Protein AF-0000000076549769 (afdb_homodimer)

Nearest PDB structures (foldseek):
  8kdq-assembly1_A  TM=4.766E-01  e=1.202E-04  synthetic construct
  3ro6-assembly2_A  TM=4.058E-01  e=8.855E-03  Methylococcus capsulatus
  8z3k-assembly1_A  TM=4.563E-01  e=4.650E-02  Limisphaera ngatamarikiensis
  8z3r-assembly1_B  TM=3.672E-01  e=8.593E-02  Limisphaera ngatamarikiensis
  4l85-assembly1_B  TM=3.124E-01  e=2.679E+00  Escherichia coli K-12

pLDDT: mean 93.04, std 16.21, range [18.94, 98.94]

Foldseek 3Di:
DPDCPPDPPPPPPPPPVPPPPPVVVVVPDDDDDPDDPVRDDDDDPDDDDDDFFFEFPAAFEAEDAADLPPDLVVVVVLCVRHRHFAYEHEYQDFDPSLLVSQCRNCVVPVRHYAYEYEQDCVPVQDPCSLVVRVVRVVVVVVSPHLAYEDAQCQQFPDAYNVRHRHALLRCVNLVVQVVCLVSLHEYEYHHAAAQLLLPDLDPPRQQNLVCVVVVVSHCVPTPDHPVRSLVSNLNSLVVRLSHAYEQEQLVNPLQCVVVSVVSCVRHVSYAYENEQPQVSCFAVLVVNLVSLVVCLLRYAYHHHDDDDSVQSRQVSSQAAHQDDFADHRDDDSDRGDGGGGHNRHDPVSCNNHRPVNSVVSSPD/DDDPPPPPPPPPPPPPVPPPPPVVVVVPDDDDDPDDPVRDDDDDPDDDDDDFFFEFPAAFEAEDAACLPPDLVVVVVLCVRHRHFAYEHEYQDFDPSLLVSQCRNCVSPVRRYAYEYEQDCVPVQDPCSLVVRVVRVVVVVVSPHLAYEDAQCQQFPDAYNVRHRHALLRCVNLVVQVVCLVSLHEYEYHHAAAQLLLPDLDPVRQQNLVCVVVVVSHCVPTPDHPVRSLVSNLNSLVVRLSHAYEQEQLVNPLQCVVVSVVSCVRHVSYAYENEPPLVSCFAVLVVNLVSLVVCLLRYAYHHHDDDDSVQSRQVSSQAAHQDDFADHRDDDSDRGDGGGGHNRHDPVSCNNHRPVNSVVSSPD

Sequence (728 aa):
MCSASRDVEGSTLDRKVQIKDKFVAMMNAEARVDLRLSDFHPVSELRTTEHMVEKPRFPVIDYHNHLDSQDPTEMLRIMDACGVEKIVNITMLTGDAALESIRKFHMADKDRFATMGWMDWTGVERDDFVAVTLDRLERLVEHGVCGIKFWKDFGLTVRDAEGKLLSVDDERFAPIFEKAADWKLPVMFHTADPAAFFRPIDAANERYEELAAHPEWGFQGSPVGKRELLEQRNVVFGRHPRTTFVGAHMGESPEDLAFVSKMLDSYPNVCVDMSSRTPELGRQPYTAREFFLRYPDRIVFGTDLVPTIEMYRLHYRFFETADEYFEYPSHTSRQGRWNIYGIFLPDEVLRKVYRENALKLLERMCSASRDVEGSTLDRKVQIKDKFVAMMNAEARVDLRLSDFHPVSELRTTEHMVEKPRFPVIDYHNHLDSQDPTEMLRIMDACGVEKIVNITMLTGDAALESIRKFHMADKDRFATMGWMDWTGVERDDFVAVTLDRLERLVEHGVCGIKFWKDFGLTVRDAEGKLLSVDDERFAPIFEKAADWKLPVMFHTADPAAFFRPIDAANERYEELAAHPEWGFQGSPVGKRELLEQRNVVFGRHPRTTFVGAHMGESPEDLAFVSKMLDSYPNVCVDMSSRTPELGRQPYTAREFFLRYPDRIVFGTDLVPTIEMYRLHYRFFETADEYFEYPSHTSRQGRWNIYGIFLPDEVLRKVYRENALKLLER

InterPro domains:
  IPR006680 Amidohydrolase-related [PF04909] (56-363)
  IPR032465 2-amino-3-carboxymuconate-6-semialdehyde decarboxylase [PTHR21240] (56-363)
  IPR032466 Metal-dependent hydrolase [SSF51556] (58-362)

Radius of gyration: 32.73 Å; Cα contacts (8 Å, |Δi|>4): 1408; chains: 2; bounding box: 95×116×67 Å

Solvent-accessible surface area (backbone atoms only — not comparable to full-atom values): 38682 Å² total; per-residue (Å²): 130,92,74,81,78,76,81,78,76,80,77,78,72,76,70,70,75,68,76,70,43,64,66,60,53,64,40,62,35,64,54,83,54,80,56,30,43,69,62,53,57,56,52,80,74,68,52,72,73,78,77,85,38,64,55,51,97,50,63,23,34,34,62,35,30,70,48,80,78,55,55,66,69,60,48,50,53,42,24,64,67,38,40,42,56,26,38,27,28,40,35,89,40,50,72,69,58,28,53,48,51,43,48,54,41,38,70,72,36,58,82,41,29,49,30,25,40,38,70,69,67,81,59,54,56,44,93,59,32,61,60,52,46,50,52,55,49,48,52,44,48,75,68,58,41,50,25,38,34,43,53,36,49,53,48,71,66,45,48,40,73,86,64,47,72,38,53,62,51,45,69,84,52,48,63,57,51,53,50,28,29,73,64,51,34,31,38,32,41,35,61,62,59,62,72,57,33,54,37,69,88,44,52,41,27,48,37,35,54,31,35,64,42,34,60,84,69,50,40,54,82,50,94,62,53,66,68,58,48,52,51,28,44,49,49,44,52,65,75,38,66,76,26,44,37,32,25,35,36,34,57,46,32,54,40,32,53,68,59,46,48,52,49,46,72,73,32,83,40,42,33,25,24,46,21,75,34,56,64,50,36,19,46,32,30,69,60,40,36,52,50,46,70,71,41,33,80,36,35,26,36,24,47,60,54,81,87,44,59,64,43,55,24,41,50,37,30,36,45,60,27,77,33,57,60,37,82,63,64,66,51,66,38,37,81,47,91,72,53,22,29,22,42,41,52,54,68,74,42,46,45,23,24,26,26,53,38,47,49,60,53,63,55,113,133,89,79,84,75,77,83,76,78,76,78,79,75,77,72,71,73,68,78,69,43,65,66,60,53,64,40,61,35,64,52,83,55,81,55,30,43,69,62,53,56,56,52,81,75,66,53,71,74,79,75,85,39,63,52,53,97,50,63,23,34,35,62,35,29,69,44,79,78,57,53,66,68,61,48,51,52,42,25,65,66,38,40,41,57,28,40,27,26,39,34,90,40,53,71,68,59,29,53,49,51,43,47,54,42,38,70,72,36,59,83,41,29,48,32,24,39,38,70,68,66,82,59,55,56,42,92,57,32,61,61,52,45,49,52,54,49,49,52,43,49,75,68,56,41,50,24,37,35,43,52,37,48,53,48,70,65,45,48,40,73,86,64,46,73,37,55,60,50,45,68,85,52,48,64,58,50,53,50,27,29,74,66,52,34,32,38,31,39,34,61,59,59,64,71,56,33,53,37,69,88,44,53,43,28,50,38,35,54,32,36,64,42,35,60,85,68,50,41,54,82,50,94,63,52,66,67,57,48,51,51,29,45,49,50,44,52,65,75,38,67,74,27,44,35,32,26,35,35,35,57,46,32,53,42,31,53,66,59,44,48,52,49,47,72,73,32,84,41,43,32,24,26,46,22,75,35,56,62,50,36,19,47,31,31,68,61,39,36,52,49,47,70,72,40,33,79,34,35,26,36,25,47,60,54,84,88,44,59,66,44,54,26,40,48,38,32,35,45,60,27,76,34,56,58,36,82,64,64,68,51,64,38,37,83,46,89,74,53,22,29,21,41,40,52,54,68,74,40,46,45,23,23,27,26,53,37,47,49,59,53,62,53,113

Secondary structure (DSSP, 8-state):
---------------------HHHHHHH-------BGGG--PBP---------SS-SS-EEEEEE--TTS-HHHHHHHHHHHTEEEEEEE----HHHHHHHHHHHHHHHTTTEEEEEE---TTTTSTTHHHHHHHHHHHHHHTT-S-EEE-THHHHT-B-TTSPBPPTT-GGGHHHHHHHHHTT--EEE-----GGGGS-SSTTBTTHHHHHH-GGG--TT-SS-HHHHHHHHHHHHHH-TTS-EEEHHHHT-TT-HHHHHHHHHH-TTEEEE-TT-HHHHHTSHHHHHHHHHH-TTSEE----S---HHHHHHHHHHHH----SB-----TT-S-S--B------HHHHHIIIIIHHHHHH--/---------------------HHHHHHH-------BGGG--PBP---------SS-SS-EEEEEE--TTS-HHHHHHHHHHHTEEEEEEE----HHHHHHHHHHHHHHHTTTEEEEEE---TTTTSTTHHHHHHHHHHHHHHTT---EEE-THHHHT-B-TTSPBPPTT-GGGHHHHHHHHHTT--EEE-----GGGGS-SSTTBTTHHHHHH-GGG--TT-SS-HHHHHHHHHHHHHH-TTS-EEEHHHHT-TT-HHHHHHHHHH-TTEEEE-TT-HHHHHTSHHHHHHHHHH-TTSEE----S---HHHHHHHHHHHH----SB-----TT-S-S--B------HHHHHIIIIIHHHHHH--

Organism: NCBI:txid570835

Structure (mmCIF, N/CA/C/O backbone):
data_AF-0000000076549769-model_v1
#
loop_
_entity.id
_entity.type
_entity.pdbx_description
1 polymer 'Putative TIM-barrel fold metal-dependent hydrolase'
#
loop_
_atom_site.group_PDB
_atom_site.id
_atom_site.type_symbol
_atom_site.label_atom_id
_atom_site.label_alt_id
_atom_site.label_comp_id
_atom_site.label_asym_id
_atom_site.label_entity_id
_atom_site.label_seq_id
_atom_site.pdbx_PDB_ins_code
_atom_site.Cartn_x
_atom_site.Cartn_y
_atom_site.Cartn_z
_atom_site.occupancy
_atom_site.B_iso_or_equiv
_atom_site.auth_seq_id
_atom_site.auth_comp_id
_atom_site.auth_asym_id
_atom_site.auth_atom_id
_atom_site.pdbx_PDB_model_num
ATOM 1 N N . MET A 1 1 ? 72.438 -35.719 2.373 1 21.75 1 MET A N 1
ATOM 2 C CA . MET A 1 1 ? 71.938 -36.188 1.068 1 21.75 1 MET A CA 1
ATOM 3 C C . MET A 1 1 ? 70.5 -36.594 1.143 1 21.75 1 MET A C 1
ATOM 5 O O . MET A 1 1 ? 69.75 -36.531 0.142 1 21.75 1 MET A O 1
ATOM 9 N N . CYS A 1 2 ? 70.188 -37.531 2.039 1 24.89 2 CYS A N 1
ATOM 10 C CA . CYS A 1 2 ? 69 -38.438 1.865 1 24.89 2 CYS A CA 1
ATOM 11 C C . CYS A 1 2 ? 67.688 -37.656 1.971 1 24.89 2 CYS A C 1
ATOM 13 O O . CYS A 1 2 ? 67.438 -37.031 2.996 1 24.89 2 CYS A O 1
ATOM 15 N N . SER A 1 3 ? 67.125 -37.156 0.774 1 20.12 3 SER A N 1
ATOM 16 C CA . SER A 1 3 ? 66 -36.375 0.237 1 20.12 3 SER A CA 1
ATOM 17 C C . SER A 1 3 ? 64.688 -37 0.588 1 20.12 3 SER A C 1
ATOM 19 O O . SER A 1 3 ? 64.438 -38.156 0.274 1 20.12 3 SER A O 1
ATOM 21 N N . ALA A 1 4 ? 64.062 -36.594 1.794 1 27.31 4 ALA A N 1
ATOM 22 C CA . ALA A 1 4 ? 62.844 -37.031 2.521 1 27.31 4 ALA A CA 1
ATOM 23 C C . ALA A 1 4 ? 61.625 -37.031 1.605 1 27.31 4 ALA A C 1
ATOM 25 O O . ALA A 1 4 ? 61.125 -36 1.175 1 27.31 4 ALA A O 1
ATOM 26 N N . SER A 1 5 ? 61.594 -38 0.538 1 20.7 5 SER A N 1
ATOM 27 C CA . SER A 1 5 ? 60.531 -38.156 -0.46 1 20.7 5 SER A CA 1
ATOM 28 C C . SER A 1 5 ? 59.156 -38.312 0.199 1 20.7 5 SER A C 1
ATOM 30 O O . SER A 1 5 ? 58.875 -39.344 0.818 1 20.7 5 SER A O 1
ATOM 32 N N . ARG A 1 6 ? 58.656 -37.25 0.947 1 25.83 6 ARG A N 1
ATOM 33 C CA . ARG A 1 6 ? 57.344 -37.25 1.611 1 25.83 6 ARG A CA 1
ATOM 34 C C . ARG A 1 6 ? 56.25 -37.75 0.669 1 25.83 6 ARG A C 1
ATOM 36 O O . ARG A 1 6 ? 56.25 -37.438 -0.52 1 25.83 6 ARG A O 1
ATOM 43 N N . ASP A 1 7 ? 55.688 -38.938 0.937 1 22.83 7 ASP A N 1
ATOM 44 C CA . ASP A 1 7 ? 54.562 -39.75 0.451 1 22.83 7 ASP A CA 1
ATOM 45 C C . ASP A 1 7 ? 53.312 -38.906 0.248 1 22.83 7 ASP A C 1
ATOM 47 O O . ASP A 1 7 ? 52.844 -38.25 1.179 1 22.83 7 ASP A O 1
ATOM 51 N N . VAL A 1 8 ? 53 -38.344 -0.998 1 26 8 VAL A N 1
ATOM 52 C CA . VAL A 1 8 ? 51.875 -37.688 -1.609 1 26 8 VAL A CA 1
ATOM 53 C C . VAL A 1 8 ? 50.625 -38.562 -1.47 1 26 8 VAL A C 1
ATOM 55 O O . VAL A 1 8 ? 50.438 -39.5 -2.24 1 26 8 VAL A O 1
ATOM 58 N N . GLU A 1 9 ? 50.344 -39.219 -0.328 1 27.7 9 GLU A N 1
ATOM 59 C CA . GLU A 1 9 ? 49.062 -39.969 -0.318 1 27.7 9 GLU A CA 1
ATOM 60 C C . GLU A 1 9 ? 47.906 -39.125 -0.82 1 27.7 9 GLU A C 1
ATOM 62 O O . GLU A 1 9 ? 47.812 -37.938 -0.45 1 27.7 9 GLU A O 1
ATOM 67 N N . GLY A 1 10 ? 47.344 -39.438 -2.057 1 24.16 10 GLY A N 1
ATOM 68 C CA . GLY A 1 10 ? 46.281 -39 -2.949 1 24.16 10 GLY A CA 1
ATOM 69 C C . GLY A 1 10 ? 44.938 -38.906 -2.262 1 24.16 10 GLY A C 1
ATOM 70 O O . GLY A 1 10 ? 44.312 -39.906 -1.971 1 24.16 10 GLY A O 1
ATOM 71 N N . SER A 1 11 ? 44.719 -38 -1.226 1 26.86 11 SER A N 1
ATOM 72 C CA . SER A 1 11 ? 43.406 -37.812 -0.616 1 26.86 11 SER A CA 1
ATOM 73 C C . SER A 1 11 ? 42.375 -37.5 -1.668 1 26.86 11 SER A C 1
ATOM 75 O O . SER A 1 11 ? 42.5 -36.531 -2.424 1 26.86 11 SER A O 1
ATOM 77 N N . THR A 1 12 ? 41.781 -38.531 -2.346 1 26.84 12 THR A N 1
ATOM 78 C CA . THR A 1 12 ? 40.594 -38.5 -3.209 1 26.84 12 THR A CA 1
ATOM 79 C C . THR A 1 12 ? 39.5 -37.656 -2.576 1 26.84 12 THR A C 1
ATOM 81 O O . THR A 1 12 ? 38.906 -38.062 -1.564 1 26.84 12 THR A O 1
ATOM 84 N N . LEU A 1 13 ? 39.594 -36.344 -2.555 1 26.53 13 LEU A N 1
ATOM 85 C CA . LEU A 1 13 ? 38.531 -35.438 -2.219 1 26.53 13 LEU A CA 1
ATOM 86 C C . LEU A 1 13 ? 37.281 -35.75 -2.996 1 26.53 13 LEU A C 1
ATOM 88 O O . LEU A 1 13 ? 37.25 -35.688 -4.227 1 26.53 13 LEU A O 1
ATOM 92 N N . ASP A 1 14 ? 36.531 -36.719 -2.572 1 24.97 14 ASP A N 1
ATOM 93 C CA . ASP A 1 14 ? 35.156 -36.906 -3.02 1 24.97 14 ASP A CA 1
ATOM 94 C C . ASP A 1 14 ? 34.406 -35.594 -3.104 1 24.97 14 ASP A C 1
ATOM 96 O O . ASP A 1 14 ? 34.156 -34.938 -2.082 1 24.97 14 ASP A O 1
ATOM 100 N N . ARG A 1 15 ? 34.75 -34.812 -4.027 1 28.2 15 ARG A N 1
ATOM 101 C CA . ARG A 1 15 ? 33.938 -33.656 -4.395 1 28.2 15 ARG A CA 1
ATOM 102 C C . ARG A 1 15 ? 32.469 -34.062 -4.496 1 28.2 15 ARG A C 1
ATOM 104 O O . ARG A 1 15 ? 32.031 -34.625 -5.512 1 28.2 15 ARG A O 1
ATOM 111 N N . LYS A 1 16 ? 32 -34.469 -3.385 1 33.5 16 LYS A N 1
ATOM 112 C CA . LYS A 1 16 ? 30.547 -34.562 -3.414 1 33.5 16 LYS A CA 1
ATOM 113 C C . LYS A 1 16 ? 29.922 -33.375 -4.129 1 33.5 16 LYS A C 1
ATOM 115 O O . LYS A 1 16 ? 30.031 -32.219 -3.652 1 33.5 16 LYS A O 1
ATOM 120 N N . VAL A 1 17 ? 30 -33.344 -5.363 1 32.53 17 VAL A N 1
ATOM 121 C CA . VAL A 1 17 ? 29.203 -32.406 -6.18 1 32.53 17 VAL A CA 1
ATOM 122 C C . VAL A 1 17 ? 27.828 -32.219 -5.543 1 32.53 17 VAL A C 1
ATOM 124 O O . VAL A 1 17 ? 27.016 -33.156 -5.512 1 32.53 17 VAL A O 1
ATOM 127 N N . GLN A 1 18 ? 27.688 -31.594 -4.473 1 35.94 18 GLN A N 1
ATOM 128 C CA . GLN A 1 18 ? 26.406 -31.219 -3.889 1 35.94 18 GLN A CA 1
ATOM 129 C C . GLN A 1 18 ? 25.484 -30.594 -4.934 1 35.94 18 GLN A C 1
ATOM 131 O O . GLN A 1 18 ? 25.797 -29.531 -5.48 1 35.94 18 GLN A O 1
ATOM 136 N N . ILE A 1 19 ? 24.906 -31.312 -5.793 1 36.25 19 ILE A N 1
ATOM 137 C CA . ILE A 1 19 ? 23.812 -30.797 -6.605 1 36.25 19 ILE A CA 1
ATOM 138 C C . ILE A 1 19 ? 23.047 -29.719 -5.84 1 36.25 19 ILE A C 1
ATOM 140 O O . ILE A 1 19 ? 22.406 -30 -4.824 1 36.25 19 ILE A O 1
ATOM 144 N N . LYS A 1 20 ? 23.656 -28.656 -5.766 1 51.97 20 LYS A N 1
ATOM 145 C CA . LYS A 1 20 ? 22.969 -27.453 -5.32 1 51.97 20 LYS A CA 1
ATOM 146 C C . LYS A 1 20 ? 21.531 -27.422 -5.801 1 51.97 20 LYS A C 1
ATOM 148 O O . LYS A 1 20 ? 21.266 -27.516 -7 1 51.97 20 LYS A O 1
ATOM 153 N N . ASP A 1 21 ? 20.453 -27.859 -4.988 1 71.88 21 ASP A N 1
ATOM 154 C CA . ASP A 1 21 ? 19 -27.844 -5.18 1 71.88 21 ASP A CA 1
ATOM 155 C C . ASP A 1 21 ? 18.578 -26.594 -5.949 1 71.88 21 ASP A C 1
ATOM 157 O O . ASP A 1 21 ? 18.766 -25.469 -5.477 1 71.88 21 ASP A O 1
ATOM 161 N N . LYS A 1 22 ? 18.328 -26.781 -7.195 1 75.5 22 LYS A N 1
ATOM 162 C CA . LYS A 1 22 ? 17.938 -25.734 -8.133 1 75.5 22 LYS A CA 1
ATOM 163 C C . LYS A 1 22 ? 16.922 -24.781 -7.512 1 75.5 22 LYS A C 1
ATOM 165 O O . LYS A 1 22 ? 17.047 -23.562 -7.625 1 75.5 22 LYS A O 1
ATOM 170 N N . PHE A 1 23 ? 16.016 -25.328 -6.812 1 81.88 23 PHE A N 1
ATOM 171 C CA . PHE A 1 23 ? 14.961 -24.484 -6.23 1 81.88 23 PHE A CA 1
ATOM 172 C C . PHE A 1 23 ? 15.523 -23.625 -5.105 1 81.88 23 PHE A C 1
ATOM 174 O O . PHE A 1 23 ? 15.273 -22.422 -5.062 1 81.88 23 PHE A O 1
ATOM 181 N N . VAL A 1 24 ? 16.297 -24.172 -4.207 1 77.5 24 VAL A N 1
ATOM 182 C CA . VAL A 1 24 ? 16.844 -23.438 -3.068 1 77.5 24 VAL A CA 1
ATOM 183 C C . VAL A 1 24 ? 17.797 -22.359 -3.564 1 77.5 24 VAL A C 1
ATOM 185 O O . VAL A 1 24 ? 17.797 -21.234 -3.035 1 77.5 24 VAL A O 1
ATOM 188 N N . ALA A 1 25 ? 18.547 -22.688 -4.516 1 78.31 25 ALA A N 1
ATOM 189 C CA . ALA A 1 25 ? 19.453 -21.703 -5.098 1 78.31 25 ALA A CA 1
ATOM 190 C C . ALA A 1 25 ? 18.688 -20.531 -5.68 1 78.31 25 ALA A C 1
ATOM 192 O O . ALA A 1 25 ? 19.078 -19.375 -5.496 1 78.31 25 ALA A O 1
ATOM 193 N N . MET A 1 26 ? 17.625 -20.812 -6.355 1 80 26 MET A N 1
ATOM 194 C CA . MET A 1 26 ? 16.781 -19.766 -6.926 1 80 26 MET A CA 1
ATOM 195 C C . MET A 1 26 ? 16.203 -18.875 -5.836 1 80 26 MET A C 1
ATOM 197 O O . MET A 1 26 ? 16.156 -17.656 -5.988 1 80 26 MET A O 1
ATOM 201 N N . MET A 1 27 ? 15.891 -19.453 -4.754 1 83.69 27 MET A N 1
ATOM 202 C CA . MET A 1 27 ? 15.18 -18.734 -3.693 1 83.69 27 MET A CA 1
ATOM 203 C C . MET A 1 27 ? 16.141 -17.906 -2.865 1 83.69 27 MET A C 1
ATOM 205 O O . MET A 1 27 ? 15.734 -16.969 -2.172 1 83.69 27 MET A O 1
ATOM 209 N N . ASN A 1 28 ? 17.453 -18.094 -2.908 1 83 28 ASN A N 1
ATOM 210 C CA . ASN A 1 28 ? 18.406 -17.422 -2.021 1 83 28 ASN A CA 1
ATOM 211 C C . ASN A 1 28 ? 19.266 -16.422 -2.777 1 83 28 ASN A C 1
ATOM 213 O O . ASN A 1 28 ? 20.031 -15.68 -2.17 1 83 28 ASN A O 1
ATOM 217 N N . ALA A 1 29 ? 19.094 -16.359 -4.035 1 81.81 29 ALA A N 1
ATOM 218 C CA . ALA A 1 29 ? 19.891 -15.43 -4.828 1 81.81 29 ALA A CA 1
ATOM 219 C C . ALA A 1 29 ? 19.516 -13.984 -4.504 1 81.81 29 ALA A C 1
ATOM 221 O O . ALA A 1 29 ? 18.344 -13.672 -4.281 1 81.81 29 ALA A O 1
ATOM 222 N N . GLU A 1 30 ? 20.562 -13.156 -4.406 1 83.81 30 GLU A N 1
ATOM 223 C CA . GLU A 1 30 ? 20.375 -11.727 -4.207 1 83.81 30 GLU A CA 1
ATOM 224 C C . GLU A 1 30 ? 21.344 -10.922 -5.078 1 83.81 30 GLU A C 1
ATOM 226 O O . GLU A 1 30 ? 22.422 -11.406 -5.418 1 83.81 30 GLU A O 1
ATOM 231 N N . ALA A 1 31 ? 20.891 -9.805 -5.441 1 84.56 31 ALA A N 1
ATOM 232 C CA . ALA A 1 31 ? 21.766 -8.914 -6.211 1 84.56 31 ALA A CA 1
ATOM 233 C C . ALA A 1 31 ? 21.688 -7.484 -5.676 1 84.56 31 ALA A C 1
ATOM 235 O O . ALA A 1 31 ? 20.641 -7.039 -5.211 1 84.56 31 ALA A O 1
ATOM 236 N N . ARG A 1 32 ? 22.812 -6.867 -5.676 1 89.12 32 ARG A N 1
ATOM 237 C CA . ARG A 1 32 ? 22.891 -5.43 -5.441 1 89.12 32 ARG A CA 1
ATOM 238 C C . ARG A 1 32 ? 22.984 -4.664 -6.754 1 89.12 32 ARG A C 1
ATOM 240 O O . ARG A 1 32 ? 23.797 -5.012 -7.625 1 89.12 32 ARG A O 1
ATOM 247 N N . VAL A 1 33 ? 22.125 -3.695 -6.84 1 92.44 33 VAL A N 1
ATOM 248 C CA . VAL A 1 33 ? 22.094 -2.963 -8.102 1 92.44 33 VAL A CA 1
ATOM 249 C C . VAL A 1 33 ? 22.688 -1.566 -7.91 1 92.44 33 VAL A C 1
ATOM 251 O O . VAL A 1 33 ? 22.594 -0.995 -6.82 1 92.44 33 VAL A O 1
ATOM 254 N N . ASP A 1 34 ? 23.109 -0.923 -9.039 1 93.69 34 ASP A N 1
ATOM 255 C CA . ASP A 1 34 ? 23.719 0.405 -9.016 1 93.69 34 ASP A CA 1
ATOM 256 C C . ASP A 1 34 ? 22.703 1.48 -9.367 1 93.69 34 ASP A C 1
ATOM 258 O O . ASP A 1 34 ? 22.969 2.676 -9.234 1 93.69 34 ASP A O 1
ATOM 262 N N . LEU A 1 35 ? 21.578 1.085 -9.758 1 96 35 LEU A N 1
ATOM 263 C CA . LEU A 1 35 ? 20.516 2.039 -10.07 1 96 35 LEU A CA 1
ATOM 264 C C . LEU A 1 35 ? 20.25 2.965 -8.883 1 96 35 LEU A C 1
ATOM 266 O O . LEU A 1 35 ? 20.094 2.502 -7.75 1 96 35 LEU A O 1
ATOM 270 N N . ARG A 1 36 ? 20.266 4.312 -9.188 1 96.31 36 ARG A N 1
ATOM 271 C CA . ARG A 1 36 ? 19.984 5.285 -8.141 1 96.31 36 ARG A CA 1
ATOM 272 C C . ARG A 1 36 ? 18.516 5.305 -7.781 1 96.31 36 ARG A C 1
ATOM 274 O O . ARG A 1 36 ? 17.656 5.105 -8.641 1 96.31 36 ARG A O 1
ATOM 281 N N . LEU A 1 37 ? 18.281 5.633 -6.551 1 96.75 37 LEU A N 1
ATOM 282 C CA . LEU A 1 37 ? 16.922 5.77 -6.059 1 96.75 37 LEU A CA 1
ATOM 283 C C . LEU A 1 37 ? 16.141 6.77 -6.898 1 96.75 37 LEU A C 1
ATOM 285 O O . LEU A 1 37 ? 15.008 6.488 -7.32 1 96.75 37 LEU A O 1
ATOM 289 N N . SER A 1 38 ? 16.688 7.875 -7.23 1 95.75 38 SER A N 1
ATOM 290 C CA . SER A 1 38 ? 16.016 8.953 -7.949 1 95.75 38 SER A CA 1
ATOM 291 C C . SER A 1 38 ? 15.711 8.555 -9.391 1 95.75 38 SER A C 1
ATOM 293 O O . SER A 1 38 ? 14.898 9.195 -10.055 1 95.75 38 SER A O 1
ATOM 295 N N . ASP A 1 39 ? 16.391 7.512 -9.883 1 96.62 39 ASP A N 1
ATOM 296 C CA . ASP A 1 39 ? 16.219 7.102 -11.273 1 96.62 39 ASP A CA 1
ATOM 297 C C . ASP A 1 39 ? 15.211 5.953 -11.383 1 96.62 39 ASP A C 1
ATOM 299 O O . ASP A 1 39 ? 14.812 5.574 -12.484 1 96.62 39 ASP A O 1
ATOM 303 N N . PHE A 1 40 ? 14.867 5.379 -10.328 1 97.25 40 PHE A N 1
ATOM 304 C CA . PHE A 1 40 ? 13.938 4.254 -10.305 1 97.25 40 PHE A CA 1
ATOM 305 C C . PHE A 1 40 ? 12.492 4.742 -10.312 1 97.25 40 PHE A C 1
ATOM 307 O O . PHE A 1 40 ? 12.016 5.297 -9.32 1 97.25 40 PHE A O 1
ATOM 314 N N . HIS A 1 41 ? 11.812 4.582 -11.406 1 96.5 41 HIS A N 1
ATOM 315 C CA . HIS A 1 41 ? 10.422 4.984 -11.578 1 96.5 41 HIS A CA 1
ATOM 316 C C . HIS A 1 41 ? 9.57 3.818 -12.07 1 96.5 41 HIS A C 1
ATOM 318 O O . HIS A 1 41 ? 9.125 3.807 -13.219 1 96.5 41 HIS A O 1
ATOM 324 N N . PRO A 1 42 ? 9.273 2.902 -11.195 1 97.44 42 PRO A N 1
ATOM 325 C CA . PRO A 1 42 ? 8.555 1.696 -11.609 1 97.44 42 PRO A CA 1
ATOM 326 C C . PRO A 1 42 ? 7.133 1.989 -12.086 1 97.44 42 PRO A C 1
ATOM 328 O O . PRO A 1 42 ? 6.453 2.846 -11.516 1 97.44 42 PRO A O 1
ATOM 331 N N . VAL A 1 43 ? 6.754 1.3 -13.078 1 97.56 43 VAL A N 1
ATOM 332 C CA . VAL A 1 43 ? 5.375 1.31 -13.562 1 97.56 43 VAL A CA 1
ATOM 333 C C . VAL A 1 43 ? 4.641 0.069 -13.055 1 97.56 43 VAL A C 1
ATOM 335 O O . VAL A 1 43 ? 5.098 -1.058 -13.266 1 97.56 43 VAL A O 1
ATOM 338 N N . SER A 1 44 ? 3.588 0.271 -12.383 1 97.81 44 SER A N 1
ATOM 339 C CA . SER A 1 44 ? 2.826 -0.83 -11.805 1 97.81 44 SER A CA 1
ATOM 340 C C . SER A 1 44 ? 2.209 -1.705 -12.891 1 97.81 44 SER A C 1
ATOM 342 O O . SER A 1 44 ? 1.683 -1.196 -13.883 1 97.81 44 SER A O 1
ATOM 344 N N . GLU A 1 45 ? 2.24 -3.057 -12.664 1 98 45 GLU A N 1
ATOM 345 C CA . GLU A 1 45 ? 1.6 -4.004 -13.57 1 98 45 GLU A CA 1
ATOM 346 C C . GLU A 1 45 ? 0.174 -4.316 -13.125 1 98 45 GLU A C 1
ATOM 348 O O . GLU A 1 45 ? -0.558 -5.027 -13.82 1 98 45 GLU A O 1
ATOM 353 N N . LEU A 1 46 ? -0.196 -3.758 -11.969 1 97.88 46 LEU A N 1
ATOM 354 C CA . LEU A 1 46 ? -1.525 -4.027 -11.43 1 97.88 46 LEU A CA 1
ATOM 355 C C . LEU A 1 46 ? -2.605 -3.443 -12.336 1 97.88 46 LEU A C 1
ATOM 357 O O . LEU A 1 46 ? -2.477 -2.316 -12.812 1 97.88 46 LEU A O 1
ATOM 361 N N . ARG A 1 47 ? -3.557 -4.277 -12.586 1 96.81 47 ARG A N 1
ATOM 362 C CA . ARG A 1 47 ? -4.75 -3.846 -13.297 1 96.81 47 ARG A CA 1
ATOM 363 C C . ARG A 1 47 ? -5.973 -3.871 -12.391 1 96.81 47 ARG A C 1
ATOM 365 O O . ARG A 1 47 ? -6.508 -4.941 -12.086 1 96.81 47 ARG A O 1
ATOM 372 N N . THR A 1 48 ? -6.352 -2.736 -11.969 1 93.5 48 THR A N 1
ATOM 373 C CA . THR A 1 48 ? -7.516 -2.594 -11.102 1 93.5 48 THR A CA 1
ATOM 374 C C . THR A 1 48 ? -8.453 -1.513 -11.633 1 93.5 48 THR A C 1
ATOM 376 O O . THR A 1 48 ? -8.102 -0.778 -12.562 1 93.5 48 THR A O 1
ATOM 379 N N . THR A 1 49 ? -9.648 -1.498 -11.062 1 93.69 49 THR A N 1
ATOM 380 C CA . THR A 1 49 ? -10.602 -0.453 -11.422 1 93.69 49 THR A CA 1
ATOM 381 C C . THR A 1 49 ? -10.062 0.923 -11.039 1 93.69 49 THR A C 1
ATOM 383 O O . THR A 1 49 ? -9.484 1.093 -9.969 1 93.69 49 THR A O 1
ATOM 386 N N . GLU A 1 50 ? -10.195 1.812 -11.914 1 95.31 50 GLU A N 1
ATOM 387 C CA . GLU A 1 50 ? -9.812 3.201 -11.688 1 95.31 50 GLU A CA 1
ATOM 388 C C . GLU A 1 50 ? -11 4.141 -11.898 1 95.31 50 GLU A C 1
ATOM 390 O O . GLU A 1 50 ? -11.797 3.938 -12.812 1 95.31 50 GLU A O 1
ATOM 395 N N . HIS A 1 51 ? -11.125 5.078 -11.078 1 95.88 51 HIS A N 1
ATOM 396 C CA . HIS A 1 51 ? -12.172 6.09 -11.195 1 95.88 51 HIS A CA 1
ATOM 397 C C . HIS A 1 51 ? -11.578 7.484 -11.352 1 95.88 51 HIS A C 1
ATOM 399 O O . HIS A 1 51 ? -10.586 7.812 -10.695 1 95.88 51 HIS A O 1
ATOM 405 N N . MET A 1 52 ? -12.094 8.188 -12.242 1 92.56 52 MET A N 1
ATOM 406 C CA . MET A 1 52 ? -11.82 9.625 -12.336 1 92.56 52 MET A CA 1
ATOM 407 C C . MET A 1 52 ? -12.945 10.438 -11.703 1 92.56 52 MET A C 1
ATOM 409 O O . MET A 1 52 ? -14.062 10.461 -12.227 1 92.56 52 MET A O 1
ATOM 413 N N . VAL A 1 53 ? -12.617 11.07 -10.656 1 96.69 53 VAL A N 1
ATOM 414 C CA . VAL A 1 53 ? -13.609 11.891 -9.969 1 96.69 53 VAL A CA 1
ATOM 415 C C . VAL A 1 53 ? -13.391 13.359 -10.305 1 96.69 53 VAL A C 1
ATOM 417 O O . VAL A 1 53 ? -12.586 14.039 -9.664 1 96.69 53 VAL A O 1
ATOM 420 N N . GLU A 1 54 ? -14.148 13.867 -11.203 1 95.81 54 GLU A N 1
ATOM 421 C CA . GLU A 1 54 ? -13.953 15.227 -11.688 1 95.81 54 GLU A CA 1
ATOM 422 C C . GLU A 1 54 ? -14.5 16.25 -10.695 1 95.81 54 GLU A C 1
ATOM 424 O O . GLU A 1 54 ? -13.906 17.312 -10.508 1 95.81 54 GLU A O 1
ATOM 429 N N . LYS A 1 55 ? -15.648 15.914 -10.148 1 97.38 55 LYS A N 1
ATOM 430 C CA . LYS A 1 55 ? -16.25 16.75 -9.109 1 97.38 55 LYS A CA 1
ATOM 431 C C . LYS A 1 55 ? -16.609 15.906 -7.883 1 97.38 55 LYS A C 1
ATOM 433 O O . LYS A 1 55 ? -17 14.742 -8.008 1 97.38 55 LYS A O 1
ATOM 438 N N . PRO A 1 56 ? -16.438 16.547 -6.762 1 98.56 56 PRO A N 1
ATOM 439 C CA . PRO A 1 56 ? -16.797 15.812 -5.551 1 98.56 56 PRO A CA 1
ATOM 440 C C . PRO A 1 56 ? -18.297 15.555 -5.434 1 98.56 56 PRO A C 1
ATOM 442 O O . PRO A 1 56 ? -19.094 16.281 -6.031 1 98.56 56 PRO A O 1
ATOM 445 N N . ARG A 1 57 ? -18.672 14.625 -4.684 1 98.06 57 ARG A N 1
ATOM 446 C CA . ARG A 1 57 ? -20.062 14.242 -4.48 1 98.06 57 ARG A CA 1
ATOM 447 C C . ARG A 1 57 ? -20.844 15.367 -3.811 1 98.06 57 ARG A C 1
ATOM 449 O O . ARG A 1 57 ? -22.047 15.484 -3.996 1 98.06 57 ARG A O 1
ATOM 456 N N . PHE A 1 58 ? -20.156 16.188 -2.984 1 98.62 58 PHE A N 1
ATOM 457 C CA . PHE A 1 58 ? -20.703 17.344 -2.293 1 98.62 58 PHE A CA 1
ATOM 458 C C . PHE A 1 58 ? -19.766 18.547 -2.428 1 98.62 58 PHE A C 1
ATOM 460 O O . PHE A 1 58 ? -18.562 18.375 -2.645 1 98.62 58 PHE A O 1
ATOM 467 N N . PRO A 1 59 ? -20.344 19.75 -2.316 1 98.31 59 PRO A N 1
ATOM 468 C CA . PRO A 1 59 ? -19.438 20.891 -2.35 1 98.31 59 PRO A CA 1
ATOM 469 C C . PRO A 1 59 ? -18.359 20.828 -1.274 1 98.31 59 PRO A C 1
ATOM 471 O O . PRO A 1 59 ? -18.594 20.328 -0.172 1 98.31 59 PRO A O 1
ATOM 474 N N . VAL A 1 60 ? -17.219 21.406 -1.626 1 98.69 60 VAL A N 1
ATOM 475 C CA . VAL A 1 60 ? -16.062 21.25 -0.756 1 98.69 60 VAL A CA 1
ATOM 476 C C . VAL A 1 60 ? -15.586 22.625 -0.275 1 98.69 60 VAL A C 1
ATOM 478 O O . VAL A 1 60 ? -15.57 23.578 -1.045 1 98.69 60 VAL A O 1
ATOM 481 N N . ILE A 1 61 ? -15.328 22.75 0.975 1 98.88 61 ILE A N 1
ATOM 482 C CA . ILE A 1 61 ? -14.586 23.875 1.536 1 98.88 61 ILE A CA 1
ATOM 483 C C . ILE A 1 61 ? -13.164 23.438 1.883 1 98.88 61 ILE A C 1
ATOM 485 O O . ILE A 1 61 ? -12.969 22.562 2.734 1 98.88 61 ILE A O 1
ATOM 489 N N . ASP A 1 62 ? -12.18 23.953 1.177 1 98.94 62 ASP A N 1
ATOM 490 C CA . ASP A 1 62 ? -10.773 23.75 1.506 1 98.94 62 ASP A CA 1
ATOM 491 C C . ASP A 1 62 ? -10.336 24.656 2.65 1 98.94 62 ASP A C 1
ATOM 493 O O . ASP A 1 62 ? -9.969 25.812 2.424 1 98.94 62 ASP A O 1
ATOM 497 N N . TYR A 1 63 ? -10.289 24.078 3.832 1 98.88 63 TYR A N 1
ATOM 498 C CA . TYR A 1 63 ? -10.141 24.859 5.055 1 98.88 63 TYR A CA 1
ATOM 499 C C . TYR A 1 63 ? -8.68 25.172 5.332 1 98.88 63 TYR A C 1
ATOM 501 O O . TYR A 1 63 ? -8.359 25.891 6.273 1 98.88 63 TYR A O 1
ATOM 509 N N . HIS A 1 64 ? -7.77 24.625 4.578 1 98.81 64 HIS A N 1
ATOM 510 C CA . HIS A 1 64 ? -6.34 24.781 4.816 1 98.81 64 HIS A CA 1
ATOM 511 C C . HIS A 1 64 ? -5.574 24.922 3.506 1 98.81 64 HIS A C 1
ATOM 513 O O . HIS A 1 64 ? -5.23 23.922 2.873 1 98.81 64 HIS A O 1
ATOM 519 N N . ASN A 1 65 ? -5.246 26.094 3.188 1 98.19 65 ASN A N 1
ATOM 520 C CA . ASN A 1 65 ? -4.398 26.391 2.031 1 98.19 65 ASN A CA 1
ATOM 521 C C . ASN A 1 65 ? -3.623 27.688 2.215 1 98.19 65 ASN A C 1
ATOM 523 O O . ASN A 1 65 ? -3.943 28.484 3.096 1 98.19 65 ASN A O 1
ATOM 527 N N . HIS A 1 66 ? -2.551 27.875 1.549 1 97.88 66 HIS A N 1
ATOM 528 C CA . HIS A 1 66 ? -1.769 29.094 1.499 1 97.88 66 HIS A CA 1
ATOM 529 C C . HIS A 1 66 ? -1.796 29.719 0.104 1 97.88 66 HIS A C 1
ATOM 531 O O . HIS A 1 66 ? -1.176 29.188 -0.823 1 97.88 66 HIS A O 1
ATOM 537 N N . LEU A 1 67 ? -2.449 30.906 -0.053 1 97.44 67 LEU A N 1
ATOM 538 C CA . LEU A 1 67 ? -2.744 31.438 -1.38 1 97.44 67 LEU A CA 1
ATOM 539 C C . LEU A 1 67 ? -2.078 32.781 -1.587 1 97.44 67 LEU A C 1
ATOM 541 O O . LEU A 1 67 ? -2.309 33.469 -2.6 1 97.44 67 LEU A O 1
ATOM 545 N N . ASP A 1 68 ? -1.265 33.219 -0.657 1 96.31 68 ASP A N 1
ATOM 546 C CA . ASP A 1 68 ? -0.774 34.594 -0.629 1 96.31 68 ASP A CA 1
ATOM 547 C C . ASP A 1 68 ? -0.205 35 -1.986 1 96.31 68 ASP A C 1
ATOM 549 O O . ASP A 1 68 ? -0.387 36.125 -2.426 1 96.31 68 ASP A O 1
ATOM 553 N N . SER A 1 69 ? 0.417 34.125 -2.73 1 94 69 SER A N 1
ATOM 554 C CA . SER A 1 69 ? 1.066 34.438 -3.992 1 94 69 SER A CA 1
ATOM 555 C C . SER A 1 69 ? 0.198 34.062 -5.184 1 94 69 SER A C 1
ATOM 557 O O . SER A 1 69 ? 0.595 34.25 -6.336 1 94 69 SER A O 1
ATOM 559 N N . GLN A 1 70 ? -0.929 33.531 -4.922 1 95.81 70 GLN A N 1
ATOM 560 C CA . GLN A 1 70 ? -1.784 33.062 -6 1 95.81 70 GLN A CA 1
ATOM 561 C C . GLN A 1 70 ? -2.674 34.156 -6.547 1 95.81 70 GLN A C 1
ATOM 563 O O . GLN A 1 70 ? -2.953 35.125 -5.848 1 95.81 70 GLN A O 1
ATOM 568 N N . ASP A 1 71 ? -3.068 34 -7.777 1 96.88 71 ASP A N 1
ATOM 569 C CA . ASP A 1 71 ? -4.051 34.875 -8.414 1 96.88 71 ASP A CA 1
ATOM 570 C C . ASP A 1 71 ? -5.473 34.438 -8.102 1 96.88 71 ASP A C 1
ATOM 572 O O . ASP A 1 71 ? -5.879 33.344 -8.5 1 96.88 71 ASP A O 1
ATOM 576 N N . PRO A 1 72 ? -6.234 35.344 -7.426 1 98.06 72 PRO A N 1
ATOM 577 C CA . PRO A 1 72 ? -7.59 34.906 -7.059 1 98.06 72 PRO A CA 1
ATOM 578 C C . PRO A 1 72 ? -8.422 34.5 -8.266 1 98.06 72 PRO A C 1
ATOM 580 O O . PRO A 1 72 ? -9.266 33.594 -8.156 1 98.06 72 PRO A O 1
ATOM 583 N N . THR A 1 73 ? -8.211 35.125 -9.391 1 98.06 73 THR A N 1
ATOM 584 C CA . THR A 1 73 ? -8.961 34.75 -10.586 1 98.06 73 THR A CA 1
ATOM 585 C C . THR A 1 73 ? -8.648 33.344 -11.023 1 98.06 73 THR A C 1
ATOM 587 O O . THR A 1 73 ? -9.555 32.562 -11.383 1 98.06 73 THR A O 1
ATOM 590 N N . GLU A 1 74 ? -7.422 33 -11 1 98.06 74 GLU A N 1
ATOM 591 C CA . GLU A 1 74 ? -7.02 31.641 -11.328 1 98.06 74 GLU A CA 1
ATOM 592 C C . GLU A 1 74 ? -7.562 30.641 -10.312 1 98.06 74 GLU A C 1
ATOM 594 O O . GLU A 1 74 ? -7.973 29.547 -10.68 1 98.06 74 GLU A O 1
ATOM 599 N N . MET A 1 75 ? -7.57 31.016 -9.086 1 98.44 75 MET A N 1
ATOM 600 C CA . MET A 1 75 ? -8.109 30.156 -8.039 1 98.44 75 MET A CA 1
ATOM 601 C C . MET A 1 75 ? -9.594 29.891 -8.258 1 98.44 75 MET A C 1
ATOM 603 O O . MET A 1 75 ? -10.055 28.766 -8.125 1 98.44 75 MET A O 1
ATOM 607 N N . LEU A 1 76 ? -10.297 30.922 -8.602 1 98.75 76 LEU A N 1
ATOM 608 C CA . LEU A 1 76 ? -11.727 30.766 -8.844 1 98.75 76 LEU A CA 1
ATOM 609 C C . LEU A 1 76 ? -11.992 29.812 -10 1 98.75 76 LEU A C 1
ATOM 611 O O . LEU A 1 76 ? -12.938 29.031 -9.953 1 98.75 76 LEU A O 1
ATOM 615 N N . ARG A 1 77 ? -11.164 29.922 -11.031 1 98.62 77 ARG A N 1
ATOM 616 C CA . ARG A 1 77 ? -11.289 29.016 -12.164 1 98.62 77 ARG A CA 1
ATOM 617 C C . ARG A 1 77 ? -11.094 27.562 -11.727 1 98.62 77 ARG A C 1
ATOM 619 O O . ARG A 1 77 ? -11.883 26.688 -12.094 1 98.62 77 ARG A O 1
ATOM 626 N N . ILE A 1 78 ? -10.078 27.297 -10.961 1 98.69 78 ILE A N 1
ATOM 627 C CA . ILE A 1 78 ? -9.773 25.953 -10.469 1 98.69 78 ILE A CA 1
ATOM 628 C C . ILE A 1 78 ? -10.898 25.469 -9.555 1 98.69 78 ILE A C 1
ATOM 630 O O . ILE A 1 78 ? -11.352 24.328 -9.664 1 98.69 78 ILE A O 1
ATOM 634 N N . MET A 1 79 ? -11.367 26.359 -8.672 1 98.81 79 MET A N 1
ATOM 635 C CA . MET A 1 79 ? -12.461 26.047 -7.754 1 98.81 79 MET A CA 1
ATOM 636 C C . MET A 1 79 ? -13.703 25.609 -8.523 1 98.81 79 MET A C 1
ATOM 638 O O . MET A 1 79 ? -14.312 24.594 -8.203 1 98.81 79 ME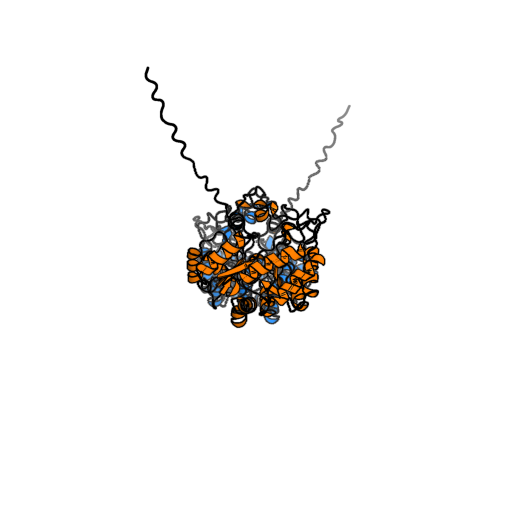T A O 1
ATOM 642 N N . ASP A 1 80 ? -14.008 26.344 -9.523 1 98.62 80 ASP A N 1
ATOM 643 C CA . ASP A 1 80 ? -15.188 26.031 -10.328 1 98.62 80 ASP A CA 1
ATOM 644 C C . ASP A 1 80 ? -15.031 24.688 -11.047 1 98.62 80 ASP A C 1
ATOM 646 O O . ASP A 1 80 ? -15.969 23.906 -11.109 1 98.62 80 ASP A O 1
ATOM 650 N N . ALA A 1 81 ? -13.898 24.422 -11.531 1 98.44 81 ALA A N 1
ATOM 651 C CA . ALA A 1 81 ? -13.625 23.203 -12.273 1 98.44 81 ALA A CA 1
ATOM 652 C C . ALA A 1 81 ? -13.711 21.984 -11.359 1 98.44 81 ALA A C 1
ATOM 654 O O . ALA A 1 81 ? -14.023 20.875 -11.812 1 98.44 81 ALA A O 1
ATOM 655 N N . CYS A 1 82 ? -13.492 22.141 -10.047 1 98.44 82 CYS A N 1
ATOM 656 C CA . CYS A 1 82 ? -13.312 21 -9.148 1 98.44 82 CYS A CA 1
ATOM 657 C C . CYS A 1 82 ? -14.422 20.953 -8.109 1 98.44 82 CYS A C 1
ATOM 659 O O . CYS A 1 82 ? -14.398 20.094 -7.223 1 98.44 82 CYS A O 1
ATOM 661 N N . GLY A 1 83 ? -15.305 21.812 -8.125 1 98.44 83 GLY A N 1
ATOM 662 C CA . GLY A 1 83 ? -16.422 21.781 -7.188 1 98.44 83 GLY A CA 1
ATOM 663 C C . GLY A 1 83 ? -16.047 22.266 -5.801 1 98.44 83 GLY A C 1
ATOM 664 O O . GLY A 1 83 ? -16.625 21.828 -4.805 1 98.44 83 GLY A O 1
ATOM 665 N N . VAL A 1 84 ? -15.078 23.141 -5.715 1 98.88 84 VAL A N 1
ATOM 666 C CA . VAL A 1 84 ? -14.672 23.75 -4.453 1 98.88 84 VAL A CA 1
ATOM 667 C C . VAL A 1 84 ? -15.492 25.016 -4.215 1 98.88 84 VAL A C 1
ATOM 669 O O . VAL A 1 84 ? -15.453 25.953 -5.02 1 98.88 84 VAL A O 1
ATOM 672 N N . GLU A 1 85 ? -16.203 25.047 -3.121 1 98.75 85 GLU A N 1
ATOM 673 C CA . GLU A 1 85 ? -17.094 26.141 -2.781 1 98.75 85 GLU A CA 1
ATOM 674 C C . GLU A 1 85 ? -16.312 27.312 -2.184 1 98.75 85 GLU A C 1
ATOM 676 O O . GLU A 1 85 ? -16.609 28.484 -2.48 1 98.75 85 GLU A O 1
ATOM 681 N N . LYS A 1 86 ? -15.43 27.047 -1.405 1 98.81 86 LYS A N 1
ATOM 682 C CA . LYS A 1 86 ? -14.703 28.062 -0.649 1 98.81 86 LYS A CA 1
ATOM 683 C C . LYS A 1 86 ? -13.305 27.578 -0.288 1 98.81 86 LYS A C 1
ATOM 685 O O . LYS A 1 86 ? -13.094 26.391 -0.034 1 98.81 86 LYS A O 1
ATOM 690 N N . ILE A 1 87 ? -12.305 28.453 -0.326 1 98.88 87 ILE A N 1
ATOM 691 C CA . ILE A 1 87 ? -10.969 28.172 0.183 1 98.88 87 ILE A CA 1
ATOM 692 C C . ILE A 1 87 ? -10.641 29.156 1.315 1 98.88 87 ILE A C 1
ATOM 694 O O . ILE A 1 87 ? -10.875 30.359 1.197 1 98.88 87 ILE A O 1
ATOM 698 N N . VAL A 1 88 ? -10.211 28.609 2.402 1 98.88 88 VAL A N 1
ATOM 699 C CA . VAL A 1 88 ? -9.648 29.438 3.467 1 98.88 88 VAL A CA 1
ATOM 700 C C . VAL A 1 88 ? -8.156 29.625 3.23 1 98.88 88 VAL A C 1
ATOM 702 O O . VAL A 1 88 ? -7.375 28.672 3.316 1 98.88 88 VAL A O 1
ATOM 705 N N . ASN A 1 89 ? -7.793 30.812 2.908 1 98.62 89 ASN A N 1
ATOM 706 C CA . ASN A 1 89 ? -6.387 31.188 2.799 1 98.62 89 ASN A CA 1
ATOM 707 C C . ASN A 1 89 ? -5.758 31.406 4.172 1 98.62 89 ASN A C 1
ATOM 709 O O . ASN A 1 89 ? -6.191 32.281 4.926 1 98.62 89 ASN A O 1
ATOM 713 N N . ILE A 1 90 ? -4.766 30.672 4.512 1 98.56 90 ILE A N 1
ATOM 714 C CA . ILE A 1 90 ? -3.959 30.969 5.688 1 98.56 90 ILE A CA 1
ATOM 715 C C . ILE A 1 90 ? -2.779 31.844 5.297 1 98.56 90 ILE A C 1
ATOM 717 O O . ILE A 1 90 ? -1.753 31.359 4.824 1 98.56 90 ILE A O 1
ATOM 721 N N . THR A 1 91 ? -2.934 33.094 5.465 1 97.88 91 THR A N 1
ATOM 722 C CA . THR A 1 91 ? -1.858 34 5.078 1 97.88 91 THR A CA 1
ATOM 723 C C . THR A 1 91 ? -0.628 33.781 5.957 1 97.88 91 THR A C 1
ATOM 725 O O . THR A 1 91 ? -0.746 33.625 7.172 1 97.88 91 THR A O 1
ATOM 728 N N . MET A 1 92 ? 0.5 33.719 5.367 1 96.56 92 MET A N 1
ATOM 729 C CA . MET A 1 92 ? 1.74 33.531 6.121 1 96.56 92 MET A CA 1
ATOM 730 C C . MET A 1 92 ? 2.4 34.875 6.395 1 96.56 92 MET A C 1
ATOM 732 O O . MET A 1 92 ? 3.555 34.938 6.82 1 96.56 92 MET A O 1
ATOM 736 N N . LEU A 1 93 ? 1.657 35.906 6.121 1 96.75 93 LEU A N 1
ATOM 737 C CA . LEU A 1 93 ? 2.127 37.25 6.316 1 96.75 93 LEU A CA 1
ATOM 738 C C . LEU A 1 93 ? 1.621 37.844 7.641 1 96.75 93 LEU A C 1
ATOM 740 O O . LEU A 1 93 ? 0.668 37.312 8.219 1 96.75 93 LEU A O 1
ATOM 744 N N . THR A 1 94 ? 2.309 38.875 8.125 1 97.19 94 THR A N 1
ATOM 745 C CA . THR A 1 94 ? 1.91 39.594 9.336 1 97.19 94 THR A CA 1
ATOM 746 C C . THR A 1 94 ? 1.84 41.094 9.094 1 97.19 94 THR A C 1
ATOM 748 O O . THR A 1 94 ? 2.227 41.562 8.031 1 97.19 94 THR A O 1
ATOM 751 N N . GLY A 1 95 ? 1.216 41.75 10.023 1 96.62 95 GLY A N 1
ATOM 752 C CA . GLY A 1 95 ? 1.144 43.219 9.93 1 96.62 95 GLY A CA 1
ATOM 753 C C . GLY A 1 95 ? 0.327 43.688 8.742 1 96.62 95 GLY A C 1
ATOM 754 O O . GLY A 1 95 ? -0.713 43.125 8.422 1 96.62 95 GLY A O 1
ATOM 755 N N . ASP A 1 96 ? 0.763 44.719 8.133 1 97.25 96 ASP A N 1
ATOM 756 C CA . ASP A 1 96 ? 0.033 45.344 7.031 1 97.25 96 ASP A CA 1
ATOM 757 C C . ASP A 1 96 ? -0.052 44.406 5.828 1 97.25 96 ASP A C 1
ATOM 759 O O . ASP A 1 96 ? -1.041 44.406 5.094 1 97.25 96 ASP A O 1
ATOM 763 N N . ALA A 1 97 ? 0.946 43.625 5.668 1 97.19 97 ALA A N 1
ATOM 764 C CA . ALA A 1 97 ? 0.95 42.688 4.551 1 97.19 97 ALA A CA 1
ATOM 765 C C . ALA A 1 97 ? -0.16 41.656 4.703 1 97.19 97 ALA A C 1
ATOM 767 O O . ALA A 1 97 ? -0.765 41.219 3.717 1 97.19 97 ALA A O 1
ATOM 768 N N . ALA A 1 98 ? -0.398 41.25 5.945 1 97.94 98 ALA A N 1
ATOM 769 C CA . ALA A 1 98 ? -1.501 40.312 6.203 1 97.94 98 ALA A CA 1
ATOM 770 C C . ALA A 1 98 ? -2.844 40.969 5.871 1 97.94 98 ALA A C 1
ATOM 772 O O . ALA A 1 98 ? -3.711 40.344 5.266 1 97.94 98 ALA A O 1
ATOM 773 N N . LEU A 1 99 ? -2.965 42.219 6.219 1 98.12 99 LEU A N 1
ATOM 774 C CA . LEU A 1 99 ? -4.207 42.938 5.953 1 98.12 99 LEU A CA 1
ATOM 775 C C . LEU A 1 99 ? -4.438 43.094 4.453 1 98.12 99 LEU A C 1
ATOM 777 O O . LEU A 1 99 ? -5.574 43.031 3.986 1 98.12 99 LEU A O 1
ATOM 781 N N . GLU A 1 100 ? -3.361 43.312 3.766 1 97.56 100 GLU A N 1
ATOM 782 C CA . GLU A 1 100 ? -3.463 43.375 2.311 1 97.56 100 GLU A CA 1
ATOM 783 C C . GLU A 1 100 ? -3.912 42.062 1.711 1 97.56 100 GLU A C 1
ATOM 785 O O . GLU A 1 100 ? -4.691 42.031 0.757 1 97.56 100 GLU A O 1
ATOM 790 N N . SER A 1 101 ? -3.381 41 2.215 1 97.25 101 SER A N 1
ATOM 791 C CA . SER A 1 101 ? -3.791 39.688 1.748 1 97.25 101 SER A CA 1
ATOM 792 C C . SER A 1 101 ? -5.27 39.438 2.025 1 97.25 101 SER A C 1
ATOM 794 O O . SER A 1 101 ? -5.988 38.906 1.168 1 97.25 101 SER A O 1
ATOM 796 N N . ILE A 1 102 ? -5.73 39.781 3.221 1 98 102 ILE A N 1
ATOM 797 C CA . ILE A 1 102 ? -7.141 39.656 3.58 1 98 102 ILE A CA 1
ATOM 798 C C . ILE A 1 102 ? -8 40.406 2.574 1 98 102 ILE A C 1
ATOM 800 O O . ILE A 1 102 ? -8.961 39.875 2.029 1 98 102 ILE A O 1
ATOM 804 N N . ARG A 1 103 ? -7.617 41.594 2.297 1 97.88 103 ARG A N 1
ATOM 805 C CA . ARG A 1 103 ? -8.367 42.469 1.389 1 97.88 103 ARG A CA 1
ATOM 806 C C . ARG A 1 103 ? -8.375 41.906 -0.025 1 97.88 103 ARG A C 1
ATOM 808 O O . ARG A 1 103 ? -9.414 41.875 -0.692 1 97.88 103 ARG A O 1
ATOM 815 N N . LYS A 1 104 ? -7.254 41.438 -0.467 1 97.81 104 LYS A N 1
ATOM 816 C CA . LYS A 1 104 ? -7.082 40.875 -1.809 1 97.81 104 LYS A CA 1
ATOM 817 C C . LYS A 1 104 ? -8.102 39.781 -2.084 1 97.81 104 LYS A C 1
ATOM 819 O O . LYS A 1 104 ? -8.836 39.844 -3.074 1 97.81 104 LYS A O 1
ATOM 824 N N . PHE A 1 105 ? -8.25 38.906 -1.243 1 98.19 105 PHE A N 1
ATOM 825 C CA . PHE A 1 105 ? -9.109 37.75 -1.482 1 98.19 105 PHE A CA 1
ATOM 826 C C . PHE A 1 105 ? -10.562 38.062 -1.158 1 98.19 105 PHE A C 1
ATOM 828 O O . PHE A 1 105 ? -11.477 37.594 -1.829 1 98.19 105 PHE A O 1
ATOM 835 N N . HIS A 1 106 ? -10.75 38.906 -0.153 1 96.94 106 HIS A N 1
ATOM 836 C CA . HIS A 1 106 ? -12.102 39.375 0.155 1 96.94 106 HIS A CA 1
ATOM 837 C C . HIS A 1 106 ? -12.703 40.156 -1.02 1 96.94 106 HIS A C 1
ATOM 839 O O . HIS A 1 106 ? -13.867 39.969 -1.355 1 96.94 106 HIS A O 1
ATOM 845 N N . MET A 1 107 ? -11.945 40.969 -1.607 1 97.69 107 MET A N 1
ATOM 846 C CA . MET A 1 107 ? -12.414 41.812 -2.709 1 97.69 107 MET A CA 1
ATOM 847 C C . MET A 1 107 ? -12.672 40.969 -3.957 1 97.69 107 MET A C 1
ATOM 849 O O . MET A 1 107 ? -13.578 41.281 -4.734 1 97.69 107 MET A O 1
ATOM 853 N N . ALA A 1 108 ? -11.844 40 -4.137 1 98.19 108 ALA A N 1
ATOM 854 C CA . ALA A 1 108 ? -12.047 39.156 -5.293 1 98.19 108 ALA A CA 1
ATOM 855 C C . ALA A 1 108 ? -13.391 38.438 -5.215 1 98.19 108 ALA A C 1
ATOM 857 O O . ALA A 1 108 ? -14.148 38.406 -6.184 1 98.19 108 ALA A O 1
ATOM 858 N N . ASP A 1 109 ? -13.672 37.812 -4.047 1 98.44 109 ASP A N 1
ATOM 859 C CA . ASP A 1 109 ? -14.961 37.156 -3.828 1 98.44 109 ASP A CA 1
ATOM 860 C C . ASP A 1 109 ? -15.141 36.781 -2.359 1 98.44 109 ASP A C 1
ATOM 862 O O . ASP A 1 109 ? -14.648 35.75 -1.917 1 98.44 109 ASP A O 1
ATOM 866 N N . LYS A 1 110 ? -15.867 37.5 -1.635 1 97.06 110 LYS A N 1
ATOM 867 C CA . LYS A 1 110 ? -15.984 37.344 -0.189 1 97.06 110 LYS A CA 1
ATOM 868 C C . LYS A 1 110 ? -16.719 36.062 0.161 1 97.06 110 LYS A C 1
ATOM 870 O O . LYS A 1 110 ? -16.625 35.562 1.292 1 97.06 110 LYS A O 1
ATOM 875 N N . ASP A 1 111 ? -17.469 35.5 -0.766 1 97.94 111 ASP A N 1
ATOM 876 C CA . ASP A 1 111 ? -18.219 34.281 -0.507 1 97.94 111 ASP A CA 1
ATOM 877 C C . ASP A 1 111 ? -17.375 33.062 -0.796 1 97.94 111 ASP A C 1
ATOM 879 O O . ASP A 1 111 ? -17.625 31.984 -0.236 1 97.94 111 ASP A O 1
ATOM 883 N N . ARG A 1 112 ? -16.312 33.219 -1.614 1 98.69 112 ARG A N 1
ATOM 884 C CA . ARG A 1 112 ? -15.531 32.094 -2.09 1 98.69 112 ARG A CA 1
ATOM 885 C C . ARG A 1 112 ? -14.203 32 -1.354 1 98.69 112 ARG A C 1
ATOM 887 O O . ARG A 1 112 ? -13.516 30.969 -1.417 1 98.69 112 ARG A O 1
ATOM 894 N N . PHE A 1 113 ? -13.844 33.125 -0.707 1 98.81 113 PHE A N 1
ATOM 895 C CA . PHE A 1 113 ? -12.57 33.125 0.006 1 98.81 113 PHE A CA 1
ATOM 896 C C . PHE A 1 113 ? -12.758 33.594 1.441 1 98.81 113 PHE A C 1
ATOM 898 O O . PHE A 1 113 ? -13.555 34.5 1.705 1 98.81 113 PHE A O 1
ATOM 905 N N . ALA A 1 114 ? -12.148 33 2.357 1 98.5 114 ALA A N 1
ATOM 906 C CA . ALA A 1 114 ? -11.898 33.469 3.717 1 98.5 114 ALA A CA 1
ATOM 907 C C . ALA A 1 114 ? -10.398 33.469 4.027 1 98.5 114 ALA A C 1
ATOM 909 O O . ALA A 1 114 ? -9.609 32.906 3.275 1 98.5 114 ALA A O 1
ATOM 910 N N . THR A 1 115 ? -10.008 34.188 5.051 1 98.62 115 THR A N 1
ATOM 911 C CA . THR A 1 115 ? -8.586 34.25 5.379 1 98.62 115 THR A CA 1
ATOM 912 C C . THR A 1 115 ? -8.367 34 6.867 1 98.62 115 THR A C 1
ATOM 914 O O . THR A 1 115 ? -9.086 34.531 7.707 1 98.62 115 THR A O 1
ATOM 917 N N . MET A 1 116 ? -7.484 33.125 7.164 1 98.62 116 MET A N 1
ATOM 918 C CA . MET A 1 116 ? -6.957 32.875 8.508 1 98.62 116 MET A CA 1
ATOM 919 C C . MET A 1 116 ? -5.645 33.625 8.711 1 98.62 116 MET A C 1
ATOM 921 O O . MET A 1 116 ? -4.805 33.688 7.809 1 98.62 116 MET A O 1
ATOM 925 N N . GLY A 1 117 ? -5.52 34.25 9.883 1 98.31 117 GLY A N 1
ATOM 926 C CA . GLY A 1 117 ? -4.305 35 10.172 1 98.31 117 GLY A CA 1
ATOM 927 C C . GLY A 1 117 ? -3.158 34.125 10.633 1 98.31 117 GLY A C 1
ATOM 928 O O . GLY A 1 117 ? -3.328 32.906 10.805 1 98.31 117 GLY A O 1
ATOM 929 N N . TRP A 1 118 ? -2.023 34.719 10.891 1 98 118 TRP A N 1
ATOM 930 C CA . TRP A 1 118 ? -0.765 34.094 11.273 1 98 118 TRP A CA 1
ATOM 931 C C . TRP A 1 118 ? -0.203 34.719 12.539 1 98 118 TRP A C 1
ATOM 933 O O . TRP A 1 118 ? -0.118 35.938 12.641 1 98 118 TRP A O 1
ATOM 943 N N . MET A 1 119 ? 0.186 33.906 13.477 1 98.06 119 MET A N 1
ATOM 944 C CA . MET A 1 119 ? 0.76 34.438 14.711 1 98.06 119 MET A CA 1
ATOM 945 C C . MET A 1 119 ? 2.082 35.156 14.445 1 98.06 119 MET A C 1
ATOM 947 O O . MET A 1 119 ? 2.969 34.594 13.797 1 98.06 119 MET A O 1
ATOM 951 N N . ASP A 1 120 ? 2.186 36.344 14.914 1 97.81 120 ASP A N 1
ATOM 952 C CA . ASP A 1 120 ? 3.369 37.156 14.766 1 97.81 120 ASP A CA 1
ATOM 953 C C . ASP A 1 120 ? 4.203 37.156 16.047 1 97.81 120 ASP A C 1
ATOM 955 O O . ASP A 1 120 ? 3.785 37.719 17.062 1 97.81 120 ASP A O 1
ATOM 959 N N . TRP A 1 121 ? 5.402 36.656 16.016 1 97.44 121 TRP A N 1
ATOM 960 C CA . TRP A 1 121 ? 6.238 36.531 17.219 1 97.44 121 TRP A CA 1
ATOM 961 C C . TRP A 1 121 ? 7.227 37.688 17.312 1 97.44 121 TRP A C 1
ATOM 963 O O . TRP A 1 121 ? 8.086 37.719 18.188 1 97.44 121 TRP A O 1
ATOM 973 N N . THR A 1 122 ? 7.09 38.625 16.375 1 96.44 122 THR A N 1
ATOM 974 C CA . THR A 1 122 ? 7.98 39.781 16.422 1 96.44 122 THR A CA 1
ATOM 975 C C . THR A 1 122 ? 7.871 40.5 17.766 1 96.44 122 THR A C 1
ATOM 977 O O . THR A 1 122 ? 6.766 40.812 18.203 1 96.44 122 THR A O 1
ATOM 980 N N . GLY A 1 123 ? 8.969 40.688 18.438 1 96.25 123 GLY A N 1
ATOM 981 C CA . GLY A 1 123 ? 8.992 41.375 19.719 1 96.25 123 GLY A CA 1
ATOM 982 C C . GLY A 1 123 ? 8.688 40.438 20.891 1 96.25 123 GLY A C 1
ATOM 983 O O . GLY A 1 123 ? 8.266 40.906 21.953 1 96.25 123 GLY A O 1
ATOM 984 N N . VAL A 1 124 ? 8.891 39.188 20.75 1 95.31 124 VAL A N 1
ATOM 985 C CA . VAL A 1 124 ? 8.531 38.219 21.75 1 95.31 124 VAL A CA 1
ATOM 986 C C . VAL A 1 124 ? 9.344 38.438 23.031 1 95.31 124 VAL A C 1
ATOM 988 O O . VAL A 1 124 ? 8.938 38.031 24.109 1 95.31 124 VAL A O 1
ATOM 991 N N . GLU A 1 125 ? 10.406 39.219 22.969 1 93.88 125 GLU A N 1
ATOM 992 C CA . GLU A 1 125 ? 11.281 39.5 24.109 1 93.88 125 GLU A CA 1
ATOM 993 C C . GLU A 1 125 ? 10.703 40.594 25 1 93.88 125 GLU A C 1
ATOM 995 O O . GLU A 1 125 ? 11.172 40.812 26.125 1 93.88 125 GLU A O 1
ATOM 1000 N N . ARG A 1 126 ? 9.711 41.219 24.469 1 94.88 126 ARG A N 1
ATOM 1001 C CA . ARG A 1 126 ? 9.125 42.344 25.203 1 94.88 126 ARG A CA 1
ATOM 1002 C C . ARG A 1 126 ? 8.328 41.844 26.406 1 94.88 126 ARG A C 1
ATOM 1004 O O . ARG A 1 126 ? 7.676 40.812 26.344 1 94.88 126 ARG A O 1
ATOM 1011 N N . ASP A 1 127 ? 8.281 42.75 27.438 1 94.12 127 ASP A N 1
ATOM 1012 C CA . ASP A 1 127 ? 7.512 42.438 28.625 1 94.12 127 ASP A CA 1
ATOM 1013 C C . ASP A 1 127 ? 6.012 42.531 28.359 1 94.12 127 ASP A C 1
ATOM 1015 O O . ASP A 1 127 ? 5.215 41.844 29.016 1 94.12 127 ASP A O 1
ATOM 1019 N N . ASP A 1 128 ? 5.68 43.375 27.406 1 96.75 128 ASP A N 1
ATOM 1020 C CA . ASP A 1 128 ? 4.258 43.562 27.109 1 96.75 128 ASP A CA 1
ATOM 1021 C C . ASP A 1 128 ? 3.84 42.812 25.859 1 96.75 128 ASP A C 1
ATOM 1023 O O . ASP A 1 128 ? 2.902 43.219 25.172 1 96.75 128 ASP A O 1
ATOM 1027 N N . PHE A 1 129 ? 4.555 41.75 25.484 1 97.44 129 PHE A N 1
ATOM 1028 C CA . PHE A 1 129 ? 4.359 41 24.234 1 97.44 129 PHE A CA 1
ATOM 1029 C C . PHE A 1 129 ? 2.922 40.531 24.109 1 97.44 129 PHE A C 1
ATOM 1031 O O . PHE A 1 129 ? 2.326 40.562 23.031 1 97.44 129 PHE A O 1
ATOM 1038 N N . VAL A 1 130 ? 2.326 40.062 25.156 1 97.94 130 VAL A N 1
ATOM 1039 C CA . VAL A 1 130 ? 0.972 39.5 25.125 1 97.94 130 VAL A CA 1
ATOM 1040 C C . VAL A 1 130 ? -0.019 40.625 24.766 1 97.94 130 VAL A C 1
ATOM 1042 O O . VAL A 1 130 ? -0.909 40.438 23.938 1 97.94 130 VAL A O 1
ATOM 1045 N N . ALA A 1 131 ? 0.161 41.75 25.375 1 98.06 131 ALA A N 1
ATOM 1046 C CA . ALA A 1 131 ? -0.716 42.875 25.094 1 98.06 131 ALA A CA 1
ATOM 1047 C C . ALA A 1 131 ? -0.593 43.312 23.625 1 98.06 131 ALA A C 1
ATOM 1049 O O . ALA A 1 131 ? -1.598 43.562 22.969 1 98.06 131 ALA A O 1
ATOM 1050 N N . VAL A 1 132 ? 0.605 43.344 23.188 1 97.81 132 VAL A N 1
ATOM 1051 C CA . VAL A 1 132 ? 0.874 43.719 21.812 1 97.81 132 VAL A CA 1
ATOM 1052 C C . VAL A 1 132 ? 0.241 42.688 20.875 1 97.81 132 VAL A C 1
ATOM 1054 O O . VAL A 1 132 ? -0.358 43.062 19.859 1 97.81 132 VAL A O 1
ATOM 1057 N N . THR A 1 133 ? 0.409 41.469 21.203 1 98.06 133 THR A N 1
ATOM 1058 C CA . THR A 1 133 ? -0.145 40.406 20.391 1 98.06 133 THR A CA 1
ATOM 1059 C C . THR A 1 133 ? -1.668 40.469 20.344 1 98.06 133 THR A C 1
ATOM 1061 O O . THR A 1 133 ? -2.275 40.312 19.281 1 98.06 133 THR A O 1
ATOM 1064 N N . LEU A 1 134 ? -2.289 40.75 21.469 1 98.44 134 LEU A N 1
ATOM 1065 C CA . LEU A 1 134 ? -3.742 40.875 21.516 1 98.44 134 LEU A CA 1
ATOM 1066 C C . LEU A 1 134 ? -4.215 42.031 20.641 1 98.44 134 LEU A C 1
ATOM 1068 O O . LEU A 1 134 ? -5.246 41.938 19.984 1 98.44 134 LEU A O 1
ATOM 1072 N N . ASP A 1 135 ? -3.461 43.094 20.656 1 98.12 135 ASP A N 1
ATOM 1073 C CA . ASP A 1 135 ? -3.771 44.219 19.781 1 98.12 135 ASP A CA 1
ATOM 1074 C C . ASP A 1 135 ? -3.686 43.812 18.312 1 98.12 135 ASP A C 1
ATOM 1076 O O . ASP A 1 135 ? -4.555 44.188 17.5 1 98.12 135 ASP A O 1
ATOM 1080 N N . ARG A 1 136 ? -2.676 43.125 17.938 1 98.12 136 ARG A N 1
ATOM 1081 C CA . ARG A 1 136 ? -2.49 42.656 16.578 1 98.12 136 ARG A CA 1
ATOM 1082 C C . ARG A 1 136 ? -3.635 41.719 16.156 1 98.12 136 ARG A C 1
ATOM 1084 O O . ARG A 1 136 ? -4.156 41.844 15.047 1 98.12 136 ARG A O 1
ATOM 1091 N N . LEU A 1 137 ? -4.039 40.875 17.047 1 98.06 137 LEU A N 1
ATOM 1092 C CA . LEU A 1 137 ? -5.109 39.906 16.766 1 98.06 137 LEU A CA 1
ATOM 1093 C C . LEU A 1 137 ? -6.445 40.625 16.625 1 98.06 137 LEU A C 1
ATOM 1095 O O . LEU A 1 137 ? -7.258 40.281 15.773 1 98.06 137 LEU A O 1
ATOM 1099 N N . GLU A 1 138 ? -6.633 41.594 17.484 1 98.06 138 GLU A N 1
ATOM 1100 C CA . GLU A 1 138 ? -7.859 42.375 17.391 1 98.06 138 GLU A CA 1
ATOM 1101 C C . GLU A 1 138 ? -7.973 43.062 16.031 1 98.06 138 GLU A C 1
ATOM 1103 O O . GLU A 1 138 ? -9.055 43.125 15.445 1 98.06 138 GLU A O 1
ATOM 1108 N N . ARG A 1 139 ? -6.895 43.594 15.625 1 97.88 139 ARG A N 1
ATOM 1109 C CA . ARG A 1 139 ? -6.867 44.219 14.305 1 97.88 139 ARG A CA 1
ATOM 1110 C C . ARG A 1 139 ? -7.227 43.219 13.211 1 97.88 139 ARG A C 1
ATOM 1112 O O . ARG A 1 139 ? -7.984 43.562 12.297 1 97.88 139 ARG A O 1
ATOM 1119 N N . LEU A 1 140 ? -6.68 42.031 13.242 1 98.19 140 LEU A N 1
ATOM 1120 C CA . LEU A 1 140 ? -7 41 12.281 1 98.19 140 LEU A CA 1
ATOM 1121 C C . LEU A 1 140 ? -8.484 40.625 12.336 1 98.19 140 LEU A C 1
ATOM 1123 O O . LEU A 1 140 ? -9.125 40.469 11.305 1 98.19 140 LEU A O 1
ATOM 1127 N N . VAL A 1 141 ? -9.016 40.531 13.547 1 97.75 141 VAL A N 1
ATOM 1128 C CA . VAL A 1 141 ? -10.422 40.188 13.75 1 97.75 141 VAL A CA 1
ATOM 1129 C C . VAL A 1 141 ? -11.305 41.281 13.133 1 97.75 141 VAL A C 1
ATOM 1131 O O . VAL A 1 141 ? -12.289 40.969 12.461 1 97.75 141 VAL A O 1
ATOM 1134 N N . GLU A 1 142 ? -10.914 42.469 13.336 1 97.31 142 GLU A N 1
ATOM 1135 C CA . GLU A 1 142 ? -11.656 43.625 12.789 1 97.31 142 GLU A CA 1
ATOM 1136 C C . GLU A 1 142 ? -11.664 43.562 11.266 1 97.31 142 GLU A C 1
ATOM 1138 O O . GLU A 1 142 ? -12.602 44.062 10.633 1 97.31 142 GLU A O 1
ATOM 1143 N N . HIS A 1 143 ? -10.656 42.969 10.727 1 97.31 143 HIS A N 1
ATOM 1144 C CA . HIS A 1 143 ? -10.555 42.906 9.273 1 97.31 143 HIS A CA 1
ATOM 1145 C C . HIS A 1 143 ? -11.125 41.594 8.742 1 97.31 143 HIS A C 1
ATOM 1147 O O . HIS A 1 143 ? -11.016 41.312 7.551 1 97.31 143 HIS A O 1
ATOM 1153 N N . GLY A 1 144 ? -11.602 40.812 9.625 1 96.56 144 GLY A N 1
ATOM 1154 C CA . GLY A 1 144 ? -12.469 39.719 9.18 1 96.56 144 GLY A CA 1
ATOM 1155 C C . GLY A 1 144 ? -11.766 38.375 9.102 1 96.56 144 GLY A C 1
ATOM 1156 O O . GLY A 1 144 ? -12.195 37.5 8.367 1 96.56 144 GLY A O 1
ATOM 1157 N N . VAL A 1 145 ? -10.703 38.156 9.789 1 98 145 VAL A N 1
ATOM 1158 C CA . VAL A 1 145 ? -10.078 36.844 9.781 1 98 145 VAL A CA 1
ATOM 1159 C C . VAL A 1 145 ? -11.031 35.812 10.383 1 98 145 VAL A C 1
ATOM 1161 O O . VAL A 1 145 ? -11.852 36.125 11.25 1 98 145 VAL A O 1
ATOM 1164 N N . CYS A 1 146 ? -10.906 34.562 9.914 1 98.12 146 CYS A N 1
ATOM 1165 C CA . CYS A 1 146 ? -11.805 33.531 10.391 1 98.12 146 CYS A CA 1
ATOM 1166 C C . CYS A 1 146 ? -11.086 32.594 11.367 1 98.12 146 CYS A C 1
ATOM 1168 O O . CYS A 1 146 ? -11.656 31.594 11.805 1 98.12 146 CYS A O 1
ATOM 1170 N N . GLY A 1 147 ? -9.898 32.844 11.742 1 98.44 147 GLY A N 1
ATOM 1171 C CA . GLY A 1 147 ? -9.07 32.062 12.648 1 98.44 147 GLY A CA 1
ATOM 1172 C C . GLY A 1 147 ? -7.641 32.562 12.727 1 98.44 147 GLY A C 1
ATOM 1173 O O . GLY A 1 147 ? -7.277 33.531 12.047 1 98.44 147 GLY A O 1
ATOM 1174 N N . ILE A 1 148 ? -6.855 31.984 13.547 1 98.69 148 ILE A N 1
ATOM 1175 C CA . ILE A 1 148 ? -5.438 32.312 13.688 1 98.69 148 ILE A CA 1
ATOM 1176 C C . ILE A 1 148 ? -4.621 31.016 13.734 1 98.69 148 ILE A C 1
ATOM 1178 O O . ILE A 1 148 ? -5.027 30.047 14.375 1 98.69 148 ILE A O 1
ATOM 1182 N N . LYS A 1 149 ? -3.51 31.016 12.992 1 98.75 149 LYS A N 1
ATOM 1183 C CA . LYS A 1 149 ? -2.643 29.828 12.953 1 98.75 149 LYS A CA 1
ATOM 1184 C C . LYS A 1 149 ? -1.367 30.062 13.758 1 98.75 149 LYS A C 1
ATOM 1186 O O . LYS A 1 149 ? -0.708 31.094 13.609 1 98.75 149 LYS A O 1
ATOM 1191 N N . PHE A 1 150 ? -1.113 29.172 14.664 1 98.56 150 PHE A N 1
ATOM 1192 C CA . PHE A 1 150 ? 0.185 29.031 15.32 1 98.56 150 PHE A CA 1
ATOM 1193 C C . PHE A 1 150 ? 1.032 27.984 14.617 1 98.56 150 PHE A C 1
ATOM 1195 O O . PHE A 1 150 ? 0.648 26.812 14.547 1 98.56 150 PHE A O 1
ATOM 1202 N N . TRP A 1 151 ? 2.143 28.359 14.102 1 97.81 151 TRP A N 1
ATOM 1203 C CA . TRP A 1 151 ? 3.002 27.469 13.312 1 97.81 151 TRP A CA 1
ATOM 1204 C C . TRP A 1 151 ? 4.043 26.797 14.203 1 97.81 151 TRP A C 1
ATOM 1206 O O . TRP A 1 151 ? 4.145 27.109 15.391 1 97.81 151 TRP A O 1
ATOM 1216 N N . LYS A 1 152 ? 4.824 25.938 13.609 1 96.31 152 LYS A N 1
ATOM 1217 C CA . LYS A 1 152 ? 5.711 25.031 14.344 1 96.31 152 LYS A CA 1
ATOM 1218 C C . LYS A 1 152 ? 6.934 25.781 14.875 1 96.31 152 LYS A C 1
ATOM 1220 O O . LYS A 1 152 ? 7.695 25.234 15.672 1 96.31 152 LYS A O 1
ATOM 1225 N N . ASP A 1 153 ? 7.137 27.031 14.5 1 95.56 153 ASP A N 1
ATOM 1226 C CA . ASP A 1 153 ? 8.188 27.812 15.141 1 95.56 153 ASP A CA 1
ATOM 1227 C C . ASP A 1 153 ? 7.961 27.906 16.656 1 95.56 153 ASP A C 1
ATOM 1229 O O . ASP A 1 153 ? 8.922 27.938 17.422 1 95.56 153 ASP A O 1
ATOM 1233 N N . PHE A 1 154 ? 6.648 28.016 17.047 1 97 154 PHE A N 1
ATOM 1234 C CA . PHE A 1 154 ? 6.289 27.938 18.453 1 97 154 PHE A CA 1
ATOM 1235 C C . PHE A 1 154 ? 6.578 26.562 19.016 1 97 154 PHE A C 1
ATOM 1237 O O . PHE A 1 154 ? 5.965 25.562 18.594 1 97 154 PHE A O 1
ATOM 1244 N N . GLY A 1 155 ? 7.5 26.375 19.891 1 96.75 155 GLY A N 1
ATOM 1245 C CA . GLY A 1 155 ? 7.922 25.094 20.453 1 96.75 155 GLY A CA 1
ATOM 1246 C C . GLY A 1 155 ? 9.234 24.594 19.875 1 96.75 155 GLY A C 1
ATOM 1247 O O . GLY A 1 155 ? 9.938 23.812 20.516 1 96.75 155 GLY A O 1
ATOM 1248 N N . LEU A 1 156 ? 9.578 25.078 18.641 1 96.75 156 LEU A N 1
ATOM 1249 C CA . LEU A 1 156 ? 10.75 24.484 18.016 1 96.75 156 LEU A CA 1
ATOM 1250 C C . LEU A 1 156 ? 11.852 25.531 17.844 1 96.75 156 LEU A C 1
ATOM 1252 O O . LEU A 1 156 ? 13.039 25.188 17.859 1 96.75 156 LEU A O 1
ATOM 1256 N N . THR A 1 157 ? 11.484 26.844 17.625 1 95.38 157 THR A N 1
ATOM 1257 C CA . THR A 1 157 ? 12.555 27.766 17.266 1 95.38 157 THR A CA 1
ATOM 1258 C C . THR A 1 157 ? 12.43 29.078 18.062 1 95.38 157 THR A C 1
ATOM 1260 O O . THR A 1 157 ? 13.43 29.719 18.375 1 95.38 157 THR A O 1
ATOM 1263 N N . VAL A 1 158 ? 11.234 29.578 18.422 1 97 158 VAL A N 1
ATOM 1264 C CA . VAL A 1 158 ? 11.031 30.859 19.062 1 97 158 VAL A CA 1
ATOM 1265 C C . VAL A 1 158 ? 11.625 30.828 20.469 1 97 158 VAL A C 1
ATOM 1267 O O . VAL A 1 158 ? 11.375 29.906 21.234 1 97 158 VAL A O 1
ATOM 1270 N N . ARG A 1 159 ? 12.383 31.797 20.797 1 96.44 159 ARG A N 1
ATOM 1271 C CA . ARG A 1 159 ? 13.039 31.922 22.094 1 96.44 159 ARG A CA 1
ATOM 1272 C C . ARG A 1 159 ? 12.711 33.25 22.75 1 96.44 159 ARG A C 1
ATOM 1274 O O . ARG A 1 159 ? 12.453 34.25 22.062 1 96.44 159 ARG A O 1
ATOM 1281 N N . ASP A 1 160 ? 12.672 33.281 24.062 1 94.62 160 ASP A N 1
ATOM 1282 C CA . ASP A 1 160 ? 12.375 34.5 24.797 1 94.62 160 ASP A CA 1
ATOM 1283 C C . ASP A 1 160 ? 13.641 35.344 24.984 1 94.62 160 ASP A C 1
ATOM 1285 O O . ASP A 1 160 ? 14.672 35.062 24.375 1 94.62 160 ASP A O 1
ATOM 1289 N N . ALA A 1 161 ? 13.477 36.406 25.812 1 93.88 161 ALA A N 1
ATOM 1290 C CA . ALA A 1 161 ? 14.539 37.375 26.016 1 93.88 161 ALA A CA 1
ATOM 1291 C C . ALA A 1 161 ? 15.773 36.75 26.641 1 93.88 161 ALA A C 1
ATOM 1293 O O . ALA A 1 161 ? 16.891 37.188 26.422 1 93.88 161 ALA A O 1
ATOM 1294 N N . GLU A 1 162 ? 15.633 35.688 27.359 1 95.44 162 GLU A N 1
ATOM 1295 C CA . GLU A 1 162 ? 16.734 35 28.031 1 95.44 162 GLU A CA 1
ATOM 1296 C C . GLU A 1 162 ? 17.328 33.906 27.141 1 95.44 162 GLU A C 1
ATOM 1298 O O . GLU A 1 162 ? 18.234 33.188 27.562 1 95.44 162 GLU A O 1
ATOM 1303 N N . GLY A 1 163 ? 16.75 33.688 26 1 95.12 163 GLY A N 1
ATOM 1304 C CA . GLY A 1 163 ? 17.25 32.688 25.062 1 95.12 163 GLY A CA 1
ATOM 1305 C C . GLY A 1 163 ? 16.625 31.328 25.281 1 95.12 163 GLY A C 1
ATOM 1306 O O . GLY A 1 163 ? 17.062 30.344 24.672 1 95.12 163 GLY A O 1
ATOM 1307 N N . LYS A 1 164 ? 15.695 31.297 26.078 1 96.12 164 LYS A N 1
ATOM 1308 C CA . LYS A 1 164 ? 15.039 30.016 26.359 1 96.12 164 LYS A CA 1
ATOM 1309 C C . LYS A 1 164 ? 13.977 29.703 25.312 1 96.12 164 LYS A C 1
ATOM 1311 O O . LYS A 1 164 ? 13.18 30.578 24.938 1 96.12 164 LYS A O 1
ATOM 1316 N N . LEU A 1 165 ? 14.023 28.453 24.812 1 97.12 165 LEU A N 1
ATOM 1317 C CA . LEU A 1 165 ? 13.008 28.016 23.875 1 97.12 165 LEU A CA 1
ATOM 1318 C C . LEU A 1 165 ? 11.617 28.062 24.5 1 97.12 165 LEU A C 1
ATOM 1320 O O . LEU A 1 165 ? 11.406 27.578 25.609 1 97.12 165 LEU A O 1
ATOM 1324 N N . LEU A 1 166 ? 10.727 28.703 23.812 1 97.31 166 LEU A N 1
ATOM 1325 C CA . LEU A 1 166 ? 9.352 28.781 24.297 1 97.31 166 LEU A CA 1
ATOM 1326 C C . LEU A 1 166 ? 8.641 27.438 24.109 1 97.31 166 LEU A C 1
ATOM 1328 O O . LEU A 1 166 ? 8.641 26.891 23 1 97.31 166 LEU A O 1
ATOM 1332 N N . SER A 1 167 ? 8.086 26.938 25.156 1 97.75 167 SER A N 1
ATOM 1333 C CA . SER A 1 167 ? 7.266 25.734 25.062 1 97.75 167 SER A CA 1
ATOM 1334 C C . SER A 1 167 ? 5.863 26.062 24.562 1 97.75 167 SER A C 1
ATOM 1336 O O . SER A 1 167 ? 5.34 27.141 24.828 1 97.75 167 SER A O 1
ATOM 1338 N N . VAL A 1 168 ? 5.242 25.109 23.922 1 98.25 168 VAL A N 1
ATOM 1339 C CA . VAL A 1 168 ? 3.918 25.328 23.344 1 98.25 168 VAL A CA 1
ATOM 1340 C C . VAL A 1 168 ? 2.908 25.594 24.453 1 98.25 168 VAL A C 1
ATOM 1342 O O . VAL A 1 168 ? 1.958 26.359 24.266 1 98.25 168 VAL A O 1
ATOM 1345 N N . ASP A 1 169 ? 3.174 24.984 25.625 1 98.38 169 ASP A N 1
ATOM 1346 C CA . ASP A 1 169 ? 2.227 25.141 26.734 1 98.38 169 ASP A CA 1
ATOM 1347 C C . ASP A 1 169 ? 2.672 26.234 27.688 1 98.38 169 ASP A C 1
ATOM 1349 O O . ASP A 1 169 ? 2.281 26.25 28.859 1 98.38 169 ASP A O 1
ATOM 1353 N N . ASP A 1 170 ? 3.535 27.109 27.266 1 97.69 170 ASP A N 1
ATOM 1354 C CA . ASP A 1 170 ? 3.945 28.234 28.094 1 97.69 170 ASP A CA 1
ATOM 1355 C C . ASP A 1 170 ? 2.738 29.047 28.547 1 97.69 170 ASP A C 1
ATOM 1357 O O . ASP A 1 170 ? 2.02 29.625 27.734 1 97.69 170 ASP A O 1
ATOM 1361 N N . GLU A 1 171 ? 2.564 29.25 29.797 1 96.88 171 GLU A N 1
ATOM 1362 C CA . GLU A 1 171 ? 1.371 29.844 30.391 1 96.88 171 GLU A CA 1
ATOM 1363 C C . GLU A 1 171 ? 1.31 31.344 30.125 1 96.88 171 GLU A C 1
ATOM 1365 O O . GLU A 1 171 ? 0.245 31.953 30.234 1 96.88 171 GLU A O 1
ATOM 1370 N N . ARG A 1 172 ? 2.393 31.938 29.766 1 95.88 172 ARG A N 1
ATOM 1371 C CA . ARG A 1 172 ? 2.434 33.375 29.453 1 95.88 172 ARG A CA 1
ATOM 1372 C C . ARG A 1 172 ? 1.466 33.719 28.328 1 95.88 172 ARG A C 1
ATOM 1374 O O . ARG A 1 172 ? 0.991 34.844 28.219 1 95.88 172 ARG A O 1
ATOM 1381 N N . PHE A 1 173 ? 1.133 32.688 27.562 1 97.25 173 PHE A N 1
ATOM 1382 C CA . PHE A 1 173 ? 0.364 33 26.359 1 97.25 173 PHE A CA 1
ATOM 1383 C C . PHE A 1 173 ? -1.092 32.562 26.531 1 97.25 173 PHE A C 1
ATOM 1385 O O . PHE A 1 173 ? -1.893 32.688 25.609 1 97.25 173 PHE A O 1
ATOM 1392 N N . ALA A 1 174 ? -1.507 32.094 27.672 1 98.19 174 ALA A N 1
ATOM 1393 C CA . ALA A 1 174 ? -2.863 31.656 27.984 1 98.19 174 ALA A CA 1
ATOM 1394 C C . ALA A 1 174 ? -3.883 32.75 27.656 1 98.19 174 ALA A C 1
ATOM 1396 O O . ALA A 1 174 ? -4.949 32.469 27.109 1 98.19 174 ALA A O 1
ATOM 1397 N N . PRO A 1 175 ? -3.578 34.031 27.938 1 98.5 175 PRO A N 1
ATOM 1398 C CA . PRO A 1 175 ? -4.559 35.094 27.656 1 98.5 175 PRO A CA 1
ATOM 1399 C C . PRO A 1 175 ? -4.914 35.188 26.172 1 98.5 175 PRO A C 1
ATOM 1401 O O . PRO A 1 175 ? -6.02 35.594 25.828 1 98.5 175 PRO A O 1
ATOM 1404 N N . ILE A 1 176 ? -3.973 34.812 25.344 1 98.56 176 ILE A N 1
ATOM 1405 C CA . ILE A 1 176 ? -4.215 34.844 23.906 1 98.56 176 ILE A CA 1
ATOM 1406 C C . ILE A 1 176 ? -5.301 33.844 23.531 1 98.56 176 ILE A C 1
ATOM 1408 O O . ILE A 1 176 ? -6.234 34.156 22.797 1 98.56 176 ILE A O 1
ATOM 1412 N N . PHE A 1 177 ? -5.266 32.656 24.078 1 98.75 177 PHE A N 1
ATOM 1413 C CA . PHE A 1 177 ? -6.246 31.625 23.797 1 98.75 177 PHE A CA 1
ATOM 1414 C C . PHE A 1 177 ? -7.59 31.953 24.422 1 98.75 177 PHE A C 1
ATOM 1416 O O . PHE A 1 177 ? -8.641 31.672 23.859 1 98.75 177 PHE A O 1
ATOM 1423 N N . GLU A 1 178 ? -7.555 32.594 25.594 1 98.44 178 GLU A N 1
ATOM 1424 C CA . GLU A 1 178 ? -8.789 33.031 26.25 1 98.44 178 GLU A CA 1
ATOM 1425 C C . GLU A 1 178 ? -9.5 34.094 25.406 1 98.44 178 GLU A C 1
ATOM 1427 O O . GLU A 1 178 ? -10.719 34.062 25.25 1 98.44 178 GLU A O 1
ATOM 1432 N N . LYS A 1 179 ? -8.758 35 24.922 1 98.56 179 LYS A N 1
ATOM 1433 C CA . LYS A 1 179 ? -9.352 36.062 24.094 1 98.56 179 LYS A CA 1
ATOM 1434 C C . LYS A 1 179 ? -9.891 35.5 22.797 1 98.56 179 LYS A C 1
ATOM 1436 O O . LYS A 1 179 ? -10.914 35.969 22.281 1 98.56 179 LYS A O 1
ATOM 1441 N N . ALA A 1 180 ? -9.172 34.531 22.219 1 98.44 180 ALA A N 1
ATOM 1442 C CA . ALA A 1 180 ? -9.672 33.844 21.016 1 98.44 180 ALA A CA 1
ATOM 1443 C C . ALA A 1 180 ? -11.047 33.219 21.281 1 98.44 180 ALA A C 1
ATOM 1445 O O . ALA A 1 180 ? -11.938 33.312 20.422 1 98.44 180 ALA A O 1
ATOM 1446 N N . ALA A 1 181 ? -11.211 32.656 22.422 1 98.44 181 ALA A N 1
ATOM 1447 C CA . ALA A 1 181 ? -12.516 32.094 22.812 1 98.44 181 ALA A CA 1
ATOM 1448 C C . ALA A 1 181 ? -13.578 33.188 22.859 1 98.44 181 ALA A C 1
ATOM 1450 O O . ALA A 1 181 ? -14.688 33.031 22.359 1 98.44 181 ALA A O 1
ATOM 1451 N N . ASP A 1 182 ? -13.18 34.312 23.438 1 97.94 182 ASP A N 1
ATOM 1452 C CA . ASP A 1 182 ? -14.109 35.406 23.547 1 97.94 182 ASP A CA 1
ATOM 1453 C C . ASP A 1 182 ? -14.57 35.906 22.172 1 97.94 182 ASP A C 1
ATOM 1455 O O . ASP A 1 182 ? -15.727 36.281 21.984 1 97.94 182 ASP A O 1
ATOM 1459 N N . TRP A 1 183 ? -13.664 35.906 21.25 1 97.56 183 TRP A N 1
ATOM 1460 C CA . TRP A 1 183 ? -13.953 36.344 19.891 1 97.56 183 TRP A CA 1
ATOM 1461 C C . TRP A 1 183 ? -14.547 35.219 19.047 1 97.56 183 TRP A C 1
ATOM 1463 O O . TRP A 1 183 ? -14.844 35.438 17.875 1 97.56 183 TRP A O 1
ATOM 1473 N N . LYS A 1 184 ? -14.672 34 19.578 1 97.19 184 LYS A N 1
ATOM 1474 C CA . LYS A 1 184 ? -15.07 32.812 18.828 1 97.19 184 LYS A CA 1
ATOM 1475 C C . LYS A 1 184 ? -14.172 32.625 17.625 1 97.19 184 LYS A C 1
ATOM 1477 O O . LYS A 1 184 ? -14.656 32.312 16.516 1 97.19 184 LYS A O 1
ATOM 1482 N N . LEU A 1 185 ? -12.922 32.906 17.828 1 98 185 LEU A N 1
ATOM 1483 C CA . LEU A 1 185 ? -11.891 32.75 16.797 1 98 185 LEU A CA 1
ATOM 1484 C C . LEU A 1 185 ? -11.172 31.422 16.938 1 98 185 LEU A C 1
ATOM 1486 O O . LEU A 1 185 ? -10.359 31.234 17.844 1 98 185 LEU A O 1
ATOM 1490 N N . PRO A 1 186 ? -11.438 30.469 16 1 98.62 186 PRO A N 1
ATOM 1491 C CA . PRO A 1 186 ? -10.703 29.203 16.078 1 98.62 186 PRO A CA 1
ATOM 1492 C C . PRO A 1 186 ? -9.188 29.406 16.016 1 98.62 186 PRO A C 1
ATOM 1494 O O . PRO A 1 186 ? -8.711 30.328 15.328 1 98.62 186 PRO A O 1
ATOM 1497 N N . VAL A 1 187 ? -8.484 28.578 16.75 1 98.88 187 VAL A N 1
ATOM 1498 C CA . VAL A 1 187 ? -7.023 28.562 16.75 1 98.88 187 VAL A CA 1
ATOM 1499 C C . VAL A 1 187 ? -6.516 27.281 16.109 1 98.88 187 VAL A C 1
ATOM 1501 O O . VAL A 1 187 ? -6.809 26.188 16.594 1 98.88 187 VAL A O 1
ATOM 1504 N N . MET A 1 188 ? -5.75 27.406 15.016 1 98.88 188 MET A N 1
ATOM 1505 C CA . MET A 1 188 ? -5.133 26.25 14.375 1 98.88 188 MET A CA 1
ATOM 1506 C C . MET A 1 188 ? -3.684 26.094 14.828 1 98.88 188 MET A C 1
ATOM 1508 O O . MET A 1 188 ? -2.902 27.047 14.773 1 98.88 188 MET A O 1
ATOM 1512 N N . PHE A 1 189 ? -3.396 24.906 15.273 1 98.69 189 PHE A N 1
ATOM 1513 C CA . PHE A 1 189 ? -2.023 24.578 15.641 1 98.69 189 PHE A CA 1
ATOM 1514 C C . PHE A 1 189 ? -1.369 23.719 14.57 1 98.69 189 PHE A C 1
ATOM 1516 O O . PHE A 1 189 ? -1.916 22.672 14.188 1 98.69 189 PHE A O 1
ATOM 1523 N N . HIS A 1 190 ? -0.324 24.094 14.031 1 98.38 190 HIS A N 1
ATOM 1524 C CA . HIS A 1 190 ? 0.691 23.281 13.375 1 98.38 190 HIS A CA 1
ATOM 1525 C C . HIS A 1 190 ? 1.949 23.172 14.227 1 98.38 190 HIS A C 1
ATOM 1527 O O . HIS A 1 190 ? 2.861 24 14.109 1 98.38 190 HIS A O 1
ATOM 1533 N N . THR A 1 191 ? 2.098 22.141 14.977 1 94.69 191 THR A N 1
ATOM 1534 C CA . THR A 1 191 ? 3.033 22.078 16.094 1 94.69 191 THR A CA 1
ATOM 1535 C C . THR A 1 191 ? 4.273 21.281 15.719 1 94.69 191 THR A C 1
ATOM 1537 O O . THR A 1 191 ? 5.355 21.5 16.266 1 94.69 191 THR A O 1
ATOM 1540 N N . ALA A 1 192 ? 4.098 20.375 14.828 1 96.31 192 ALA A N 1
ATOM 1541 C CA . ALA A 1 192 ? 5.172 19.453 14.469 1 96.31 192 ALA A CA 1
ATOM 1542 C C . ALA A 1 192 ? 5.125 19.109 12.984 1 96.31 192 ALA A C 1
ATOM 1544 O O . ALA A 1 192 ? 4.566 19.859 12.188 1 96.31 192 ALA A O 1
ATOM 1545 N N . ASP A 1 193 ? 5.883 18.125 12.648 1 97 193 ASP A N 1
ATOM 1546 C CA . ASP A 1 193 ? 5.949 17.594 11.289 1 97 193 ASP A CA 1
ATOM 1547 C C . ASP A 1 193 ? 5.957 16.062 11.297 1 97 193 ASP A C 1
ATOM 1549 O O . ASP A 1 193 ? 5.836 15.438 12.352 1 97 193 ASP A O 1
ATOM 1553 N N . PRO A 1 194 ? 5.965 15.484 10.117 1 97.31 194 PRO A N 1
ATOM 1554 C CA . PRO A 1 194 ? 5.988 14.016 10.086 1 97.31 194 PRO A CA 1
ATOM 1555 C C . PRO A 1 194 ? 7.094 13.43 10.961 1 97.31 194 PRO A C 1
ATOM 1557 O O . PRO A 1 194 ? 8.164 14.023 11.094 1 97.31 194 PRO A O 1
ATOM 1560 N N . ALA A 1 195 ? 6.844 12.266 11.516 1 98 195 ALA A N 1
ATOM 1561 C CA . ALA A 1 195 ? 7.781 11.602 12.414 1 98 195 ALA A CA 1
ATOM 1562 C C . ALA A 1 195 ? 9.148 11.43 11.758 1 98 195 ALA A C 1
ATOM 1564 O O . ALA A 1 195 ? 10.18 11.562 12.414 1 98 195 ALA A O 1
ATOM 1565 N N . ALA A 1 196 ? 9.195 11.148 10.531 1 98.31 196 ALA A N 1
ATOM 1566 C CA . ALA A 1 196 ? 10.43 10.914 9.789 1 98.31 196 ALA A CA 1
ATOM 1567 C C . ALA A 1 196 ? 11.336 12.141 9.828 1 98.31 196 ALA A C 1
ATOM 1569 O O . ALA A 1 196 ? 12.555 12.023 9.719 1 98.31 196 ALA A O 1
ATOM 1570 N N . PHE A 1 197 ? 10.734 13.359 9.961 1 98.25 197 PHE A N 1
ATOM 1571 C CA . PHE A 1 197 ? 11.5 14.602 9.977 1 98.25 197 PHE A CA 1
ATOM 1572 C C . PHE A 1 197 ? 12.305 14.727 11.258 1 98.25 197 PHE A C 1
ATOM 1574 O O . PHE A 1 197 ? 13.227 15.547 11.344 1 98.25 197 PHE A O 1
ATOM 1581 N N . PHE A 1 198 ? 11.984 13.961 12.242 1 98.12 198 PHE A N 1
ATOM 1582 C CA . PHE A 1 198 ? 12.688 13.984 13.523 1 98.12 198 PHE A CA 1
ATOM 1583 C C . PHE A 1 198 ? 13.695 12.852 13.609 1 98.12 198 PHE A C 1
ATOM 1585 O O . PHE A 1 198 ? 14.258 12.594 14.672 1 98.12 198 PHE A O 1
ATOM 1592 N N . ARG A 1 199 ? 13.898 12.102 12.492 1 97.62 199 ARG A N 1
ATOM 1593 C CA . ARG A 1 199 ? 14.875 11.023 12.367 1 97.62 199 ARG A CA 1
ATOM 1594 C C . ARG A 1 199 ? 16.094 11.492 11.578 1 97.62 199 ARG A C 1
ATOM 1596 O O . ARG A 1 199 ? 16.031 12.484 10.852 1 97.62 199 ARG A O 1
ATOM 1603 N N . PRO A 1 200 ? 17.266 10.75 11.75 1 97.12 200 PRO A N 1
ATOM 1604 C CA . PRO A 1 200 ? 18.391 11.055 10.859 1 97.12 200 PRO A CA 1
ATOM 1605 C C . PRO A 1 200 ? 18.016 10.961 9.383 1 97.12 200 PRO A C 1
ATOM 1607 O O . PRO A 1 200 ? 17.25 10.07 8.992 1 97.12 200 PRO A O 1
ATOM 1610 N N . ILE A 1 201 ? 18.531 11.828 8.602 1 96.62 201 ILE A N 1
ATOM 1611 C CA . ILE A 1 201 ? 18.312 11.812 7.16 1 96.62 201 ILE A CA 1
ATOM 1612 C C . ILE A 1 201 ? 19.281 10.844 6.492 1 96.62 201 ILE A C 1
ATOM 1614 O O . ILE A 1 201 ? 20.328 11.258 5.988 1 96.62 201 ILE A O 1
ATOM 1618 N N . ASP A 1 202 ? 18.922 9.609 6.453 1 96.69 202 ASP A N 1
ATOM 1619 C CA . ASP A 1 202 ? 19.781 8.562 5.918 1 96.69 202 ASP A CA 1
ATOM 1620 C C . ASP A 1 202 ? 18.969 7.492 5.195 1 96.69 202 ASP A C 1
ATOM 1622 O O . ASP A 1 202 ? 17.797 7.703 4.887 1 96.69 202 ASP A O 1
ATOM 1626 N N . ALA A 1 203 ? 19.609 6.371 4.875 1 97.38 203 ALA A N 1
ATOM 1627 C CA . ALA A 1 203 ? 19.062 5.34 3.994 1 97.38 203 ALA A CA 1
ATOM 1628 C C . ALA A 1 203 ? 17.859 4.652 4.633 1 97.38 203 ALA A C 1
ATOM 1630 O O . ALA A 1 203 ? 17.125 3.928 3.961 1 97.38 203 ALA A O 1
ATOM 1631 N N . ALA A 1 204 ? 17.594 4.887 5.848 1 98.06 204 ALA A N 1
ATOM 1632 C CA . ALA A 1 204 ? 16.469 4.266 6.547 1 98.06 204 ALA A CA 1
ATOM 1633 C C . ALA A 1 204 ? 15.289 5.227 6.652 1 98.06 204 ALA A C 1
ATOM 1635 O O . ALA A 1 204 ? 14.195 4.832 7.062 1 98.06 204 ALA A O 1
ATOM 1636 N N . ASN A 1 205 ? 15.492 6.516 6.293 1 98.31 205 ASN A N 1
ATOM 1637 C CA . ASN A 1 205 ? 14.445 7.52 6.41 1 98.31 205 ASN A CA 1
ATOM 1638 C C . ASN A 1 205 ? 13.453 7.438 5.246 1 98.31 205 ASN A C 1
ATOM 1640 O O . ASN A 1 205 ? 13.828 7.652 4.094 1 98.31 205 ASN A O 1
ATOM 1644 N N . GLU A 1 206 ? 12.211 7.18 5.5 1 98 206 GLU A N 1
ATOM 1645 C CA . GLU A 1 206 ? 11.227 6.941 4.441 1 98 206 GLU A CA 1
ATOM 1646 C C . GLU A 1 206 ? 10.891 8.234 3.703 1 98 206 GLU A C 1
ATOM 1648 O O . GLU A 1 206 ? 10.266 8.195 2.643 1 98 206 GLU A O 1
ATOM 1653 N N . ARG A 1 207 ? 11.266 9.391 4.266 1 97.5 207 ARG A N 1
ATOM 1654 C CA . ARG A 1 207 ? 11.078 10.68 3.609 1 97.5 207 ARG A CA 1
ATOM 1655 C C . ARG A 1 207 ? 12.406 11.234 3.115 1 97.5 207 ARG A C 1
ATOM 1657 O O . ARG A 1 207 ? 12.586 12.453 3.045 1 97.5 207 ARG A O 1
ATOM 1664 N N . TYR A 1 208 ? 13.312 10.367 2.775 1 97.19 208 TYR A N 1
ATOM 1665 C CA . TYR A 1 208 ? 14.68 10.719 2.434 1 97.19 208 TYR A CA 1
ATOM 1666 C C . TYR A 1 208 ? 14.719 11.719 1.278 1 97.19 208 TYR A C 1
ATOM 1668 O O . TYR A 1 208 ? 15.391 12.75 1.359 1 97.19 208 TYR A O 1
ATOM 1676 N N . GLU A 1 209 ? 14.008 11.453 0.198 1 95.81 209 GLU A N 1
ATOM 1677 C CA . GLU A 1 209 ? 14.055 12.305 -0.986 1 95.81 209 GLU A CA 1
ATOM 1678 C C . GLU A 1 209 ? 13.422 13.664 -0.715 1 95.81 209 GLU A C 1
ATOM 1680 O O . GLU A 1 209 ? 13.906 14.695 -1.194 1 95.81 209 GLU A O 1
ATOM 1685 N N . GLU A 1 210 ? 12.32 13.664 0.034 1 95.88 210 GLU A N 1
ATOM 1686 C CA . GLU A 1 210 ? 11.703 14.922 0.434 1 95.88 210 GLU A CA 1
ATOM 1687 C C . GLU A 1 210 ? 12.664 15.781 1.252 1 95.88 210 GLU A C 1
ATOM 1689 O O . GLU A 1 210 ? 12.805 16.984 0.995 1 95.88 210 GLU A O 1
ATOM 1694 N N . LEU A 1 211 ? 13.336 15.172 2.166 1 96.75 211 LEU A N 1
ATOM 1695 C CA . LEU A 1 211 ? 14.25 15.875 3.061 1 96.75 211 LEU A CA 1
ATOM 1696 C C . LEU A 1 211 ? 15.531 16.266 2.332 1 96.75 211 LEU A C 1
ATOM 1698 O O . LEU A 1 211 ? 16.203 17.234 2.719 1 96.75 211 LEU A O 1
ATOM 1702 N N . ALA A 1 212 ? 15.844 15.484 1.296 1 94.56 212 ALA A N 1
ATOM 1703 C CA . ALA A 1 212 ? 16.969 15.891 0.456 1 94.56 212 ALA A CA 1
ATOM 1704 C C . ALA A 1 212 ? 16.656 17.203 -0.267 1 94.56 212 ALA A C 1
ATOM 1706 O O . ALA A 1 212 ? 17.547 18.031 -0.459 1 94.56 212 ALA A O 1
ATOM 1707 N N . ALA A 1 213 ? 15.422 17.312 -0.663 1 92.69 213 ALA A N 1
ATOM 1708 C CA . ALA A 1 213 ? 14.992 18.547 -1.337 1 92.69 213 ALA A CA 1
ATOM 1709 C C . ALA A 1 213 ? 14.828 19.688 -0.343 1 92.69 213 ALA A C 1
ATOM 1711 O O . ALA A 1 213 ? 14.938 20.859 -0.712 1 92.69 213 ALA A O 1
ATOM 1712 N N . HIS A 1 214 ? 14.547 19.312 0.92 1 93.75 214 HIS A N 1
ATOM 1713 C CA . HIS A 1 214 ? 14.305 20.281 1.983 1 93.75 214 HIS A CA 1
ATOM 1714 C C . HIS A 1 214 ? 15.055 19.906 3.256 1 93.75 214 HIS A C 1
ATOM 1716 O O . HIS A 1 214 ? 14.438 19.625 4.285 1 93.75 214 HIS A O 1
ATOM 1722 N N . PRO A 1 215 ? 16.359 20.031 3.199 1 92.19 215 PRO A N 1
ATOM 1723 C CA . PRO A 1 215 ? 17.109 19.609 4.379 1 92.19 215 PRO A CA 1
ATOM 1724 C C . PRO A 1 215 ? 16.75 20.391 5.633 1 92.19 215 PRO A C 1
ATOM 1726 O O . PRO A 1 215 ? 16.828 19.875 6.746 1 92.19 215 PRO A O 1
ATOM 1729 N N . GLU A 1 216 ? 16.25 21.609 5.473 1 91.56 216 GLU A N 1
ATOM 1730 C CA . GLU A 1 216 ? 15.906 22.484 6.586 1 91.56 216 GLU A CA 1
ATOM 1731 C C . GLU A 1 216 ? 14.617 22.031 7.266 1 91.56 216 GLU A C 1
ATOM 1733 O O . GLU A 1 216 ? 14.281 22.5 8.359 1 91.56 216 GLU A O 1
ATOM 1738 N N . TRP A 1 217 ? 13.906 21.047 6.672 1 94.44 217 TRP A N 1
ATOM 1739 C CA . TRP A 1 217 ? 12.688 20.516 7.262 1 94.44 217 TRP A CA 1
ATOM 1740 C C . TRP A 1 217 ? 13 19.453 8.32 1 94.44 217 TRP A C 1
ATOM 1742 O O . TRP A 1 217 ? 12.125 19.047 9.07 1 94.44 217 TRP A O 1
ATOM 1752 N N . GLY A 1 218 ? 14.273 19.078 8.422 1 95.75 218 GLY A N 1
ATOM 1753 C CA . GLY A 1 218 ? 14.664 18.062 9.383 1 95.75 218 GLY A CA 1
ATOM 1754 C C . GLY A 1 218 ? 14.844 18.609 10.789 1 95.75 218 GLY A C 1
ATOM 1755 O O . GLY A 1 218 ? 15.398 19.688 10.977 1 95.75 218 GLY A O 1
ATOM 1756 N N . PHE A 1 219 ? 14.438 17.766 11.805 1 96.88 219 PHE A N 1
ATOM 1757 C CA . PHE A 1 219 ? 14.508 18.172 13.203 1 96.88 219 PHE A CA 1
ATOM 1758 C C . PHE A 1 219 ? 15.289 17.172 14.031 1 96.88 219 PHE A C 1
ATOM 1760 O O . PHE A 1 219 ? 15.039 17 15.219 1 96.88 219 PHE A O 1
ATOM 1767 N N . GLN A 1 220 ? 16.156 16.422 13.422 1 92.88 220 GLN A N 1
ATOM 1768 C CA . GLN A 1 220 ? 16.922 15.406 14.125 1 92.88 220 GLN A CA 1
ATOM 1769 C C . GLN A 1 220 ? 17.734 16.016 15.258 1 92.88 220 GLN A C 1
ATOM 1771 O O . GLN A 1 220 ? 18 15.359 16.266 1 92.88 220 GLN A O 1
ATOM 1776 N N . GLY A 1 221 ? 18.109 17.203 15.25 1 92.38 221 GLY A N 1
ATOM 1777 C CA . GLY A 1 221 ? 18.906 17.875 16.266 1 92.38 221 GLY A CA 1
ATOM 1778 C C . GLY A 1 221 ? 18.078 18.703 17.219 1 92.38 221 GLY A C 1
ATOM 1779 O O . GLY A 1 221 ? 18.609 19.375 18.109 1 92.38 221 GLY A O 1
ATOM 1780 N N . SER A 1 222 ? 16.766 18.703 17.078 1 94.19 222 SER A N 1
ATOM 1781 C CA . SER A 1 222 ? 15.883 19.484 17.938 1 94.19 222 SER A CA 1
ATOM 1782 C C . SER A 1 222 ? 15.992 19.047 19.391 1 94.19 222 SER A C 1
ATOM 1784 O O . SER A 1 222 ? 16.078 17.859 19.672 1 94.19 222 SER A O 1
ATOM 1786 N N . PRO A 1 223 ? 15.969 20 20.328 1 94.88 223 PRO A N 1
ATOM 1787 C CA . PRO A 1 223 ? 16.016 19.641 21.734 1 94.88 223 PRO A CA 1
ATOM 1788 C C . PRO A 1 223 ? 14.688 19.062 22.25 1 94.88 223 PRO A C 1
ATOM 1790 O O . PRO A 1 223 ? 14.641 18.484 23.344 1 94.88 223 PRO A O 1
ATOM 1793 N N . VAL A 1 224 ? 13.617 19.297 21.516 1 96.69 224 VAL A N 1
ATOM 1794 C CA . VAL A 1 224 ? 12.305 18.766 21.875 1 96.69 224 VAL A CA 1
ATOM 1795 C C . VAL A 1 224 ? 11.844 17.766 20.812 1 96.69 224 VAL A C 1
ATOM 1797 O O . VAL A 1 224 ? 11.852 18.078 19.625 1 96.69 224 VAL A O 1
ATOM 1800 N N . GLY A 1 225 ? 11.438 16.609 21.203 1 97.06 225 GLY A N 1
ATOM 1801 C CA . GLY A 1 225 ? 10.961 15.602 20.281 1 97.06 225 GLY A CA 1
ATOM 1802 C C . GLY A 1 225 ? 9.516 15.82 19.859 1 97.06 225 GLY A C 1
ATOM 1803 O O . GLY A 1 225 ? 8.797 16.609 20.469 1 97.06 225 GLY A O 1
ATOM 1804 N N . LYS A 1 226 ? 9.102 15.102 18.875 1 97.75 226 LYS A N 1
ATOM 1805 C CA . LYS A 1 226 ? 7.754 15.25 18.328 1 97.75 226 LYS A CA 1
ATOM 1806 C C . LYS A 1 226 ? 6.691 14.977 19.391 1 97.75 226 LYS A C 1
ATOM 1808 O O . LYS A 1 226 ? 5.754 15.758 19.547 1 97.75 226 LYS A O 1
ATOM 1813 N N . ARG A 1 227 ? 6.848 13.867 20.062 1 97.38 227 ARG A N 1
ATOM 1814 C CA . ARG A 1 227 ? 5.848 13.477 21.062 1 97.38 227 ARG A CA 1
ATOM 1815 C C . ARG A 1 227 ? 5.711 14.539 22.141 1 97.38 227 ARG A C 1
ATOM 1817 O O . ARG A 1 227 ? 4.598 14.875 22.547 1 97.38 227 ARG A O 1
ATOM 1824 N N . GLU A 1 228 ? 6.773 15.008 22.578 1 98 228 GLU A N 1
ATOM 1825 C CA . GLU A 1 228 ? 6.75 16.047 23.609 1 98 228 GLU A CA 1
ATOM 1826 C C . GLU A 1 228 ? 6.055 17.312 23.109 1 98 228 GLU A C 1
ATOM 1828 O O . GLU A 1 228 ? 5.273 17.922 23.828 1 98 228 GLU A O 1
ATOM 1833 N N . LEU A 1 229 ? 6.371 17.719 21.906 1 98.5 229 LEU A N 1
ATOM 1834 C CA . LEU A 1 229 ? 5.715 18.875 21.297 1 98.5 229 LEU A CA 1
ATOM 1835 C C . LEU A 1 229 ? 4.199 18.688 21.297 1 98.5 229 LEU A C 1
ATOM 1837 O O . LEU A 1 229 ? 3.461 19.609 21.672 1 98.5 229 LEU A O 1
ATOM 1841 N N . LEU A 1 230 ? 3.77 17.516 20.875 1 98.62 230 LEU A N 1
ATOM 1842 C CA . LEU A 1 230 ? 2.342 17.234 20.75 1 98.62 230 LEU A CA 1
ATOM 1843 C C . LEU A 1 230 ? 1.677 17.203 22.125 1 98.62 230 LEU A C 1
ATOM 1845 O O . LEU A 1 230 ? 0.537 17.641 22.281 1 98.62 230 LEU A O 1
ATOM 1849 N N . GLU A 1 231 ? 2.385 16.672 23.062 1 98.25 231 GLU A N 1
ATOM 1850 C CA . GLU A 1 231 ? 1.85 16.641 24.422 1 98.25 231 GLU A CA 1
ATOM 1851 C C . GLU A 1 231 ? 1.721 18.062 25 1 98.25 231 GLU A C 1
ATOM 1853 O O . GLU A 1 231 ? 0.747 18.359 25.688 1 98.25 231 GLU A O 1
ATOM 1858 N N . GLN A 1 232 ? 2.701 18.906 24.75 1 98.62 232 GLN A N 1
ATOM 1859 C CA . GLN A 1 232 ? 2.596 20.297 25.156 1 98.62 232 GLN A CA 1
ATOM 1860 C C . GLN A 1 232 ? 1.363 20.953 24.547 1 98.62 232 GLN A C 1
ATOM 1862 O O . GLN A 1 232 ? 0.617 21.656 25.234 1 98.62 232 GLN A O 1
ATOM 1867 N N . ARG A 1 233 ? 1.172 20.75 23.266 1 98.75 233 ARG A N 1
ATOM 1868 C CA . ARG A 1 233 ? -0.002 21.266 22.562 1 98.75 233 ARG A CA 1
ATOM 1869 C C . ARG A 1 233 ? -1.288 20.781 23.219 1 98.75 233 ARG A C 1
ATOM 1871 O O . ARG A 1 233 ? -2.217 21.562 23.438 1 98.75 233 ARG A O 1
ATOM 1878 N N . ASN A 1 234 ? -1.303 19.469 23.516 1 98.75 234 ASN A N 1
ATOM 1879 C CA . ASN A 1 234 ? -2.504 18.891 24.109 1 98.75 234 ASN A CA 1
ATOM 1880 C C . ASN A 1 234 ? -2.799 19.484 25.484 1 98.75 234 ASN A C 1
ATOM 1882 O O . ASN A 1 234 ? -3.961 19.625 25.859 1 98.75 234 ASN A O 1
ATOM 1886 N N . VAL A 1 235 ? -1.796 19.828 26.188 1 98.69 235 VAL A N 1
ATOM 1887 C CA . VAL A 1 235 ? -1.978 20.531 27.453 1 98.69 235 VAL A CA 1
ATOM 1888 C C . VAL A 1 235 ? -2.736 21.828 27.234 1 98.69 235 VAL A C 1
ATOM 1890 O O . VAL A 1 235 ? -3.635 22.172 28 1 98.69 235 VAL A O 1
ATOM 1893 N N . VAL A 1 236 ? -2.408 22.578 26.219 1 98.81 236 VAL A N 1
ATOM 1894 C CA . VAL A 1 236 ? -3.084 23.828 25.891 1 98.81 236 VAL A CA 1
ATOM 1895 C C . VAL A 1 236 ? -4.555 23.547 25.578 1 98.81 236 VAL A C 1
ATOM 1897 O O . VAL A 1 236 ? -5.438 24.281 26.047 1 98.81 236 VAL A O 1
ATOM 1900 N N . PHE A 1 237 ? -4.832 22.469 24.797 1 98.75 237 PHE A N 1
ATOM 1901 C CA . PHE A 1 237 ? -6.207 22.094 24.5 1 98.75 237 PHE A CA 1
ATOM 1902 C C . PHE A 1 237 ? -7.008 21.906 25.797 1 98.75 237 PHE A C 1
ATOM 1904 O O . PHE A 1 237 ? -8.125 22.422 25.906 1 98.75 237 PHE A O 1
ATOM 1911 N N . GLY A 1 238 ? -6.426 21.234 26.703 1 98.62 238 GLY A N 1
ATOM 1912 C CA . GLY A 1 238 ? -7.102 20.922 27.953 1 98.62 238 GLY A CA 1
ATOM 1913 C C . GLY A 1 238 ? -7.297 22.125 28.844 1 98.62 238 GLY A C 1
ATOM 1914 O O . GLY A 1 238 ? -8.32 22.25 29.516 1 98.62 238 GLY A O 1
ATOM 1915 N N . ARG A 1 239 ? -6.395 23.047 28.812 1 98.56 239 ARG A N 1
ATOM 1916 C CA . ARG A 1 239 ? -6.418 24.219 29.688 1 98.56 239 ARG A CA 1
ATOM 1917 C C . ARG A 1 239 ? -7.434 25.25 29.188 1 98.56 239 ARG A C 1
ATOM 1919 O O . ARG A 1 239 ? -7.832 26.141 29.938 1 98.56 239 ARG A O 1
ATOM 1926 N N . HIS A 1 240 ? -7.84 25.172 27.953 1 98.75 240 HIS A N 1
ATOM 1927 C CA . HIS A 1 240 ? -8.703 26.188 27.375 1 98.75 240 HIS A CA 1
ATOM 1928 C C . HIS A 1 240 ? -9.922 25.562 26.703 1 98.75 240 HIS A C 1
ATOM 1930 O O . HIS A 1 240 ? -10.102 25.703 25.484 1 98.75 240 HIS A O 1
ATOM 1936 N N . PRO A 1 241 ? -10.844 25 27.391 1 98.31 241 PRO A N 1
ATOM 1937 C CA . PRO A 1 241 ? -11.977 24.266 26.844 1 98.31 241 PRO A CA 1
ATOM 1938 C C . PRO A 1 241 ? -12.969 25.172 26.109 1 98.31 241 PRO A C 1
ATOM 1940 O O . PRO A 1 241 ? -13.812 24.688 25.344 1 98.31 241 PRO A O 1
ATOM 1943 N N . ARG A 1 242 ? -12.883 26.5 26.344 1 98.25 242 ARG A N 1
ATOM 1944 C CA . ARG A 1 242 ? -13.789 27.422 25.672 1 98.25 242 ARG A CA 1
ATOM 1945 C C . ARG A 1 242 ? -13.281 27.781 24.281 1 98.25 242 ARG A C 1
ATOM 1947 O O . ARG A 1 242 ? -14.023 28.328 23.469 1 98.25 242 ARG A O 1
ATOM 1954 N N . THR A 1 243 ? -12.039 27.547 24.016 1 98.69 243 THR A N 1
ATOM 1955 C CA . THR A 1 243 ? -11.43 27.859 22.734 1 98.69 243 THR A CA 1
ATOM 1956 C C . THR A 1 243 ? -11.594 26.688 21.766 1 98.69 243 THR A C 1
ATOM 1958 O O . THR A 1 243 ? -11.438 25.531 22.141 1 98.69 243 THR A O 1
ATOM 1961 N N . THR A 1 244 ? -12.047 26.984 20.547 1 98.69 244 THR A N 1
ATOM 1962 C CA . THR A 1 244 ? -12.086 25.969 19.5 1 98.69 244 THR A CA 1
ATOM 1963 C C . THR A 1 244 ? -10.719 25.828 18.844 1 98.69 244 THR A C 1
ATOM 1965 O O . THR A 1 244 ? -10.148 26.797 18.359 1 98.69 244 THR A O 1
ATOM 1968 N N . PHE A 1 245 ? -10.211 24.594 18.875 1 98.88 245 PHE A N 1
ATOM 1969 C CA . PHE A 1 245 ? -8.906 24.344 18.281 1 98.88 245 PHE A CA 1
ATOM 1970 C C . PHE A 1 245 ? -9.023 23.453 17.047 1 98.88 245 PHE A C 1
ATOM 1972 O O . PHE A 1 245 ? -9.914 22.609 16.984 1 98.88 245 PHE A O 1
ATOM 1979 N N . VAL A 1 246 ? -8.141 23.656 16.094 1 98.88 246 VAL A N 1
ATOM 1980 C CA . VAL A 1 246 ? -7.957 22.781 14.938 1 98.88 246 VAL A CA 1
ATOM 1981 C C . VAL A 1 246 ? -6.516 22.266 14.906 1 98.88 246 VAL A C 1
ATOM 1983 O O . VAL A 1 246 ? -5.578 23.062 14.789 1 98.88 246 VAL A O 1
ATOM 1986 N N . GLY A 1 247 ? -6.332 20.969 15.125 1 98.81 247 GLY A N 1
ATOM 1987 C CA . GLY A 1 247 ? -5.023 20.391 14.883 1 98.81 247 GLY A CA 1
ATOM 1988 C C . GLY A 1 247 ? -4.73 20.172 13.414 1 98.81 247 GLY A C 1
ATOM 1989 O O . GLY A 1 247 ? -5.398 19.375 12.75 1 98.81 247 GLY A O 1
ATOM 1990 N N . ALA A 1 248 ? -3.719 20.844 12.914 1 98.81 248 ALA A N 1
ATOM 1991 C CA . ALA A 1 248 ? -3.402 20.75 11.492 1 98.81 248 ALA A CA 1
ATOM 1992 C C . ALA A 1 248 ? -2.873 19.359 11.141 1 98.81 248 ALA A C 1
ATOM 1994 O O . ALA A 1 248 ? -2.279 18.688 11.984 1 98.81 248 ALA A O 1
ATOM 1995 N N . HIS A 1 249 ? -3.066 18.922 9.867 1 98.62 249 HIS A N 1
ATOM 1996 C CA . HIS A 1 249 ? -2.451 17.734 9.297 1 98.62 249 HIS A CA 1
ATOM 1997 C C . HIS A 1 249 ? -2.697 16.516 10.18 1 98.62 249 HIS A C 1
ATOM 1999 O O . HIS A 1 249 ? -1.754 15.805 10.547 1 98.62 249 HIS A O 1
ATOM 2005 N N . MET A 1 250 ? -3.939 16.359 10.57 1 98.75 250 MET A N 1
ATOM 2006 C CA . MET A 1 250 ? -4.355 15.258 11.438 1 98.75 250 MET A CA 1
ATOM 2007 C C . MET A 1 250 ? -3.713 15.375 12.812 1 98.75 250 MET A C 1
ATOM 2009 O O . MET A 1 250 ? -3.219 14.383 13.359 1 98.75 250 MET A O 1
ATOM 2013 N N . GLY A 1 251 ? -3.738 16.625 13.359 1 98.5 251 GLY A N 1
ATOM 2014 C CA . GLY A 1 251 ? -3.098 16.828 14.648 1 98.5 251 GLY A CA 1
ATOM 2015 C C . GLY A 1 251 ? -1.617 16.484 14.633 1 98.5 251 GLY A C 1
ATOM 2016 O O . GLY A 1 251 ? -1.054 16.109 15.664 1 98.5 251 GLY A O 1
ATOM 2017 N N . GLU A 1 252 ? -1.068 16.469 13.461 1 98.12 252 GLU A N 1
ATOM 2018 C CA . GLU A 1 252 ? 0.352 16.219 13.227 1 98.12 252 GLU A CA 1
ATOM 2019 C C . GLU A 1 252 ? 0.745 14.812 13.641 1 98.12 252 GLU A C 1
ATOM 2021 O O . GLU A 1 252 ? 1.88 14.57 14.062 1 98.12 252 GLU A O 1
ATOM 2026 N N . SER A 1 253 ? -0.14 13.898 13.633 1 98.25 253 SER A N 1
ATOM 2027 C CA . SER A 1 253 ? 0.166 12.508 13.93 1 98.25 253 SER A CA 1
ATOM 2028 C C . SER A 1 253 ? -0.625 11.562 13.031 1 98.25 253 SER A C 1
ATOM 2030 O O . SER A 1 253 ? -1.284 10.641 13.516 1 98.25 253 SER A O 1
ATOM 2032 N N . PRO A 1 254 ? -0.549 11.812 11.727 1 98.31 254 PRO A N 1
ATOM 2033 C CA . PRO A 1 254 ? -1.279 10.922 10.812 1 98.31 254 PRO A CA 1
ATOM 2034 C C . PRO A 1 254 ? -0.763 9.484 10.844 1 98.31 254 PRO A C 1
ATOM 2036 O O . PRO A 1 254 ? -1.489 8.562 10.484 1 98.31 254 PRO A O 1
ATOM 2039 N N . GLU A 1 255 ? 0.522 9.242 11.289 1 98.44 255 GLU A N 1
ATOM 2040 C CA . GLU A 1 255 ? 1.134 7.914 11.344 1 98.44 255 GLU A CA 1
ATOM 2041 C C . GLU A 1 255 ? 0.587 7.105 12.516 1 98.44 255 GLU A C 1
ATOM 2043 O O . GLU A 1 255 ? 0.748 5.883 12.562 1 98.44 255 GLU A O 1
ATOM 2048 N N . ASP A 1 256 ? 0.022 7.746 13.484 1 98.5 256 ASP A N 1
ATOM 2049 C CA . ASP A 1 256 ? -0.485 7.137 14.711 1 98.5 256 ASP A CA 1
ATOM 2050 C C . ASP A 1 256 ? -1.898 7.625 15.023 1 98.5 256 ASP A C 1
ATOM 2052 O O . ASP A 1 256 ? -2.092 8.461 15.914 1 98.5 256 ASP A O 1
ATOM 2056 N N . LEU A 1 257 ? -2.875 7.027 14.352 1 98.75 257 LEU A N 1
ATOM 2057 C CA . LEU A 1 257 ? -4.25 7.496 14.469 1 98.75 257 LEU A CA 1
ATOM 2058 C C . LEU A 1 257 ? -4.836 7.125 15.828 1 98.75 257 LEU A C 1
ATOM 2060 O O . LEU A 1 257 ? -5.805 7.738 16.281 1 98.75 257 LEU A O 1
ATOM 2064 N N . ALA A 1 258 ? -4.254 6.137 16.5 1 98.56 258 ALA A N 1
ATOM 2065 C CA . ALA A 1 258 ? -4.672 5.848 17.875 1 98.56 258 ALA A CA 1
ATOM 2066 C C . ALA A 1 258 ? -4.387 7.031 18.781 1 98.56 258 ALA A C 1
ATOM 2068 O O . ALA A 1 258 ? -5.195 7.363 19.656 1 98.56 258 ALA A O 1
ATOM 2069 N N . PHE A 1 259 ? -3.254 7.645 18.609 1 98.5 259 PHE A N 1
ATOM 2070 C CA . PHE A 1 259 ? -2.9 8.828 19.375 1 98.5 259 PHE A CA 1
ATOM 2071 C C . PHE A 1 259 ? -3.871 9.969 19.094 1 98.5 259 PHE A C 1
ATOM 2073 O O . PHE A 1 259 ? -4.309 10.656 20.031 1 98.5 259 PHE A O 1
ATOM 2080 N N . VAL A 1 260 ? -4.223 10.188 17.875 1 98.88 260 VAL A N 1
ATOM 2081 C CA . VAL A 1 260 ? -5.16 11.242 17.484 1 98.88 260 VAL A CA 1
ATOM 2082 C C . VAL A 1 260 ? -6.531 10.953 18.094 1 98.88 260 VAL A C 1
ATOM 2084 O O . VAL A 1 260 ? -7.207 11.867 18.578 1 98.88 260 VAL A O 1
ATOM 2087 N N . SER A 1 261 ? -6.898 9.703 18 1 98.81 261 SER A N 1
ATOM 2088 C CA . SER A 1 261 ? -8.172 9.312 18.578 1 98.81 261 SER A CA 1
ATOM 2089 C C . SER A 1 261 ? -8.234 9.664 20.062 1 98.81 261 SER A C 1
ATOM 2091 O O . SER A 1 261 ? -9.227 10.227 20.531 1 98.81 261 SER A O 1
ATOM 2093 N N . LYS A 1 262 ? -7.203 9.32 20.734 1 98.69 262 LYS A N 1
ATOM 2094 C CA . LYS A 1 262 ? -7.156 9.641 22.156 1 98.69 262 LYS A CA 1
ATOM 2095 C C . LYS A 1 262 ? -7.277 11.141 22.391 1 98.69 262 LYS A C 1
ATOM 2097 O O . LYS A 1 262 ? -7.969 11.578 23.312 1 98.69 262 LYS A O 1
ATOM 2102 N N . MET A 1 263 ? -6.625 11.898 21.609 1 98.81 263 MET A N 1
ATOM 2103 C CA . MET A 1 263 ? -6.695 13.352 21.703 1 98.81 263 MET A CA 1
ATOM 2104 C C . MET A 1 263 ? -8.125 13.844 21.5 1 98.81 263 MET A C 1
ATOM 2106 O O . MET A 1 263 ? -8.648 14.602 22.328 1 98.81 263 MET A O 1
ATOM 2110 N N . LEU A 1 264 ? -8.773 13.375 20.453 1 98.88 264 LEU A N 1
ATOM 2111 C CA . LEU A 1 264 ? -10.125 13.82 20.125 1 98.88 264 LEU A CA 1
ATOM 2112 C C . LEU A 1 264 ? -11.109 13.391 21.203 1 98.88 264 LEU A C 1
ATOM 2114 O O . LEU A 1 264 ? -12.055 14.125 21.531 1 98.88 264 LEU A O 1
ATOM 2118 N N . ASP A 1 265 ? -10.883 12.227 21.766 1 98.81 265 ASP A N 1
ATOM 2119 C CA . ASP A 1 265 ? -11.742 11.742 22.828 1 98.81 265 ASP A CA 1
ATOM 2120 C C . ASP A 1 265 ? -11.562 12.57 24.109 1 98.81 265 ASP A C 1
ATOM 2122 O O . ASP A 1 265 ? -12.516 12.758 24.875 1 98.81 265 ASP A O 1
ATOM 2126 N N . SER A 1 266 ? -10.422 13.055 24.328 1 98.75 266 SER A N 1
ATOM 2127 C CA . SER A 1 266 ? -10.086 13.773 25.562 1 98.75 266 SER A CA 1
ATOM 2128 C C . SER A 1 266 ? -10.516 15.234 25.469 1 98.75 266 SER A C 1
ATOM 2130 O O . SER A 1 266 ? -10.844 15.852 26.484 1 98.75 266 SER A O 1
ATOM 2132 N N . TYR A 1 267 ? -10.508 15.805 24.281 1 98.81 267 TYR A N 1
ATOM 2133 C CA . TYR A 1 267 ? -10.719 17.25 24.125 1 98.81 267 TYR A CA 1
ATOM 2134 C C . TYR A 1 267 ? -11.844 17.531 23.141 1 98.81 267 TYR A C 1
ATOM 2136 O O . TYR A 1 267 ? -11.594 17.703 21.938 1 98.81 267 TYR A O 1
ATOM 2144 N N . PRO A 1 268 ? -13.031 17.734 23.594 1 98.38 268 PRO A N 1
ATOM 2145 C CA . PRO A 1 268 ? -14.195 17.922 22.719 1 98.38 268 PRO A CA 1
ATOM 2146 C C . PRO A 1 268 ? -14.141 19.234 21.938 1 98.38 268 PRO A C 1
ATOM 2148 O O . PRO A 1 268 ? -14.898 19.422 20.984 1 98.38 268 PRO A O 1
ATOM 2151 N N . ASN A 1 269 ? -13.273 20.172 22.375 1 98.5 269 ASN A N 1
ATOM 2152 C CA . ASN A 1 269 ? -13.148 21.469 21.719 1 98.5 269 ASN A CA 1
ATOM 2153 C C . ASN A 1 269 ? -12.133 21.422 20.578 1 98.5 269 ASN A C 1
ATOM 2155 O O . ASN A 1 269 ? -11.742 22.469 20.062 1 98.5 269 ASN A O 1
ATOM 2159 N N . VAL A 1 270 ? -11.742 20.156 20.172 1 98.81 270 VAL A N 1
ATOM 2160 C CA . VAL A 1 270 ? -10.695 20.031 19.172 1 98.81 270 VAL A CA 1
ATOM 2161 C C . VAL A 1 270 ? -11.234 19.266 17.953 1 98.81 270 VAL A C 1
ATOM 2163 O O . VAL A 1 270 ? -11.953 18.281 18.109 1 98.81 270 VAL A O 1
ATOM 2166 N N . CYS A 1 271 ? -11 19.75 16.75 1 98.69 271 CYS A N 1
ATOM 2167 C CA . CYS A 1 271 ? -11.086 18.969 15.516 1 98.69 271 CYS A CA 1
ATOM 2168 C C . CYS A 1 271 ? -9.75 18.969 14.789 1 98.69 271 CYS A C 1
ATOM 2170 O O . CYS A 1 271 ? -8.781 19.578 15.242 1 98.69 271 CYS A O 1
ATOM 2172 N N . VAL A 1 272 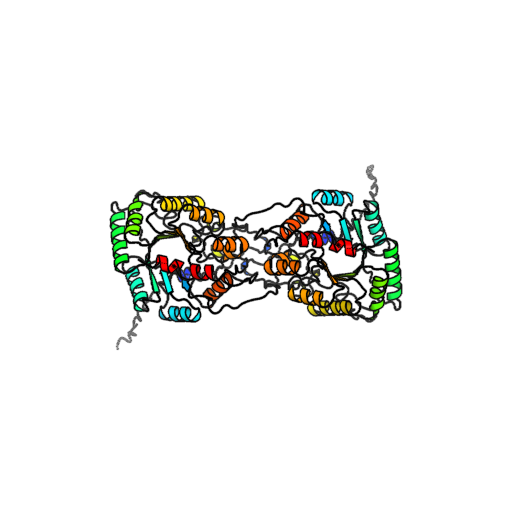? -9.641 18.125 13.734 1 98.94 272 VAL A N 1
ATOM 2173 C CA . VAL A 1 272 ? -8.398 18.062 12.969 1 98.94 272 VAL A CA 1
ATOM 2174 C C . VAL A 1 272 ? -8.695 18.328 11.492 1 98.94 272 VAL A C 1
ATOM 2176 O O . VAL A 1 272 ? -9.805 18.094 11.016 1 98.94 272 VAL A O 1
ATOM 2179 N N . ASP A 1 273 ? -7.742 18.922 10.75 1 98.44 273 ASP A N 1
ATOM 2180 C CA . ASP A 1 273 ? -7.836 18.891 9.297 1 98.44 273 ASP A CA 1
ATOM 2181 C C . ASP A 1 273 ? -6.902 17.844 8.703 1 98.44 273 ASP A C 1
ATOM 2183 O O . ASP A 1 273 ? -5.902 17.469 9.32 1 98.44 273 ASP A O 1
ATOM 2187 N N . MET A 1 274 ? -7.168 17.391 7.594 1 98.44 274 MET A N 1
ATOM 2188 C CA . MET A 1 274 ? -6.438 16.266 7.035 1 98.44 274 MET A CA 1
ATOM 2189 C C . MET A 1 274 ? -5.453 16.719 5.965 1 98.44 274 MET A C 1
ATOM 2191 O O . MET A 1 274 ? -4.898 15.898 5.234 1 98.44 274 MET A O 1
ATOM 2195 N N . SER A 1 275 ? -5.172 17.969 5.902 1 98.38 275 SER A N 1
ATOM 2196 C CA . SER A 1 275 ? -4.387 18.547 4.82 1 98.38 275 SER A CA 1
ATOM 2197 C C . SER A 1 275 ? -3.006 17.906 4.73 1 98.38 275 SER A C 1
ATOM 2199 O O . SER A 1 275 ? -2.381 17.625 5.754 1 98.38 275 SER A O 1
ATOM 2201 N N . SER A 1 276 ? -2.586 17.594 3.516 1 97.31 276 SER A N 1
ATOM 2202 C CA . SER A 1 276 ? -1.246 17.141 3.16 1 97.31 276 SER A CA 1
ATOM 2203 C C . SER A 1 276 ? -0.935 15.781 3.793 1 97.31 276 SER A C 1
ATOM 2205 O O . SER A 1 276 ? 0.232 15.422 3.965 1 97.31 276 SER A O 1
ATOM 2207 N N . ARG A 1 277 ? -1.946 14.984 4.191 1 98.25 277 ARG A N 1
ATOM 2208 C CA . ARG A 1 277 ? -1.653 13.742 4.902 1 98.25 277 ARG A CA 1
ATOM 2209 C C . ARG A 1 277 ? -2.342 12.555 4.234 1 98.25 277 ARG A C 1
ATOM 2211 O O . ARG A 1 277 ? -2.418 11.469 4.816 1 98.25 277 ARG A O 1
ATOM 2218 N N . THR A 1 278 ? -2.756 12.727 2.969 1 98.25 278 THR A N 1
ATOM 2219 C CA . THR A 1 278 ? -3.303 11.602 2.215 1 98.25 278 THR A CA 1
ATOM 2220 C C . THR A 1 278 ? -2.273 10.484 2.096 1 98.25 278 THR A C 1
ATOM 2222 O O . THR A 1 278 ? -2.633 9.305 2.088 1 98.25 278 THR A O 1
ATOM 2225 N N . PRO A 1 279 ? -0.953 10.805 1.981 1 97.75 279 PRO A N 1
ATOM 2226 C CA . PRO A 1 279 ? 0.026 9.719 1.884 1 97.75 279 PRO A CA 1
ATOM 2227 C C . PRO A 1 279 ? 0.003 8.797 3.098 1 97.75 279 PRO A C 1
ATOM 2229 O O . PRO A 1 279 ? 0.12 7.574 2.951 1 97.75 279 PRO A O 1
ATOM 2232 N N . GLU A 1 280 ? -0.099 9.344 4.305 1 98.44 280 GLU A N 1
ATOM 2233 C CA . GLU A 1 280 ? -0.148 8.516 5.508 1 98.44 280 GLU A CA 1
ATOM 2234 C C . GLU A 1 280 ? -1.505 7.832 5.648 1 98.44 280 GLU A C 1
ATOM 2236 O O . GLU A 1 280 ? -1.577 6.645 5.973 1 98.44 280 GLU A O 1
ATOM 2241 N N . LEU A 1 281 ? -2.566 8.586 5.43 1 98.88 281 LEU A N 1
ATOM 2242 C CA . LEU A 1 281 ? -3.916 8.055 5.59 1 98.88 281 LEU A CA 1
ATOM 2243 C C . LEU A 1 281 ? -4.184 6.949 4.57 1 98.88 281 LEU A C 1
ATOM 2245 O O . LEU A 1 281 ? -4.73 5.898 4.914 1 98.88 281 LEU A O 1
ATOM 2249 N N . GLY A 1 282 ? -3.727 7.16 3.336 1 98.69 282 GLY A N 1
ATOM 2250 C CA . GLY A 1 282 ? -4.016 6.23 2.256 1 98.69 282 GLY A CA 1
ATOM 2251 C C . GLY A 1 282 ? -3.191 4.961 2.324 1 98.69 282 GLY A C 1
ATOM 2252 O O . GLY A 1 282 ? -3.498 3.977 1.646 1 98.69 282 GLY A O 1
ATOM 2253 N N . ARG A 1 283 ? -2.148 4.922 3.09 1 97.81 283 ARG A N 1
ATOM 2254 C CA . ARG A 1 283 ? -1.345 3.709 3.209 1 97.81 283 ARG A CA 1
ATOM 2255 C C . ARG A 1 283 ? -1.794 2.869 4.398 1 97.81 283 ARG A C 1
ATOM 2257 O O . ARG A 1 283 ? -1.185 1.843 4.707 1 97.81 283 ARG A O 1
ATOM 2264 N N . GLN A 1 284 ? -2.73 3.355 5.16 1 98.69 284 GLN A N 1
ATOM 2265 C CA . GLN A 1 284 ? -3.465 2.592 6.164 1 98.69 284 GLN A CA 1
ATOM 2266 C C . GLN A 1 284 ? -4.973 2.719 5.957 1 98.69 284 GLN A C 1
ATOM 2268 O O . GLN A 1 284 ? -5.684 3.217 6.832 1 98.69 284 GLN A O 1
ATOM 2273 N N . PRO A 1 285 ? -5.438 2.289 4.883 1 98.81 285 PRO A N 1
ATOM 2274 C CA . PRO A 1 285 ? -6.805 2.617 4.461 1 98.81 285 PRO A CA 1
ATOM 2275 C C . PRO A 1 285 ? -7.863 2.035 5.395 1 98.81 285 PRO A C 1
ATOM 2277 O O . PRO A 1 285 ? -8.922 2.641 5.582 1 98.81 285 PRO A O 1
ATOM 2280 N N . TYR A 1 286 ? -7.613 0.821 6.02 1 98.81 286 TYR A N 1
ATOM 2281 C CA . TYR A 1 286 ? -8.578 0.273 6.961 1 98.81 286 TYR A CA 1
ATOM 2282 C C . TYR A 1 286 ? -8.711 1.165 8.188 1 98.81 286 TYR A C 1
ATOM 2284 O O . TYR A 1 286 ? -9.812 1.571 8.555 1 98.81 286 TYR A O 1
ATOM 2292 N N . THR A 1 287 ? -7.617 1.503 8.727 1 98.88 287 THR A N 1
ATOM 2293 C CA . THR A 1 287 ? -7.574 2.314 9.938 1 98.88 287 THR A CA 1
ATOM 2294 C C . THR A 1 287 ? -8.094 3.723 9.664 1 98.88 287 THR A C 1
ATOM 2296 O O . THR A 1 287 ? -8.836 4.285 10.469 1 98.88 287 THR A O 1
ATOM 2299 N N . ALA A 1 288 ? -7.723 4.273 8.578 1 98.94 288 ALA A N 1
ATOM 2300 C CA . ALA A 1 288 ? -8.164 5.617 8.211 1 98.94 288 ALA A CA 1
ATOM 2301 C C . ALA A 1 288 ? -9.68 5.664 8.039 1 98.94 288 ALA A C 1
ATOM 2303 O O . ALA A 1 288 ? -10.344 6.566 8.555 1 98.94 288 ALA A O 1
ATOM 2304 N N . ARG A 1 289 ? -10.172 4.699 7.246 1 98.94 289 ARG A N 1
ATOM 2305 C CA . ARG A 1 289 ? -11.617 4.668 7.059 1 98.94 289 ARG A CA 1
ATOM 2306 C C . ARG A 1 289 ? -12.344 4.578 8.398 1 98.94 289 ARG A C 1
ATOM 2308 O O . ARG A 1 289 ? -13.305 5.316 8.641 1 98.94 289 ARG A O 1
ATOM 2315 N N . GLU A 1 290 ? -11.922 3.678 9.227 1 98.81 290 GLU A N 1
ATOM 2316 C CA . GLU A 1 290 ? -12.539 3.535 10.539 1 98.81 290 GLU A CA 1
ATOM 2317 C C . GLU A 1 290 ? -12.477 4.84 11.328 1 98.81 290 GLU A C 1
ATOM 2319 O O . GLU A 1 290 ? -13.422 5.199 12.023 1 98.81 290 GLU A O 1
ATOM 2324 N N . PHE A 1 291 ? -11.352 5.504 11.266 1 98.94 291 PHE A N 1
ATOM 2325 C CA . PHE A 1 291 ? -11.164 6.77 11.961 1 98.94 291 PHE A CA 1
ATOM 2326 C C . PHE A 1 291 ? -12.18 7.801 11.492 1 98.94 291 PHE A C 1
ATOM 2328 O O . PHE A 1 291 ? -12.836 8.453 12.312 1 98.94 291 PHE A O 1
ATOM 2335 N N . PHE A 1 292 ? -12.391 7.953 10.195 1 98.94 292 PHE A N 1
ATOM 2336 C CA . PHE A 1 292 ? -13.312 8.922 9.633 1 98.94 292 PHE A CA 1
ATOM 2337 C C . PHE A 1 292 ? -14.75 8.578 10 1 98.94 292 PHE A C 1
ATOM 2339 O O . PHE A 1 292 ? -15.578 9.469 10.211 1 98.94 292 PHE A O 1
ATOM 2346 N N . LEU A 1 293 ? -15.039 7.297 10.062 1 98.94 293 LEU A N 1
ATOM 2347 C CA . LEU A 1 293 ? -16.375 6.855 10.445 1 98.94 293 LEU A CA 1
ATOM 2348 C C . LEU A 1 293 ? -16.641 7.145 11.922 1 98.94 293 LEU A C 1
ATOM 2350 O O . LEU A 1 293 ? -17.781 7.426 12.305 1 98.94 293 LEU A O 1
ATOM 2354 N N . ARG A 1 294 ? -15.609 7.086 12.664 1 98.81 294 ARG A N 1
ATOM 2355 C CA . ARG A 1 294 ? -15.75 7.25 14.109 1 98.81 294 ARG A CA 1
ATOM 2356 C C . ARG A 1 294 ? -15.883 8.719 14.484 1 98.81 294 ARG A C 1
ATOM 2358 O O . ARG A 1 294 ? -16.594 9.07 15.422 1 98.81 294 ARG A O 1
ATOM 2365 N N . TYR A 1 295 ? -15.172 9.609 13.789 1 98.88 295 TYR A N 1
ATOM 2366 C CA . TYR A 1 295 ? -15.141 11.016 14.156 1 98.88 295 TYR A CA 1
ATOM 2367 C C . TYR A 1 295 ? -15.602 11.898 13 1 98.88 295 TYR A C 1
ATOM 2369 O O . TYR A 1 295 ? -14.93 12.875 12.656 1 98.88 295 TYR A O 1
ATOM 2377 N N . PRO A 1 296 ? -16.734 11.617 12.406 1 98.75 296 PRO A N 1
ATOM 2378 C CA . PRO A 1 296 ? -17.156 12.328 11.195 1 98.75 296 PRO A CA 1
ATOM 2379 C C . PRO A 1 296 ? -17.375 13.82 11.438 1 98.75 296 PRO A C 1
ATOM 2381 O O . PRO A 1 296 ? -17.297 14.617 10.5 1 98.75 296 PRO A O 1
ATOM 2384 N N . ASP A 1 297 ? -17.547 14.281 12.688 1 98.75 297 ASP A N 1
ATOM 2385 C CA . ASP A 1 297 ? -17.859 15.68 13 1 98.75 297 ASP A CA 1
ATOM 2386 C C . ASP A 1 297 ? -16.594 16.438 13.398 1 98.75 297 ASP A C 1
ATOM 2388 O O . ASP A 1 297 ? -16.656 17.641 13.695 1 98.75 297 ASP A O 1
ATOM 2392 N N . ARG A 1 298 ? -15.469 15.727 13.383 1 98.81 298 ARG A N 1
ATOM 2393 C CA . ARG A 1 298 ? -14.273 16.312 13.977 1 98.81 298 ARG A CA 1
ATOM 2394 C C . ARG A 1 298 ? -13.156 16.438 12.945 1 98.81 298 ARG A C 1
ATOM 2396 O O . ARG A 1 298 ? -12.016 16.734 13.297 1 98.81 298 ARG A O 1
ATOM 2403 N N . ILE A 1 299 ? -13.422 16.156 11.68 1 98.94 299 ILE A N 1
ATOM 2404 C CA . ILE A 1 299 ? -12.414 16.188 10.633 1 98.94 299 ILE A CA 1
ATOM 2405 C C . ILE A 1 299 ? -12.812 17.188 9.547 1 98.94 299 ILE A C 1
ATOM 2407 O O . ILE A 1 299 ? -13.953 17.156 9.062 1 98.94 299 ILE A O 1
ATOM 2411 N N . VAL A 1 300 ? -11.906 18.031 9.164 1 98.88 300 VAL A N 1
ATOM 2412 C CA . VAL A 1 300 ? -12.172 19.031 8.141 1 98.88 300 VAL A CA 1
ATOM 2413 C C . VAL A 1 300 ? -11.258 18.812 6.941 1 98.88 300 VAL A C 1
ATOM 2415 O O . VAL A 1 300 ? -10.07 18.516 7.109 1 98.88 300 VAL A O 1
ATOM 2418 N N . PHE A 1 301 ? -11.82 18.969 5.723 1 98.88 301 PHE A N 1
ATOM 2419 C CA . PHE A 1 301 ? -11.039 18.875 4.492 1 98.88 301 PHE A CA 1
ATOM 2420 C C . PHE A 1 301 ? -10.125 20.078 4.332 1 98.88 301 PHE A C 1
ATOM 2422 O O . PHE A 1 301 ? -10.523 21.203 4.613 1 98.88 301 PHE A O 1
ATOM 2429 N N . GLY A 1 302 ? -8.938 19.859 3.957 1 98.81 302 GLY A N 1
ATOM 2430 C CA . GLY A 1 302 ? -7.906 20.812 3.574 1 98.81 302 GLY A CA 1
ATOM 2431 C C . GLY A 1 302 ? -6.824 20.203 2.707 1 98.81 302 GLY A C 1
ATOM 2432 O O . GLY A 1 302 ? -6.594 18.984 2.752 1 98.81 302 GLY A O 1
ATOM 2433 N N . THR A 1 303 ? -6.156 21.031 1.923 1 98.44 303 THR A N 1
ATOM 2434 C CA . THR A 1 303 ? -5.211 20.438 0.994 1 98.44 303 THR A CA 1
ATOM 2435 C C . THR A 1 303 ? -3.777 20.812 1.36 1 98.44 303 THR A C 1
ATOM 2437 O O . THR A 1 303 ? -2.879 19.969 1.333 1 98.44 303 THR A O 1
ATOM 2440 N N . ASP A 1 304 ? -3.559 22.109 1.703 1 97.94 304 ASP A N 1
ATOM 2441 C CA . ASP A 1 304 ? -2.238 22.641 2.018 1 97.94 304 ASP A CA 1
ATOM 2442 C C . ASP A 1 304 ? -1.233 22.297 0.919 1 97.94 304 ASP A C 1
ATOM 2444 O O . ASP A 1 304 ? -0.1 21.906 1.207 1 97.94 304 ASP A O 1
ATOM 2448 N N . LEU A 1 305 ? -1.623 22.312 -0.28 1 96.62 305 LEU A N 1
ATOM 2449 C CA . LEU A 1 305 ? -0.854 22.141 -1.509 1 96.62 305 LEU A CA 1
ATOM 2450 C C . LEU A 1 305 ? -1.195 23.234 -2.52 1 96.62 305 LEU A C 1
ATOM 2452 O O . LEU A 1 305 ? -2.266 23.844 -2.445 1 96.62 305 LEU A O 1
ATOM 2456 N N . VAL A 1 306 ? -0.295 23.469 -3.404 1 94.5 306 VAL A N 1
ATOM 2457 C CA . VAL A 1 306 ? -0.647 24.391 -4.477 1 94.5 306 VAL A CA 1
ATOM 2458 C C . VAL A 1 306 ? -1.863 23.859 -5.234 1 94.5 306 VAL A C 1
ATOM 2460 O O . VAL A 1 306 ? -1.849 22.734 -5.738 1 94.5 306 VAL A O 1
ATOM 2463 N N . PRO A 1 307 ? -2.852 24.688 -5.316 1 96.88 307 PRO A N 1
ATOM 2464 C CA . PRO A 1 307 ? -4.086 24.188 -5.926 1 96.88 307 PRO A CA 1
ATOM 2465 C C . PRO A 1 307 ? -3.943 23.938 -7.426 1 96.88 307 PRO A C 1
ATOM 2467 O O . PRO A 1 307 ? -3.461 24.797 -8.156 1 96.88 307 PRO A O 1
ATOM 2470 N N . THR A 1 308 ? -4.219 22.797 -7.855 1 97.25 308 THR A N 1
ATOM 2471 C CA . THR A 1 308 ? -4.406 22.406 -9.242 1 97.25 308 THR A CA 1
ATOM 2472 C C . THR A 1 308 ? -5.637 21.5 -9.391 1 97.25 308 THR A C 1
ATOM 2474 O O . THR A 1 308 ? -6.125 20.953 -8.406 1 97.25 308 THR A O 1
ATOM 2477 N N . ILE A 1 309 ? -6.152 21.453 -10.539 1 98.19 309 ILE A N 1
ATOM 2478 C CA . ILE A 1 309 ? -7.305 20.609 -10.812 1 98.19 309 ILE A CA 1
ATOM 2479 C C . ILE A 1 309 ? -6.984 19.156 -10.453 1 98.19 309 ILE A C 1
ATOM 2481 O O . ILE A 1 309 ? -7.758 18.5 -9.75 1 98.19 309 ILE A O 1
ATOM 2485 N N . GLU A 1 310 ? -5.852 18.703 -10.859 1 97.25 310 GLU A N 1
ATOM 2486 C CA . GLU A 1 310 ? -5.441 17.312 -10.594 1 97.25 310 GLU A CA 1
ATOM 2487 C C . GLU A 1 310 ? -5.32 17.062 -9.094 1 9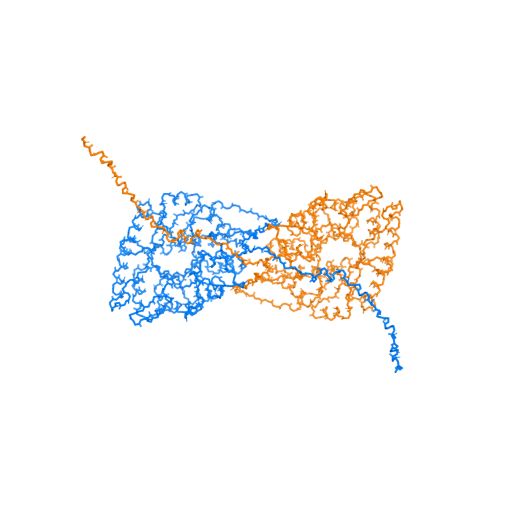7.25 310 GLU A C 1
ATOM 2489 O O . GLU A 1 310 ? -5.734 16 -8.609 1 97.25 310 GLU A O 1
ATOM 2494 N N . MET A 1 311 ? -4.781 17.984 -8.438 1 97.56 311 MET A N 1
ATOM 2495 C CA . MET A 1 311 ? -4.594 17.859 -6.992 1 97.56 311 MET A CA 1
ATOM 2496 C C . MET A 1 311 ? -5.926 17.625 -6.289 1 97.56 311 MET A C 1
ATOM 2498 O O . MET A 1 311 ? -6.059 16.719 -5.477 1 97.56 311 MET A O 1
ATOM 2502 N N . TYR A 1 312 ? -6.973 18.391 -6.543 1 98.69 312 TYR A N 1
ATOM 2503 C CA . TYR A 1 312 ? -8.281 18.25 -5.918 1 98.69 312 TYR A CA 1
ATOM 2504 C C . TYR A 1 312 ? -8.93 16.922 -6.297 1 98.69 312 TYR A C 1
ATOM 2506 O O . TYR A 1 312 ? -9.477 16.219 -5.441 1 98.69 312 TYR A O 1
ATOM 2514 N N . ARG A 1 313 ? -8.789 16.594 -7.547 1 98.56 313 ARG A N 1
ATOM 2515 C CA . ARG A 1 313 ? -9.453 15.398 -8.039 1 98.56 313 ARG A CA 1
ATOM 2516 C C . ARG A 1 313 ? -8.836 14.141 -7.43 1 98.56 313 ARG A C 1
ATOM 2518 O O . ARG A 1 313 ? -9.539 13.164 -7.172 1 98.56 313 ARG A O 1
ATOM 2525 N N . LEU A 1 314 ? -7.582 14.148 -7.219 1 98.12 314 LEU A N 1
ATOM 2526 C CA . LEU A 1 314 ? -6.926 13.031 -6.551 1 98.12 314 LEU A CA 1
ATOM 2527 C C . LEU A 1 314 ? -7.41 12.898 -5.109 1 98.12 314 LEU A C 1
ATOM 2529 O O . LEU A 1 314 ? -7.535 11.789 -4.594 1 98.12 314 LEU A O 1
ATOM 2533 N N . HIS A 1 315 ? -7.648 14.047 -4.461 1 98.81 315 HIS A N 1
ATOM 2534 C CA . HIS A 1 315 ? -8.227 13.984 -3.123 1 98.81 315 HIS A CA 1
ATOM 2535 C C . HIS A 1 315 ? -9.602 13.32 -3.146 1 98.81 315 HIS A C 1
ATOM 2537 O O . HIS A 1 315 ? -9.898 12.484 -2.289 1 98.81 315 HIS A O 1
ATOM 2543 N N . TYR A 1 316 ? -10.398 13.695 -4.137 1 98.88 316 TYR A N 1
ATOM 2544 C CA . TYR A 1 316 ? -11.742 13.125 -4.238 1 98.88 316 TYR A CA 1
ATOM 2545 C C . TYR A 1 316 ? -11.672 11.625 -4.496 1 98.88 316 TYR A C 1
ATOM 2547 O O . TYR A 1 316 ? -12.445 10.852 -3.93 1 98.88 316 TYR A O 1
ATOM 2555 N N . ARG A 1 317 ? -10.727 11.242 -5.363 1 98.75 317 ARG A N 1
ATOM 2556 C CA . ARG A 1 317 ? -10.523 9.82 -5.613 1 98.75 317 ARG A CA 1
ATOM 2557 C C . ARG A 1 317 ? -10.203 9.078 -4.32 1 98.75 317 ARG A C 1
ATOM 2559 O O . ARG A 1 317 ? -10.75 8 -4.066 1 98.75 317 ARG A O 1
ATOM 2566 N N . PHE A 1 318 ? -9.367 9.609 -3.492 1 98.88 318 PHE A N 1
ATOM 2567 C CA . PHE A 1 318 ? -8.984 9.023 -2.211 1 98.88 318 PHE A CA 1
ATOM 2568 C C . PHE A 1 318 ? -10.203 8.859 -1.309 1 98.88 318 PHE A C 1
ATOM 2570 O O . PHE A 1 318 ? -10.406 7.797 -0.719 1 98.88 318 PHE A O 1
ATOM 2577 N N . PHE A 1 319 ? -11.062 9.852 -1.21 1 98.94 319 PHE A N 1
ATOM 2578 C CA . PHE A 1 319 ? -12.148 9.867 -0.237 1 98.94 319 PHE A CA 1
ATOM 2579 C C . PHE A 1 319 ? -13.328 9.039 -0.729 1 98.94 319 PHE A C 1
ATOM 2581 O O . PHE A 1 319 ? -14.031 8.406 0.068 1 98.94 319 PHE A O 1
ATOM 2588 N N . GLU A 1 320 ? -13.562 9.008 -2.061 1 98.88 320 GLU A N 1
ATOM 2589 C CA . GLU A 1 320 ? -14.875 8.594 -2.545 1 98.88 320 GLU A CA 1
ATOM 2590 C C . GLU A 1 320 ? -14.82 7.191 -3.145 1 98.88 320 GLU A C 1
ATOM 2592 O O . GLU A 1 320 ? -15.859 6.559 -3.338 1 98.88 320 GLU A O 1
ATOM 2597 N N . THR A 1 321 ? -13.617 6.73 -3.439 1 98.81 321 THR A N 1
ATOM 2598 C CA . THR A 1 321 ? -13.547 5.477 -4.188 1 98.81 321 THR A CA 1
ATOM 2599 C C . THR A 1 321 ? -12.828 4.406 -3.375 1 98.81 321 THR A C 1
ATOM 2601 O O . THR A 1 321 ? -12.172 4.711 -2.377 1 98.81 321 THR A O 1
ATOM 2604 N N . ALA A 1 322 ? -13.008 3.207 -3.799 1 98.62 322 ALA A N 1
ATOM 2605 C CA . ALA A 1 322 ? -12.242 2.072 -3.287 1 98.62 322 ALA A CA 1
ATOM 2606 C C . ALA A 1 322 ? -11.117 1.69 -4.246 1 98.62 322 ALA A C 1
ATOM 2608 O O . ALA A 1 322 ? -10.805 0.509 -4.406 1 98.62 322 ALA A O 1
ATOM 2609 N N . ASP A 1 323 ? -10.602 2.711 -4.992 1 98.69 323 ASP A N 1
ATOM 2610 C CA . ASP A 1 323 ? -9.477 2.443 -5.883 1 98.69 323 ASP A CA 1
ATOM 2611 C C . ASP A 1 323 ? -8.242 2.008 -5.098 1 98.69 323 ASP A C 1
ATOM 2613 O O . ASP A 1 323 ? -8.102 2.338 -3.916 1 98.69 323 ASP A O 1
ATOM 2617 N N . GLU A 1 324 ? -7.414 1.25 -5.793 1 98.69 324 GLU A N 1
ATOM 2618 C CA . GLU A 1 324 ? -6.281 0.646 -5.102 1 98.69 324 GLU A CA 1
ATOM 2619 C C . GLU A 1 324 ? -4.965 1.008 -5.781 1 98.69 324 GLU A C 1
ATOM 2621 O O . GLU A 1 324 ? -4.895 1.089 -7.008 1 98.69 324 GLU A O 1
ATOM 2626 N N . TYR A 1 325 ? -3.928 1.3 -4.926 1 98.31 325 TYR A N 1
ATOM 2627 C CA . TYR A 1 325 ? -2.533 1.406 -5.336 1 98.31 325 TYR A CA 1
ATOM 2628 C C . TYR A 1 325 ? -2.35 2.518 -6.363 1 98.31 325 TYR A C 1
ATOM 2630 O O . TYR A 1 325 ? -1.818 2.283 -7.453 1 98.31 325 TYR A O 1
ATOM 2638 N N . PHE A 1 326 ? -2.715 3.693 -6.059 1 97.69 326 PHE A N 1
ATOM 2639 C CA . PHE A 1 326 ? -2.586 4.824 -6.969 1 97.69 326 PHE A CA 1
ATOM 2640 C C . PHE A 1 326 ? -1.812 5.961 -6.312 1 97.69 326 PHE A C 1
ATOM 2642 O O . PHE A 1 326 ? -1.572 5.941 -5.105 1 97.69 326 PHE A O 1
ATOM 2649 N N . GLU A 1 327 ? -1.381 6.887 -7.066 1 96.31 327 GLU A N 1
ATOM 2650 C CA . GLU A 1 327 ? -0.588 8.016 -6.594 1 96.31 327 GLU A CA 1
ATOM 2651 C C . GLU A 1 327 ? -1.42 8.945 -5.715 1 96.31 327 GLU A C 1
ATOM 2653 O O . GLU A 1 327 ? -2.641 9.023 -5.867 1 96.31 327 GLU A O 1
ATOM 2658 N N . TYR A 1 328 ? -0.801 9.609 -4.828 1 97.38 328 TYR A N 1
ATOM 2659 C CA . TYR A 1 328 ? -1.45 10.57 -3.947 1 97.38 328 TYR A CA 1
ATOM 2660 C C . TYR A 1 328 ? -1.106 12 -4.352 1 97.38 328 TYR A C 1
ATOM 2662 O O . TYR A 1 328 ? -0.114 12.234 -5.047 1 97.38 328 TYR A O 1
ATOM 2670 N N . PRO A 1 329 ? -2.047 12.961 -3.99 1 96.12 329 PRO A N 1
ATOM 2671 C CA . PRO A 1 329 ? -1.676 14.359 -4.215 1 96.12 329 PRO A CA 1
ATOM 2672 C C . PRO A 1 329 ? -0.483 14.797 -3.369 1 96.12 329 PRO A C 1
ATOM 2674 O O . PRO A 1 329 ? -0.438 14.516 -2.168 1 96.12 329 PRO A O 1
ATOM 2677 N N . SER A 1 330 ? 0.466 15.383 -4.031 1 92.25 330 SER A N 1
ATOM 2678 C CA . SER A 1 330 ? 1.669 15.789 -3.309 1 92.25 330 SER A CA 1
ATOM 2679 C C . SER A 1 330 ? 2.369 16.953 -4.008 1 92.25 330 SER A C 1
ATOM 2681 O O . SER A 1 330 ? 1.975 17.344 -5.105 1 92.25 330 SER A O 1
ATOM 2683 N N . HIS A 1 331 ? 3.287 17.531 -3.262 1 91.31 331 HIS A N 1
ATOM 2684 C CA . HIS A 1 331 ? 4.199 18.469 -3.9 1 91.31 331 HIS A CA 1
ATOM 2685 C C . HIS A 1 331 ? 5.281 17.734 -4.695 1 91.31 331 HIS A C 1
ATOM 2687 O O . HIS A 1 331 ? 5.32 16.516 -4.707 1 91.31 331 HIS A O 1
ATOM 2693 N N . THR A 1 332 ? 6.164 18.406 -5.305 1 84.69 332 THR A N 1
ATOM 2694 C CA . THR A 1 332 ? 7.051 17.906 -6.348 1 84.69 332 THR A CA 1
ATOM 2695 C C . THR A 1 332 ? 8.039 16.891 -5.781 1 84.69 332 THR A C 1
ATOM 2697 O O . THR A 1 332 ? 8.406 15.93 -6.457 1 84.69 332 THR A O 1
ATOM 2700 N N . SER A 1 333 ? 8.461 17.062 -4.586 1 87.25 333 SER A N 1
ATOM 2701 C CA . SER A 1 333 ? 9.477 16.188 -4.008 1 87.25 333 SER A CA 1
ATOM 2702 C C . SER A 1 333 ? 8.852 14.891 -3.506 1 87.25 333 SER A C 1
ATOM 2704 O O . SER A 1 333 ? 9.57 13.969 -3.107 1 87.25 333 SER A O 1
ATOM 2706 N N . ARG A 1 334 ? 7.641 14.789 -3.537 1 89.81 334 ARG A N 1
ATOM 2707 C CA . ARG A 1 334 ? 6.891 13.625 -3.08 1 89.81 334 ARG A CA 1
ATOM 2708 C C . ARG A 1 334 ? 7.145 13.359 -1.602 1 89.81 334 ARG A C 1
ATOM 2710 O O . ARG A 1 334 ? 8.203 13.703 -1.076 1 89.81 334 ARG A O 1
ATOM 2717 N N . GLN A 1 335 ? 6.316 12.758 -0.91 1 94.62 335 GLN A N 1
ATOM 2718 C CA . GLN A 1 335 ? 6.363 12.562 0.536 1 94.62 335 GLN A CA 1
ATOM 2719 C C . GLN A 1 335 ? 6.684 11.109 0.885 1 94.62 335 GLN A C 1
ATOM 2721 O O . GLN A 1 335 ? 6.547 10.703 2.039 1 94.62 335 GLN A O 1
ATOM 2726 N N . GLY A 1 336 ? 7.172 10.328 -0.016 1 95.31 336 GLY A N 1
ATOM 2727 C CA . GLY A 1 336 ? 7.484 8.914 0.117 1 95.31 336 GLY A CA 1
ATOM 2728 C C . GLY A 1 336 ? 7.219 8.117 -1.149 1 95.31 336 GLY A C 1
ATOM 2729 O O . GLY A 1 336 ? 6.566 8.617 -2.072 1 95.31 336 GLY A O 1
ATOM 2730 N N . ARG A 1 337 ? 7.66 6.898 -1.208 1 96 337 ARG A N 1
ATOM 2731 C CA . ARG A 1 337 ? 7.645 6.145 -2.455 1 96 337 ARG A CA 1
ATOM 2732 C C . ARG A 1 337 ? 6.508 5.129 -2.467 1 96 337 ARG A C 1
ATOM 2734 O O . ARG A 1 337 ? 6.496 4.211 -3.289 1 96 337 ARG A O 1
ATOM 2741 N N . TRP A 1 338 ? 5.551 5.238 -1.643 1 97 338 TRP A N 1
ATOM 2742 C CA . TRP A 1 338 ? 4.449 4.285 -1.645 1 97 338 TRP A CA 1
ATOM 2743 C C . TRP A 1 338 ? 3.242 4.844 -2.389 1 97 338 TRP A C 1
ATOM 2745 O O . TRP A 1 338 ? 3.191 6.039 -2.689 1 97 338 TRP A O 1
ATOM 2755 N N . ASN A 1 339 ? 2.324 4.008 -2.82 1 97.62 339 ASN A N 1
ATOM 2756 C CA . ASN A 1 339 ? 1.008 4.352 -3.344 1 97.62 339 ASN A CA 1
ATOM 2757 C C . ASN A 1 339 ? -0.078 4.184 -2.285 1 97.62 339 ASN A C 1
ATOM 2759 O O . ASN A 1 339 ? 0.177 3.639 -1.21 1 97.62 339 ASN A O 1
ATOM 2763 N N . ILE A 1 340 ? -1.245 4.746 -2.625 1 98.56 340 ILE A N 1
ATOM 2764 C CA . ILE A 1 340 ? -2.27 4.777 -1.586 1 98.56 340 ILE A CA 1
ATOM 2765 C C . ILE A 1 340 ? -3.533 4.078 -2.084 1 98.56 340 ILE A C 1
ATOM 2767 O O . ILE A 1 340 ? -3.578 3.604 -3.221 1 98.56 340 ILE A O 1
ATOM 2771 N N . TYR A 1 341 ? -4.457 3.961 -1.196 1 98.88 341 TYR A N 1
ATOM 2772 C CA . TYR A 1 341 ? -5.746 3.314 -1.406 1 98.88 341 TYR A CA 1
ATOM 2773 C C . TYR A 1 341 ? -6.891 4.238 -1.011 1 98.88 341 TYR A C 1
ATOM 2775 O O . TYR A 1 341 ? -6.809 4.949 -0.004 1 98.88 341 TYR A O 1
ATOM 2783 N N . GLY A 1 342 ? -7.969 4.258 -1.85 1 98.81 342 GLY A N 1
ATOM 2784 C CA . GLY A 1 342 ? -9.141 5.027 -1.473 1 98.81 342 GLY A CA 1
ATOM 2785 C C . GLY A 1 342 ? -9.852 4.477 -0.246 1 98.81 342 GLY A C 1
ATOM 2786 O O . GLY A 1 342 ? -9.734 3.287 0.06 1 98.81 342 GLY A O 1
ATOM 2787 N N . ILE A 1 343 ? -10.594 5.344 0.47 1 98.94 343 ILE A N 1
ATOM 2788 C CA . ILE A 1 343 ? -11.219 4.895 1.709 1 98.94 343 ILE A CA 1
ATOM 2789 C C . ILE A 1 343 ? -12.734 4.91 1.556 1 98.94 343 ILE A C 1
ATOM 2791 O O . ILE A 1 343 ? -13.461 4.574 2.492 1 98.94 343 ILE A O 1
ATOM 2795 N N . PHE A 1 344 ? -13.289 5.312 0.445 1 98.75 344 PHE A N 1
ATOM 2796 C CA . PHE A 1 344 ? -14.672 5.18 0.005 1 98.75 344 PHE A CA 1
ATOM 2797 C C . PHE A 1 344 ? -15.641 5.516 1.138 1 98.75 344 PHE A C 1
ATOM 2799 O O . PHE A 1 344 ? -16.469 4.688 1.522 1 98.75 344 PHE A O 1
ATOM 2806 N N . LEU A 1 345 ? -15.656 6.676 1.582 1 98.94 345 LEU A N 1
ATOM 2807 C CA . LEU A 1 345 ? -16.484 7.137 2.697 1 98.94 345 LEU A CA 1
ATOM 2808 C C . LEU A 1 345 ? -17.938 7.246 2.285 1 98.94 345 LEU A C 1
ATOM 2810 O O . LEU A 1 345 ? -18.25 7.59 1.141 1 98.94 345 LEU A O 1
ATOM 2814 N N . PRO A 1 346 ? -18.891 6.949 3.201 1 98.88 346 PRO A N 1
ATOM 2815 C CA . PRO A 1 346 ? -20.312 7.148 2.893 1 98.88 346 PRO A CA 1
ATOM 2816 C C . PRO A 1 346 ? -20.703 8.625 2.791 1 98.88 346 PRO A C 1
ATOM 2818 O O . PRO A 1 346 ? -19.984 9.484 3.314 1 98.88 346 PRO A O 1
ATOM 2821 N N . ASP A 1 347 ? -21.812 8.906 2.211 1 98.81 347 ASP A N 1
ATOM 2822 C CA . ASP A 1 347 ? -22.281 10.258 1.905 1 98.81 347 ASP A CA 1
ATOM 2823 C C . ASP A 1 347 ? -22.359 11.109 3.17 1 98.81 347 ASP A C 1
ATOM 2825 O O . ASP A 1 347 ? -21.984 12.281 3.158 1 98.81 347 ASP A O 1
ATOM 2829 N N . GLU A 1 348 ? -22.859 10.531 4.203 1 98.75 348 GLU A N 1
ATOM 2830 C CA . GLU A 1 348 ? -23.016 11.281 5.441 1 98.75 348 GLU A CA 1
ATOM 2831 C C . GLU A 1 348 ? -21.688 11.805 5.961 1 98.75 348 GLU A C 1
ATOM 2833 O O . GLU A 1 348 ? -21.594 12.953 6.41 1 98.75 348 GLU A O 1
ATOM 2838 N N . VAL A 1 349 ? -20.625 11.016 5.887 1 98.94 349 VAL A N 1
ATOM 2839 C CA . VAL A 1 349 ? -19.297 11.406 6.344 1 98.94 349 VAL A CA 1
ATOM 2840 C C . VAL A 1 349 ? -18.688 12.414 5.367 1 98.94 349 VAL A C 1
ATOM 2842 O O . VAL A 1 349 ? -18.109 13.414 5.785 1 98.94 349 VAL A O 1
ATOM 2845 N N . LEU A 1 350 ? -18.875 12.172 4.051 1 98.94 350 LEU A N 1
ATOM 2846 C CA . LEU A 1 350 ? -18.344 13.062 3.029 1 98.94 350 LEU A CA 1
ATOM 2847 C C . LEU A 1 350 ? -18.906 14.477 3.188 1 98.94 350 LEU A C 1
ATOM 2849 O O . LEU A 1 350 ? -18.172 15.453 3.115 1 98.94 350 LEU A O 1
ATOM 2853 N N . ARG A 1 351 ? -20.188 14.594 3.432 1 98.81 351 ARG A N 1
ATOM 2854 C CA . ARG A 1 351 ? -20.844 15.898 3.594 1 98.81 351 ARG A CA 1
ATOM 2855 C C . ARG A 1 351 ? -20.219 16.672 4.746 1 98.81 351 ARG A C 1
ATOM 2857 O O . ARG A 1 351 ? -19.953 17.875 4.621 1 98.81 351 ARG A O 1
ATOM 2864 N N . LYS A 1 352 ? -20 15.984 5.801 1 98.88 352 LYS A N 1
ATOM 2865 C CA . LYS A 1 352 ? -19.453 16.609 7 1 98.88 352 LYS A CA 1
ATOM 2866 C C . LYS A 1 352 ? -18 17.016 6.789 1 98.88 352 LYS A C 1
ATOM 2868 O O . LYS A 1 352 ? -17.625 18.156 7.012 1 98.88 352 LYS A O 1
ATOM 2873 N N . VAL A 1 353 ? -17.203 16.109 6.273 1 98.94 353 VAL A N 1
ATOM 2874 C CA . VAL A 1 353 ? -15.766 16.328 6.113 1 98.94 353 VAL A CA 1
ATOM 2875 C C . VAL A 1 353 ? -15.523 17.391 5.039 1 98.94 353 VAL A C 1
ATOM 2877 O O . VAL A 1 353 ? -14.68 18.266 5.211 1 98.94 353 VAL A O 1
ATOM 2880 N N . TYR A 1 354 ? -16.281 17.359 3.959 1 98.88 354 TYR A N 1
ATOM 2881 C CA . TYR A 1 354 ? -16.078 18.266 2.824 1 98.88 354 TYR A CA 1
ATOM 2882 C C . TYR A 1 354 ? -16.516 19.672 3.162 1 98.88 354 TYR A C 1
ATOM 2884 O O . TYR A 1 354 ? -15.969 20.641 2.635 1 98.88 354 TYR A O 1
ATOM 2892 N N . ARG A 1 355 ? -17.562 19.766 4.074 1 98.75 355 ARG A N 1
ATOM 2893 C CA . ARG A 1 355 ? -18.203 21.078 4.07 1 98.75 355 ARG A CA 1
ATOM 2894 C C . ARG A 1 355 ? -18.734 21.438 5.453 1 98.75 355 ARG A C 1
ATOM 2896 O O . ARG A 1 355 ? -18.391 22.484 6 1 98.75 355 ARG A O 1
ATOM 2903 N N . GLU A 1 356 ? -19.547 20.641 6.062 1 98.75 356 GLU A N 1
ATOM 2904 C CA . GLU A 1 356 ? -20.344 21.016 7.23 1 98.75 356 GLU A CA 1
ATOM 2905 C C . GLU A 1 356 ? -19.438 21.344 8.422 1 98.75 356 GLU A C 1
ATOM 2907 O O . GLU A 1 356 ? -19.719 22.281 9.172 1 98.75 356 GLU A O 1
ATOM 2912 N N . ASN A 1 357 ? -18.422 20.562 8.602 1 98.88 357 ASN A N 1
ATOM 2913 C CA . ASN A 1 357 ? -17.516 20.828 9.719 1 98.88 357 ASN A CA 1
ATOM 2914 C C . ASN A 1 357 ? -16.797 22.156 9.555 1 98.88 357 ASN A C 1
ATOM 2916 O O . ASN A 1 357 ? -16.625 22.906 10.523 1 98.88 357 ASN A O 1
ATOM 2920 N N . ALA A 1 358 ? -16.359 22.469 8.359 1 98.88 358 ALA A N 1
ATOM 2921 C CA . ALA A 1 358 ? -15.695 23.75 8.094 1 98.88 358 ALA A CA 1
ATOM 2922 C C . ALA A 1 358 ? -16.656 24.922 8.305 1 98.88 358 ALA A C 1
ATOM 2924 O O . ALA A 1 358 ? -16.266 25.969 8.82 1 98.88 358 ALA A O 1
ATOM 2925 N N . LEU A 1 359 ? -17.922 24.781 7.941 1 98.62 359 LEU A N 1
ATOM 2926 C CA . LEU A 1 359 ? -18.922 25.828 8.117 1 98.62 359 LEU A CA 1
ATOM 2927 C C . LEU A 1 359 ? -19.078 26.172 9.594 1 98.62 359 LEU A C 1
ATOM 2929 O O . LEU A 1 359 ? -19.25 27.344 9.953 1 98.62 359 LEU A O 1
ATOM 2933 N N . LYS A 1 360 ? -19.031 25.172 10.414 1 98 360 LYS A N 1
ATOM 2934 C CA . LYS A 1 360 ? -19.141 25.406 11.852 1 98 360 LYS A CA 1
ATOM 2935 C C . LYS A 1 360 ? -17.984 26.266 12.352 1 98 360 LYS A C 1
ATOM 2937 O O . LYS A 1 360 ? -18.172 27.109 13.227 1 98 360 LYS A O 1
ATOM 2942 N N . LEU A 1 361 ? -16.828 26.078 11.797 1 98.38 361 LEU A N 1
ATOM 2943 C CA . LEU A 1 361 ? -15.641 26.828 12.195 1 98.38 361 LEU A CA 1
ATOM 2944 C C . LEU A 1 361 ? -15.695 28.25 11.68 1 98.38 361 LEU A C 1
ATOM 2946 O O . LEU A 1 361 ? -15.133 29.172 12.289 1 98.38 361 LEU A O 1
ATOM 2950 N N . LEU A 1 362 ? -16.375 28.422 10.547 1 97.31 362 LEU A N 1
ATOM 2951 C CA . LEU A 1 362 ? -16.422 29.719 9.891 1 97.31 362 LEU A CA 1
ATOM 2952 C C . LEU A 1 362 ? -17.547 30.578 10.445 1 97.31 362 LEU A C 1
ATOM 2954 O O . LEU A 1 362 ? -17.562 31.797 10.227 1 97.31 362 LEU A O 1
ATOM 2958 N N . GLU A 1 363 ? -18.562 29.875 11.148 1 83.94 363 GLU A N 1
ATOM 2959 C CA . GLU A 1 363 ? -19.688 30.594 11.742 1 83.94 363 GLU A CA 1
ATOM 2960 C C . GLU A 1 363 ? -19.281 31.312 13.016 1 83.94 363 GLU A C 1
ATOM 2962 O O . GLU A 1 363 ? -18.562 30.75 13.844 1 83.94 363 GLU A O 1
ATOM 2967 N N . ARG A 1 364 ? -19.109 32.688 12.992 1 65.19 364 ARG A N 1
ATOM 2968 C CA . ARG A 1 364 ? -18.75 33.438 14.188 1 65.19 364 ARG A CA 1
ATOM 2969 C C . ARG A 1 364 ? -20 33.812 14.992 1 65.19 364 ARG A C 1
ATOM 2971 O O . ARG A 1 364 ? -21.094 33.906 14.438 1 65.19 364 ARG A O 1
ATOM 2978 N N . MET B 1 1 ? 37.719 68.938 -33.938 1 20.36 1 MET B N 1
ATOM 2979 C CA . MET B 1 1 ? 36.875 69.438 -32.844 1 20.36 1 MET B CA 1
ATOM 2980 C C . MET B 1 1 ? 36.312 68.25 -32.062 1 20.36 1 MET B C 1
ATOM 2982 O O . MET B 1 1 ? 36.406 67.125 -32.5 1 20.36 1 MET B O 1
ATOM 2986 N N . CYS B 1 2 ? 34.938 68.438 -31.578 1 19.77 2 CYS B N 1
ATOM 2987 C CA . CYS B 1 2 ? 34.25 68 -30.359 1 19.77 2 CYS B CA 1
ATOM 2988 C C . CYS B 1 2 ? 34.156 66.5 -30.312 1 19.77 2 CYS B C 1
ATOM 2990 O O . CYS B 1 2 ? 34.281 65.812 -31.344 1 19.77 2 CYS B O 1
ATOM 2992 N N . SER B 1 3 ? 33.562 66 -29.125 1 18.94 3 SER B N 1
ATOM 2993 C CA . SER B 1 3 ? 33.344 65.25 -27.906 1 18.94 3 SER B CA 1
ATOM 2994 C C . SER B 1 3 ? 32.344 64.125 -28.125 1 18.94 3 SER B C 1
ATOM 2996 O O . SER B 1 3 ? 31.125 64.375 -28.203 1 18.94 3 SER B O 1
ATOM 2998 N N . ALA B 1 4 ? 32.562 63.188 -29.047 1 28.09 4 ALA B N 1
ATOM 2999 C CA . ALA B 1 4 ? 31.641 62.156 -29.469 1 28.09 4 ALA B CA 1
ATOM 3000 C C . ALA B 1 4 ? 31.109 61.375 -28.281 1 28.09 4 ALA B C 1
ATOM 3002 O O . ALA B 1 4 ? 31.5 60.219 -28.062 1 28.09 4 ALA B O 1
ATOM 3003 N N . SER B 1 5 ? 31.078 62.062 -26.938 1 20.72 5 SER B N 1
ATOM 3004 C CA . SER B 1 5 ? 30.859 61.25 -25.75 1 20.72 5 SER B CA 1
ATOM 3005 C C . SER B 1 5 ? 29.531 60.5 -25.828 1 20.72 5 SER B C 1
ATOM 3007 O O . SER B 1 5 ? 28.484 61.125 -26.016 1 20.72 5 SER B O 1
ATOM 3009 N N . ARG B 1 6 ? 29.5 59.25 -26.328 1 26.41 6 ARG B N 1
ATOM 3010 C CA . ARG B 1 6 ? 28.469 58.25 -26.469 1 26.41 6 ARG B CA 1
ATOM 3011 C C . ARG B 1 6 ? 27.656 58.094 -25.188 1 26.41 6 ARG B C 1
ATOM 3013 O O . ARG B 1 6 ? 28.219 58.062 -24.094 1 26.41 6 ARG B O 1
ATOM 3020 N N . ASP B 1 7 ? 26.422 58.688 -25.047 1 22.19 7 ASP B N 1
ATOM 3021 C CA . ASP B 1 7 ? 25.344 58.719 -24.062 1 22.19 7 ASP B CA 1
ATOM 3022 C C . ASP B 1 7 ? 24.984 57.344 -23.562 1 22.19 7 ASP B C 1
ATOM 3024 O O . ASP B 1 7 ? 24.594 56.469 -24.359 1 22.19 7 ASP B O 1
ATOM 3028 N N . VAL B 1 8 ? 25.734 56.75 -22.5 1 26.67 8 VAL B N 1
ATOM 3029 C CA . VAL B 1 8 ? 25.516 55.594 -21.641 1 26.67 8 VAL B CA 1
ATOM 3030 C C . VAL B 1 8 ? 24.109 55.625 -21.062 1 26.67 8 VAL B C 1
ATOM 3032 O O . VAL B 1 8 ? 23.828 56.375 -20.141 1 26.67 8 VAL B O 1
ATOM 3035 N N . GLU B 1 9 ? 23.031 55.812 -21.812 1 26.56 9 GLU B N 1
ATOM 3036 C CA . GLU B 1 9 ? 21.719 55.781 -21.172 1 26.56 9 GLU B CA 1
ATOM 3037 C C . GLU B 1 9 ? 21.578 54.531 -20.297 1 26.56 9 GLU B C 1
ATOM 3039 O O . GLU B 1 9 ? 21.812 53.406 -20.75 1 26.56 9 GLU B O 1
ATOM 3044 N N . GLY B 1 10 ? 21.812 54.625 -18.906 1 23.94 10 GLY B N 1
ATOM 3045 C CA . GLY B 1 10 ? 21.688 53.812 -17.719 1 23.94 10 GLY B CA 1
ATOM 3046 C C . GLY B 1 10 ? 20.359 53.094 -17.609 1 23.94 10 GLY B C 1
ATOM 3047 O O . GLY B 1 10 ? 19.344 53.719 -17.312 1 23.94 10 GLY B O 1
ATOM 3048 N N . SER B 1 11 ? 19.969 52.188 -18.531 1 27.19 11 SER B N 1
ATOM 3049 C CA . SER B 1 11 ? 18.719 51.469 -18.359 1 27.19 11 SER B CA 1
ATOM 3050 C C . SER B 1 11 ? 18.625 50.812 -16.984 1 27.19 11 SER B C 1
ATOM 3052 O O . SER B 1 11 ? 19.516 50.031 -16.594 1 27.19 11 SER B O 1
ATOM 3054 N N . THR B 1 12 ? 18.062 51.5 -15.883 1 26.66 12 THR B N 1
ATOM 3055 C CA . THR B 1 12 ? 17.656 51.062 -14.547 1 26.66 12 THR B CA 1
ATOM 3056 C C . THR B 1 12 ? 16.859 49.781 -14.617 1 26.66 12 THR B C 1
ATOM 3058 O O . THR B 1 12 ? 15.727 49.75 -15.102 1 26.66 12 THR B O 1
ATOM 3061 N N . LEU B 1 13 ? 17.453 48.625 -14.828 1 28.64 13 LEU B N 1
ATOM 3062 C CA . LEU B 1 13 ? 16.844 47.312 -14.656 1 28.64 13 LEU B CA 1
ATOM 3063 C C . LEU B 1 13 ? 16.172 47.188 -13.289 1 28.64 13 LEU B C 1
ATOM 3065 O O . LEU B 1 13 ? 16.844 47.281 -12.258 1 28.64 13 LEU B O 1
ATOM 3069 N N . ASP B 1 14 ? 15 47.719 -13.102 1 28.3 14 ASP B N 1
ATOM 3070 C CA . ASP B 1 14 ? 14.125 47.469 -11.961 1 28.3 14 ASP B CA 1
ATOM 3071 C C . ASP B 1 14 ? 14.109 46 -11.602 1 28.3 14 ASP B C 1
ATOM 3073 O O . ASP B 1 14 ? 13.641 45.156 -12.391 1 28.3 14 ASP B O 1
ATOM 3077 N N . ARG B 1 15 ? 15.094 45.438 -11 1 28.19 15 ARG B N 1
ATOM 3078 C CA . ARG B 1 15 ? 15.141 44.125 -10.383 1 28.19 15 ARG B CA 1
ATOM 3079 C C . ARG B 1 15 ? 13.938 43.906 -9.461 1 28.19 15 ARG B C 1
ATOM 3081 O O . ARG B 1 15 ? 13.945 44.375 -8.32 1 28.19 15 ARG B O 1
ATOM 3088 N N . LYS B 1 16 ? 12.836 44.062 -9.969 1 32.91 16 LYS B N 1
ATOM 3089 C CA . LYS B 1 16 ? 11.742 43.562 -9.156 1 32.91 16 LYS B CA 1
ATOM 3090 C C . LYS B 1 16 ? 12.078 42.188 -8.586 1 32.91 16 LYS B C 1
ATOM 3092 O O . LYS B 1 16 ? 12.148 41.188 -9.32 1 32.91 16 LYS B O 1
ATOM 3097 N N . VAL B 1 17 ? 12.859 42.125 -7.652 1 33 17 VAL B N 1
ATOM 3098 C CA . VAL B 1 17 ? 13.031 40.906 -6.859 1 33 17 VAL B CA 1
ATOM 3099 C C . VAL B 1 17 ? 11.672 40.25 -6.602 1 33 17 VAL B C 1
ATOM 3101 O O . VAL B 1 17 ? 10.836 40.812 -5.887 1 33 17 VAL B O 1
ATOM 3104 N N . GLN B 1 18 ? 11.055 39.688 -7.492 1 36.19 18 GLN B N 1
ATOM 3105 C CA . GLN B 1 18 ? 9.836 38.875 -7.305 1 36.19 18 GLN B CA 1
ATOM 3106 C C . GLN B 1 18 ? 9.867 38.125 -5.98 1 36.19 18 GLN B C 1
ATOM 3108 O O . GLN B 1 18 ? 10.75 37.281 -5.762 1 36.19 18 GLN B O 1
ATOM 3113 N N . ILE B 1 19 ? 9.555 38.719 -4.91 1 38.47 19 ILE B N 1
ATOM 3114 C CA . ILE B 1 19 ? 9.281 38 -3.668 1 38.47 19 ILE B CA 1
ATOM 3115 C C . ILE B 1 19 ? 8.797 36.594 -3.975 1 38.47 19 ILE B C 1
ATOM 3117 O O . ILE B 1 19 ? 7.715 36.406 -4.543 1 38.47 19 ILE B O 1
ATOM 3121 N N . LYS B 1 20 ? 9.617 35.844 -4.293 1 51.66 20 LYS B N 1
ATOM 3122 C CA . LYS B 1 20 ? 9.438 34.406 -4.461 1 51.66 20 LYS B CA 1
ATOM 3123 C C . LYS B 1 20 ? 8.57 33.812 -3.346 1 51.66 20 LYS B C 1
ATOM 3125 O O . LYS B 1 20 ? 8.891 33.969 -2.164 1 51.66 20 LYS B O 1
ATOM 3130 N N . ASP B 1 21 ? 7.277 33.594 -3.535 1 69.81 21 ASP B N 1
ATOM 3131 C CA . ASP B 1 21 ? 6.27 33 -2.652 1 69.81 21 ASP B CA 1
ATOM 3132 C C . ASP B 1 21 ? 6.816 31.781 -1.921 1 69.81 21 ASP B C 1
ATOM 3134 O O . ASP B 1 21 ? 7.18 30.781 -2.551 1 69.81 21 ASP B O 1
ATOM 3138 N N . LYS B 1 22 ? 7.238 31.984 -0.751 1 74.88 22 LYS B N 1
ATOM 3139 C CA . LYS B 1 22 ? 7.844 30.984 0.122 1 74.88 22 LYS B CA 1
ATOM 3140 C C . LYS B 1 22 ? 7.109 29.656 0.023 1 74.88 22 LYS B C 1
ATOM 3142 O O . LYS B 1 22 ? 7.742 28.609 -0.09 1 74.88 22 LYS B O 1
ATOM 3147 N N . PHE B 1 23 ? 5.824 29.734 -0.01 1 82.19 23 PHE B N 1
ATOM 3148 C CA . PHE B 1 23 ? 5.047 28.5 -0.05 1 82.19 23 PHE B CA 1
ATOM 3149 C C . PHE B 1 23 ? 5.215 27.797 -1.393 1 82.19 23 PHE B C 1
ATOM 3151 O O . PHE B 1 23 ? 5.477 26.594 -1.442 1 82.19 23 PHE B O 1
ATOM 3158 N N . VAL B 1 24 ? 5.117 28.5 -2.488 1 77.5 24 VAL B N 1
ATOM 3159 C CA . VAL B 1 24 ? 5.219 27.922 -3.818 1 77.5 24 VAL B CA 1
ATOM 3160 C C . VAL B 1 24 ? 6.617 27.344 -4.031 1 77.5 24 VAL B C 1
ATOM 3162 O O . VAL B 1 24 ? 6.777 26.266 -4.605 1 77.5 24 VAL B O 1
ATOM 3165 N N . ALA B 1 25 ? 7.562 28.078 -3.59 1 78.06 25 ALA B N 1
ATOM 3166 C CA . ALA B 1 25 ? 8.938 27.609 -3.693 1 78.06 25 ALA B CA 1
ATOM 3167 C C . ALA B 1 25 ? 9.125 26.297 -2.936 1 78.06 25 ALA B C 1
ATOM 3169 O O . ALA B 1 25 ? 9.773 25.359 -3.434 1 78.06 25 ALA B O 1
ATOM 3170 N N . MET B 1 26 ? 8.57 26.219 -1.781 1 79.94 26 MET B N 1
ATOM 3171 C CA . MET B 1 26 ? 8.633 25 -0.971 1 79.94 26 MET B CA 1
ATOM 3172 C C . MET B 1 26 ? 7.969 23.828 -1.688 1 79.94 26 MET B C 1
ATOM 3174 O O . MET B 1 26 ? 8.492 22.719 -1.676 1 79.94 26 MET B O 1
ATOM 3178 N N . MET B 1 27 ? 6.949 24.109 -2.373 1 83.5 27 MET B N 1
ATOM 3179 C CA . MET B 1 27 ? 6.137 23.047 -2.979 1 83.5 27 MET B CA 1
ATOM 3180 C C . MET B 1 27 ? 6.762 22.562 -4.281 1 83.5 27 MET B C 1
ATOM 3182 O O . MET B 1 27 ? 6.453 21.469 -4.75 1 83.5 27 MET B O 1
ATOM 3186 N N . ASN B 1 28 ? 7.691 23.266 -4.906 1 83.06 28 ASN B N 1
ATOM 3187 C CA . ASN B 1 28 ? 8.203 22.922 -6.227 1 83.06 28 ASN B CA 1
ATOM 3188 C C . ASN B 1 28 ? 9.641 22.422 -6.16 1 83.06 28 ASN B C 1
ATOM 3190 O O . ASN B 1 28 ? 10.195 21.984 -7.168 1 83.06 28 ASN B O 1
ATOM 3194 N N . ALA B 1 29 ? 10.211 22.453 -5.023 1 81.56 29 ALA B N 1
ATOM 3195 C CA . ALA B 1 29 ? 11.586 21.984 -4.879 1 81.56 29 ALA B CA 1
ATOM 3196 C C . ALA B 1 29 ? 11.695 20.484 -5.113 1 81.56 29 ALA B C 1
ATOM 3198 O O . ALA B 1 29 ? 10.82 19.719 -4.707 1 81.56 29 ALA B O 1
ATOM 3199 N N . GLU B 1 30 ? 12.75 20.125 -5.855 1 83.75 30 GLU B N 1
ATOM 3200 C CA . GLU B 1 30 ? 13.07 18.719 -6.086 1 83.75 30 GLU B CA 1
ATOM 3201 C C . GLU B 1 30 ? 14.57 18.453 -5.957 1 83.75 30 GLU B C 1
ATOM 3203 O O . GLU B 1 30 ? 15.375 19.359 -6.195 1 83.75 30 GLU B O 1
ATOM 3208 N N . ALA B 1 31 ? 14.859 17.312 -5.539 1 84.44 31 ALA B N 1
ATOM 3209 C CA . ALA B 1 31 ? 16.266 16.922 -5.449 1 84.44 31 ALA B CA 1
ATOM 3210 C C . ALA B 1 31 ? 16.484 15.531 -6.035 1 84.44 31 ALA B C 1
ATOM 3212 O O . ALA B 1 31 ? 15.625 14.656 -5.914 1 84.44 31 ALA B O 1
ATOM 3213 N N . ARG B 1 32 ? 17.562 15.406 -6.699 1 89.25 32 ARG B N 1
ATOM 3214 C CA . ARG B 1 32 ? 18.062 14.102 -7.113 1 89.25 32 ARG B CA 1
ATOM 3215 C C . ARG B 1 32 ? 19.125 13.586 -6.148 1 89.25 32 ARG B C 1
ATOM 3217 O O . ARG B 1 32 ? 20.062 14.305 -5.812 1 89.25 32 ARG B O 1
ATOM 3224 N N . VAL B 1 33 ? 18.906 12.375 -5.727 1 92.44 33 VAL B N 1
ATOM 3225 C CA . VAL B 1 33 ? 19.828 11.836 -4.73 1 92.44 33 VAL B CA 1
ATOM 3226 C C . VAL B 1 33 ? 20.703 10.773 -5.375 1 92.44 33 VAL B C 1
ATOM 3228 O O . VAL B 1 33 ? 20.297 10.094 -6.32 1 92.44 33 VAL B O 1
ATOM 3231 N N . ASP B 1 34 ? 21.875 10.484 -4.719 1 93.75 34 ASP B N 1
ATOM 3232 C CA . ASP B 1 34 ? 22.828 9.5 -5.215 1 93.75 34 ASP B CA 1
ATOM 3233 C C . ASP B 1 34 ? 22.672 8.164 -4.504 1 93.75 34 ASP B C 1
ATOM 3235 O O . ASP B 1 34 ? 23.266 7.16 -4.906 1 93.75 34 ASP B O 1
ATOM 3239 N N . LEU B 1 35 ? 21.875 8.141 -3.539 1 96 35 LEU B N 1
ATOM 3240 C CA . LEU B 1 35 ? 21.594 6.891 -2.832 1 96 35 LEU B CA 1
ATOM 3241 C C . LEU B 1 35 ? 21.141 5.805 -3.799 1 96 35 LEU B C 1
ATOM 3243 O O . LEU B 1 35 ? 20.25 6.031 -4.613 1 96 35 LEU B O 1
ATOM 3247 N N . ARG B 1 36 ? 21.828 4.617 -3.703 1 96.38 36 ARG B N 1
ATOM 3248 C CA . ARG B 1 36 ? 21.453 3.496 -4.555 1 96.38 36 ARG B CA 1
ATOM 3249 C C . ARG B 1 36 ? 20.156 2.859 -4.082 1 96.38 36 ARG B C 1
ATOM 3251 O O . ARG B 1 36 ? 19.891 2.809 -2.879 1 96.38 36 ARG B O 1
ATOM 3258 N N . LEU B 1 37 ? 19.469 2.328 -5.039 1 96.75 37 LEU B N 1
ATOM 3259 C CA . LEU B 1 37 ? 18.219 1.615 -4.754 1 96.75 37 LEU B CA 1
ATOM 3260 C C . LEU B 1 37 ? 18.469 0.492 -3.748 1 96.75 37 LEU B C 1
ATOM 3262 O O . LEU B 1 37 ? 17.719 0.363 -2.77 1 96.75 37 LEU B O 1
ATOM 3266 N N . SER B 1 38 ? 19.5 -0.262 -3.889 1 95.75 38 SER B N 1
ATOM 3267 C CA . SER B 1 38 ? 19.781 -1.426 -3.057 1 95.75 38 SER B CA 1
ATOM 3268 C C . SER B 1 38 ? 20.156 -1.013 -1.636 1 95.75 38 SER B C 1
ATOM 3270 O O . SER B 1 38 ? 20.141 -1.838 -0.72 1 95.75 38 SER B O 1
ATOM 3272 N N . ASP B 1 39 ? 20.531 0.268 -1.455 1 96.69 39 ASP B N 1
ATOM 3273 C CA . ASP B 1 39 ? 20.969 0.731 -0.14 1 96.69 39 ASP B CA 1
ATOM 3274 C C . ASP B 1 39 ? 19.812 1.4 0.61 1 96.69 39 ASP B C 1
ATOM 3276 O O . ASP B 1 39 ? 19.938 1.715 1.796 1 96.69 39 ASP B O 1
ATOM 3280 N N . PHE B 1 40 ? 18.766 1.663 -0.032 1 97.25 40 PHE B N 1
ATOM 3281 C CA . PHE B 1 40 ? 17.609 2.326 0.566 1 97.25 40 PHE B CA 1
ATOM 3282 C C . PHE B 1 40 ? 16.719 1.317 1.273 1 97.25 40 PHE B C 1
ATOM 3284 O O . PHE B 1 40 ? 16.062 0.505 0.624 1 97.25 40 PHE B O 1
ATOM 3291 N N . HIS B 1 41 ? 16.703 1.322 2.564 1 96.5 41 HIS B N 1
ATOM 3292 C CA . HIS B 1 41 ? 15.898 0.436 3.396 1 96.5 41 HIS B CA 1
ATOM 3293 C C . HIS B 1 41 ? 15.055 1.229 4.391 1 96.5 41 HIS B C 1
ATOM 3295 O O . HIS B 1 41 ? 15.328 1.21 5.594 1 96.5 41 HIS B O 1
ATOM 3301 N N . PRO B 1 42 ? 14.023 1.85 3.906 1 97.44 42 PRO B N 1
ATOM 3302 C CA . PRO B 1 42 ? 13.234 2.723 4.777 1 97.44 42 PRO B CA 1
ATOM 3303 C C . PRO B 1 42 ? 12.516 1.959 5.887 1 97.44 42 PRO B C 1
ATOM 3305 O O . PRO B 1 42 ? 12.031 0.845 5.664 1 97.44 42 PRO B O 1
ATOM 3308 N N . VAL B 1 43 ? 12.492 2.561 7.016 1 97.56 43 VAL B N 1
ATOM 3309 C CA . VAL B 1 43 ? 11.711 2.074 8.148 1 97.56 43 VAL B CA 1
ATOM 3310 C C . VAL B 1 43 ? 10.406 2.863 8.25 1 97.56 43 VAL B C 1
ATOM 3312 O O . VAL B 1 43 ? 10.422 4.094 8.32 1 97.56 43 VAL B O 1
ATOM 3315 N N . SER B 1 44 ? 9.336 2.182 8.211 1 97.81 44 SER B N 1
ATOM 3316 C CA . SER B 1 44 ? 8.023 2.824 8.258 1 97.81 44 SER B CA 1
ATOM 3317 C C . SER B 1 44 ? 7.789 3.506 9.602 1 97.81 44 SER B C 1
ATOM 3319 O O . SER B 1 44 ? 8.109 2.947 10.648 1 97.81 44 SER B O 1
ATOM 3321 N N . GLU B 1 45 ? 7.172 4.727 9.555 1 98 45 GLU B N 1
ATOM 3322 C CA . GLU B 1 45 ? 6.797 5.445 10.773 1 98 45 GLU B CA 1
ATOM 3323 C C . GLU B 1 45 ? 5.363 5.129 11.18 1 98 45 GLU B C 1
ATOM 3325 O O . GLU B 1 45 ? 4.898 5.574 12.227 1 98 45 GLU B O 1
ATOM 3330 N N . LEU B 1 46 ? 4.691 4.344 10.328 1 97.88 46 LEU B N 1
ATOM 3331 C CA . LEU B 1 46 ? 3.299 4.016 10.602 1 97.88 46 LEU B CA 1
ATOM 3332 C C . LEU B 1 46 ? 3.182 3.164 11.867 1 97.88 46 LEU B C 1
ATOM 3334 O O . LEU B 1 46 ? 3.967 2.234 12.062 1 97.88 46 LEU B O 1
ATOM 3338 N N . ARG B 1 47 ? 2.275 3.592 12.68 1 96.88 47 ARG B N 1
ATOM 3339 C CA . ARG B 1 47 ? 1.918 2.816 13.867 1 96.88 47 ARG B CA 1
ATOM 3340 C C . ARG B 1 47 ? 0.502 2.262 13.75 1 96.88 47 ARG B C 1
ATOM 3342 O O . ARG B 1 47 ? -0.474 2.996 13.914 1 96.88 47 ARG B O 1
ATOM 3349 N N . THR B 1 48 ? 0.443 1.026 13.461 1 93.75 48 THR B N 1
ATOM 3350 C CA . THR B 1 48 ? -0.841 0.347 13.328 1 93.75 48 THR B CA 1
ATOM 3351 C C . THR B 1 48 ? -0.859 -0.942 14.141 1 93.75 48 THR B C 1
ATOM 3353 O O . THR B 1 48 ? 0.174 -1.367 14.664 1 93.75 48 THR B O 1
ATOM 3356 N N . THR B 1 49 ? -2.057 -1.483 14.273 1 93.88 49 THR B N 1
ATOM 3357 C CA . THR B 1 49 ? -2.188 -2.766 14.961 1 93.88 49 THR B CA 1
ATOM 3358 C C . THR B 1 49 ? -1.457 -3.863 14.195 1 93.88 49 THR B C 1
ATOM 3360 O O . THR B 1 49 ? -1.525 -3.92 12.961 1 93.88 49 THR B O 1
ATOM 3363 N N . GLU B 1 50 ? -0.761 -4.633 14.898 1 95.44 50 GLU B N 1
ATOM 3364 C CA . GLU B 1 50 ? -0.059 -5.785 14.336 1 95.44 50 GLU B CA 1
ATOM 3365 C C . GLU B 1 50 ? -0.475 -7.078 15.023 1 95.44 50 GLU B C 1
ATOM 3367 O O . GLU B 1 50 ? -0.683 -7.098 16.25 1 95.44 50 GLU B O 1
ATOM 3372 N N . HIS B 1 51 ? -0.612 -8.078 14.305 1 95.94 51 HIS B N 1
ATOM 3373 C CA . HIS B 1 51 ? -0.945 -9.391 14.828 1 95.94 51 HIS B CA 1
ATOM 3374 C C . HIS B 1 51 ? 0.13 -10.414 14.477 1 95.94 51 HIS B C 1
ATOM 3376 O O . HIS B 1 51 ? 0.667 -10.398 13.367 1 95.94 51 HIS B O 1
ATOM 3382 N N . MET B 1 52 ? 0.471 -11.164 15.414 1 92.62 52 MET B N 1
ATOM 3383 C CA . MET B 1 52 ? 1.29 -12.344 15.18 1 92.62 52 MET B CA 1
ATOM 3384 C C . MET B 1 52 ? 0.43 -13.609 15.156 1 92.62 52 MET B C 1
ATOM 3386 O O . MET B 1 52 ? -0.111 -14.016 16.188 1 92.62 52 MET B O 1
ATOM 3390 N N . VAL B 1 53 ? 0.373 -14.188 14.023 1 96.75 53 VAL B N 1
ATOM 3391 C CA . VAL B 1 53 ? -0.419 -15.406 13.875 1 96.75 53 VAL B CA 1
ATOM 3392 C C . VAL B 1 53 ? 0.5 -16.625 13.875 1 96.75 53 VAL B C 1
ATOM 3394 O O . VAL B 1 53 ? 1.043 -17 12.836 1 96.75 53 VAL B O 1
ATOM 3397 N N . GLU B 1 54 ? 0.605 -17.266 14.984 1 95.75 54 GLU B N 1
ATOM 3398 C CA . GLU B 1 54 ? 1.538 -18.375 15.133 1 95.75 54 GLU B CA 1
ATOM 3399 C C . GLU B 1 54 ? 0.999 -19.641 14.469 1 95.75 54 GLU B C 1
ATOM 3401 O O . GLU B 1 54 ? 1.758 -20.422 13.875 1 95.75 54 GLU B O 1
ATOM 3406 N N . LYS B 1 55 ? -0.293 -19.859 14.641 1 97.31 55 LYS B N 1
ATOM 3407 C CA . LYS B 1 55 ? -0.981 -20.969 14 1 97.31 55 LYS B CA 1
ATOM 3408 C C . LYS B 1 55 ? -2.223 -20.484 13.25 1 97.31 55 LYS B C 1
ATOM 3410 O O . LYS B 1 55 ? -2.898 -19.562 13.695 1 97.31 55 LYS B O 1
ATOM 3415 N N . PRO B 1 56 ? -2.426 -21.141 12.133 1 98.56 56 PRO B N 1
ATOM 3416 C CA . PRO B 1 56 ? -3.621 -20.75 11.383 1 98.56 56 PRO B CA 1
ATOM 3417 C C . PRO B 1 56 ? -4.918 -21.109 12.102 1 98.56 56 PRO B C 1
ATOM 3419 O O . PRO B 1 56 ? -4.93 -22.016 12.945 1 98.56 56 PRO B O 1
ATOM 3422 N N . ARG B 1 57 ? -5.949 -20.484 11.766 1 98 57 ARG B N 1
ATOM 3423 C CA . ARG B 1 57 ? -7.262 -20.703 12.375 1 98 57 ARG B CA 1
ATOM 3424 C C . ARG B 1 57 ? -7.762 -22.125 12.086 1 98 57 ARG B C 1
ATOM 3426 O O . ARG B 1 57 ? -8.531 -22.672 12.867 1 98 57 ARG B O 1
ATOM 3433 N N . PHE B 1 58 ? -7.371 -22.688 10.945 1 98.62 58 PHE B N 1
ATOM 3434 C CA . PHE B 1 58 ? -7.691 -24.047 10.508 1 98.62 58 PHE B CA 1
ATOM 3435 C C . PHE B 1 58 ? -6.445 -24.766 9.992 1 98.62 58 PHE B C 1
ATOM 3437 O O . PHE B 1 58 ? -5.488 -24.109 9.562 1 98.62 58 PHE B O 1
ATOM 3444 N N . PRO B 1 59 ? -6.469 -26.094 10.055 1 98.31 59 PRO B N 1
ATOM 3445 C CA . PRO B 1 59 ? -5.32 -26.797 9.469 1 98.31 59 PRO B CA 1
ATOM 3446 C C . PRO B 1 59 ? -5.094 -26.438 8 1 98.31 59 PRO B C 1
ATOM 3448 O O . PRO B 1 59 ? -6.055 -26.203 7.262 1 98.31 59 PRO B O 1
ATOM 3451 N N . VAL B 1 60 ? -3.836 -26.484 7.629 1 98.69 60 VAL B N 1
ATOM 3452 C CA . VAL B 1 60 ? -3.477 -25.984 6.305 1 98.69 60 VAL B CA 1
ATOM 3453 C C . VAL B 1 60 ? -2.834 -27.109 5.492 1 98.69 60 VAL B C 1
ATOM 3455 O O . VAL B 1 60 ? -2.037 -27.891 6.02 1 98.69 60 VAL B O 1
ATOM 3458 N N . ILE B 1 61 ? -3.236 -27.266 4.293 1 98.88 61 ILE B N 1
ATOM 3459 C CA . ILE B 1 61 ? -2.533 -28.078 3.299 1 98.88 61 ILE B CA 1
ATOM 3460 C C . ILE B 1 61 ? -1.812 -27.156 2.311 1 98.88 61 ILE B C 1
ATOM 3462 O O . ILE B 1 61 ? -2.449 -26.391 1.593 1 98.88 61 ILE B O 1
ATOM 3466 N N . ASP B 1 62 ? -0.496 -27.156 2.322 1 98.94 62 ASP B N 1
ATOM 3467 C CA . ASP B 1 62 ? 0.315 -26.469 1.328 1 98.94 62 ASP B CA 1
ATOM 3468 C C . ASP B 1 62 ? 0.397 -27.266 0.029 1 98.94 62 ASP B C 1
ATOM 3470 O O . ASP B 1 62 ? 1.248 -28.141 -0.113 1 98.94 62 ASP B O 1
ATOM 3474 N N . TYR B 1 63 ? -0.418 -26.859 -0.916 1 98.88 63 TYR B N 1
ATOM 3475 C CA . TYR B 1 63 ? -0.645 -27.656 -2.113 1 98.88 63 TYR B CA 1
ATOM 3476 C C . TYR B 1 63 ? 0.436 -27.406 -3.156 1 98.88 63 TYR B C 1
ATOM 3478 O O . TYR B 1 63 ? 0.466 -28.047 -4.203 1 98.88 63 TYR B O 1
ATOM 3486 N N . HIS B 1 64 ? 1.302 -26.469 -2.934 1 98.81 64 HIS B N 1
ATOM 3487 C CA . HIS B 1 64 ? 2.316 -26.078 -3.904 1 98.81 64 HIS B CA 1
ATOM 3488 C C . HIS B 1 64 ? 3.641 -25.75 -3.219 1 98.81 64 HIS B C 1
ATOM 3490 O O . HIS B 1 64 ? 3.84 -24.625 -2.736 1 98.81 64 HIS B O 1
ATOM 3496 N N . ASN B 1 65 ? 4.523 -26.672 -3.26 1 98.19 65 ASN B N 1
ATOM 3497 C CA . ASN B 1 65 ? 5.883 -26.469 -2.764 1 98.19 65 ASN B CA 1
ATOM 3498 C C . ASN B 1 65 ? 6.879 -27.375 -3.48 1 98.19 65 ASN B C 1
ATOM 3500 O O . ASN B 1 65 ? 6.484 -28.328 -4.152 1 98.19 65 ASN B O 1
ATOM 3504 N N . HIS B 1 66 ? 8.117 -27.047 -3.496 1 97.81 66 HIS B N 1
ATOM 3505 C CA . HIS B 1 66 ? 9.211 -27.844 -4.012 1 97.81 66 HIS B CA 1
ATOM 3506 C C . HIS B 1 66 ? 10.164 -28.266 -2.895 1 97.81 66 HIS B C 1
ATOM 3508 O O . HIS B 1 66 ? 10.914 -27.438 -2.373 1 97.81 66 HIS B O 1
ATOM 3514 N N . LEU B 1 67 ? 10.211 -29.594 -2.57 1 97.44 67 LEU B N 1
ATOM 3515 C CA . LEU B 1 67 ? 10.891 -30.047 -1.36 1 97.44 67 LEU B CA 1
ATOM 3516 C C . LEU B 1 67 ? 12.031 -31 -1.698 1 97.44 67 LEU B C 1
ATOM 3518 O O . LEU B 1 67 ? 12.648 -31.578 -0.802 1 97.44 67 LEU B O 1
ATOM 3522 N N . ASP B 1 68 ? 12.328 -31.156 -2.955 1 96.31 68 ASP B N 1
ATOM 3523 C CA . ASP B 1 68 ? 13.219 -32.219 -3.398 1 96.31 68 ASP B CA 1
ATOM 3524 C C . ASP B 1 68 ? 14.516 -32.219 -2.6 1 96.31 68 ASP B C 1
ATOM 3526 O O . ASP B 1 68 ? 15.055 -33.281 -2.268 1 96.31 68 ASP B O 1
ATOM 3530 N N . SER B 1 69 ? 15.039 -31.094 -2.193 1 93.81 69 SER B N 1
ATOM 3531 C CA . SER B 1 69 ? 16.328 -31 -1.508 1 93.81 69 SER B CA 1
ATOM 3532 C C . SER B 1 69 ? 16.141 -30.828 -0.003 1 93.81 69 SER B C 1
ATOM 3534 O O . SER B 1 69 ? 17.109 -30.719 0.739 1 93.81 69 SER B O 1
ATOM 3536 N N . GLN B 1 70 ? 14.938 -30.844 0.423 1 95.75 70 GLN B N 1
ATOM 3537 C CA . GLN B 1 70 ? 14.664 -30.609 1.836 1 95.75 70 GLN B CA 1
ATOM 3538 C C . GLN B 1 70 ? 14.719 -31.906 2.633 1 95.75 70 GLN B C 1
ATOM 3540 O O . GLN B 1 70 ? 14.523 -33 2.078 1 95.75 70 GLN B O 1
ATOM 3545 N N . ASP B 1 71 ? 15.008 -31.766 3.895 1 96.75 71 ASP B N 1
ATOM 3546 C CA . ASP B 1 71 ? 14.945 -32.875 4.844 1 96.75 71 ASP B CA 1
ATOM 3547 C C . ASP B 1 71 ? 13.523 -33.062 5.387 1 96.75 71 ASP B C 1
ATOM 3549 O O . ASP B 1 71 ? 13 -32.156 6.051 1 96.75 71 ASP B O 1
ATOM 3553 N N . PRO B 1 72 ? 12.953 -34.25 5.113 1 98.06 72 PRO B N 1
ATOM 3554 C CA . PRO B 1 72 ? 11.57 -34.438 5.57 1 98.06 72 PRO B CA 1
ATOM 3555 C C . PRO B 1 72 ? 11.414 -34.25 7.074 1 98.06 72 PRO B C 1
ATOM 3557 O O . PRO B 1 72 ? 10.367 -33.781 7.527 1 98.06 72 PRO B O 1
ATOM 3560 N N . THR B 1 73 ? 12.398 -34.594 7.84 1 98.06 73 THR B N 1
ATOM 3561 C CA . THR B 1 73 ? 12.32 -34.406 9.289 1 98.06 73 THR B CA 1
ATOM 3562 C C . THR B 1 73 ? 12.234 -32.938 9.656 1 98.06 73 THR B C 1
ATOM 3564 O O . THR B 1 73 ? 11.438 -32.562 10.523 1 98.06 73 THR B O 1
ATOM 3567 N N . GLU B 1 74 ? 13.023 -32.188 9.031 1 98.06 74 GLU B N 1
ATOM 3568 C CA . GLU B 1 74 ? 12.969 -30.734 9.258 1 98.06 74 GLU B CA 1
ATOM 3569 C C . GLU B 1 74 ? 11.641 -30.156 8.805 1 98.06 74 GLU B C 1
ATOM 3571 O O . GLU B 1 74 ? 11.086 -29.266 9.461 1 98.06 74 GLU B O 1
ATOM 3576 N N . MET B 1 75 ? 11.133 -30.641 7.727 1 98.44 75 MET B N 1
ATOM 3577 C CA . MET B 1 75 ? 9.844 -30.172 7.227 1 98.44 75 MET B CA 1
ATOM 3578 C C . MET B 1 75 ? 8.727 -30.5 8.219 1 98.44 75 MET B C 1
ATOM 3580 O O . MET B 1 75 ? 7.867 -29.656 8.484 1 98.44 75 MET B O 1
ATOM 3584 N N . LEU B 1 76 ? 8.773 -31.672 8.758 1 98.75 76 LEU B N 1
ATOM 3585 C CA . LEU B 1 76 ? 7.754 -32.062 9.727 1 98.75 76 LEU B CA 1
ATOM 3586 C C . LEU B 1 76 ? 7.785 -31.172 10.953 1 98.75 76 LEU B C 1
ATOM 3588 O O . LEU B 1 76 ? 6.738 -30.812 11.5 1 98.75 76 LEU B O 1
ATOM 3592 N N . ARG B 1 77 ? 8.992 -30.812 11.383 1 98.62 77 ARG B N 1
ATOM 3593 C CA . ARG B 1 77 ? 9.133 -29.906 12.508 1 98.62 77 ARG B CA 1
ATOM 3594 C C . ARG B 1 77 ? 8.492 -28.562 12.211 1 98.62 77 ARG B C 1
ATOM 3596 O O . ARG B 1 77 ? 7.75 -28.016 13.031 1 98.62 77 ARG B O 1
ATOM 3603 N N . ILE B 1 78 ? 8.766 -28 11.055 1 98.69 78 ILE B N 1
ATOM 3604 C CA . ILE B 1 78 ? 8.211 -26.719 10.641 1 98.69 78 ILE B CA 1
ATOM 3605 C C . ILE B 1 78 ? 6.695 -26.828 10.516 1 98.69 78 ILE B C 1
ATOM 3607 O O . ILE B 1 78 ? 5.969 -25.938 10.977 1 98.69 78 ILE B O 1
ATOM 3611 N N . MET B 1 79 ? 6.223 -27.922 9.914 1 98.81 79 MET B N 1
ATOM 3612 C CA . MET B 1 79 ? 4.789 -28.156 9.75 1 98.81 79 MET B CA 1
ATOM 3613 C C . MET B 1 79 ? 4.082 -28.156 11.102 1 98.81 79 MET B C 1
ATOM 3615 O O . MET B 1 79 ? 3.059 -27.5 11.273 1 98.81 79 MET B O 1
ATOM 3619 N N . ASP B 1 80 ? 4.664 -28.828 12.016 1 98.62 80 ASP B N 1
ATOM 3620 C CA . ASP B 1 80 ? 4.078 -28.906 13.352 1 98.62 80 ASP B CA 1
ATOM 3621 C C . ASP B 1 80 ? 4.055 -27.547 14.031 1 98.62 80 ASP B C 1
ATOM 3623 O O . ASP B 1 80 ? 3.066 -27.172 14.664 1 98.62 80 ASP B O 1
ATOM 3627 N N . ALA B 1 81 ? 5.07 -26.797 13.883 1 98.44 81 ALA B N 1
ATOM 3628 C CA . ALA B 1 81 ? 5.184 -25.484 14.508 1 98.44 81 ALA B CA 1
ATOM 3629 C C . ALA B 1 81 ? 4.168 -24.516 13.922 1 98.44 81 ALA B C 1
ATOM 3631 O O . ALA B 1 81 ? 3.732 -23.578 14.602 1 98.44 81 ALA B O 1
ATOM 3632 N N . CYS B 1 82 ? 3.705 -24.719 12.688 1 98.44 82 CYS B N 1
ATOM 3633 C CA . CYS B 1 82 ? 2.934 -23.719 11.961 1 98.44 82 CYS B CA 1
ATOM 3634 C C . CYS B 1 82 ? 1.522 -24.219 11.68 1 98.44 82 CYS B C 1
ATOM 3636 O O . CYS B 1 82 ? 0.739 -23.531 11.023 1 98.44 82 CYS B O 1
ATOM 3638 N N . GLY B 1 83 ? 1.203 -25.344 12.062 1 98.44 83 GLY B N 1
ATOM 3639 C CA . GLY B 1 83 ? -0.147 -25.844 11.859 1 98.44 83 GLY B CA 1
ATOM 3640 C C . GLY B 1 83 ? -0.407 -26.312 10.438 1 98.44 83 GLY B C 1
ATOM 3641 O O . GLY B 1 83 ? -1.54 -26.25 9.953 1 98.44 83 GLY B O 1
ATOM 3642 N N . VAL B 1 84 ? 0.622 -26.75 9.75 1 98.88 84 VAL B N 1
ATOM 3643 C CA . VAL B 1 84 ? 0.498 -27.297 8.398 1 98.88 84 VAL B CA 1
ATOM 3644 C C . VAL B 1 84 ? 0.251 -28.797 8.477 1 98.88 84 VAL B C 1
ATOM 3646 O O . VAL B 1 84 ? 1.069 -29.547 9.023 1 98.88 84 VAL B O 1
ATOM 3649 N N . GLU B 1 85 ? -0.851 -29.219 7.934 1 98.75 85 GLU B N 1
ATOM 3650 C CA . GLU B 1 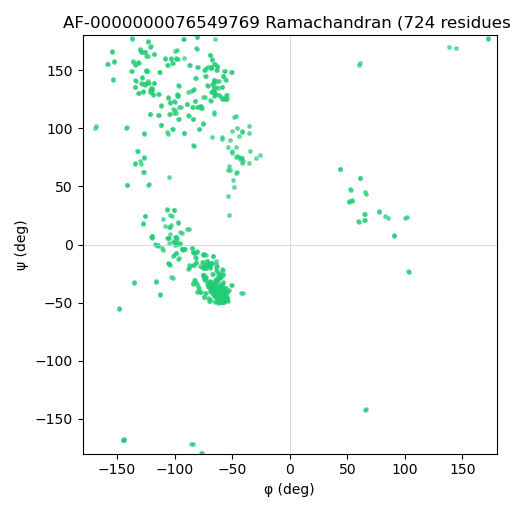85 ? -1.276 -30.625 7.988 1 98.75 85 GLU B CA 1
ATOM 3651 C C . GLU B 1 85 ? -0.55 -31.469 6.941 1 98.75 85 GLU B C 1
ATOM 3653 O O . GLU B 1 85 ? -0.164 -32.594 7.211 1 98.75 85 GLU B O 1
ATOM 3658 N N . LYS B 1 86 ? -0.395 -30.953 5.848 1 98.81 86 LYS B N 1
ATOM 3659 C CA . LYS B 1 86 ? 0.153 -31.688 4.707 1 98.81 86 LYS B CA 1
ATOM 3660 C C . LYS B 1 86 ? 0.837 -30.734 3.725 1 98.81 86 LYS B C 1
ATOM 3662 O O . LYS B 1 86 ? 0.396 -29.609 3.541 1 98.81 86 LYS B O 1
ATOM 3667 N N . ILE B 1 87 ? 1.944 -31.156 3.125 1 98.88 87 ILE B N 1
ATOM 3668 C CA . ILE B 1 87 ? 2.586 -30.438 2.021 1 98.88 87 ILE B CA 1
ATOM 3669 C C . ILE B 1 87 ? 2.613 -31.328 0.783 1 98.88 87 ILE B C 1
ATOM 3671 O O . ILE B 1 87 ? 2.965 -32.5 0.867 1 98.88 87 ILE B O 1
ATOM 3675 N N . VAL B 1 88 ? 2.154 -30.797 -0.289 1 98.88 88 VAL B N 1
ATOM 3676 C CA . VAL B 1 88 ? 2.34 -31.453 -1.578 1 98.88 88 VAL B CA 1
ATOM 3677 C C . VAL B 1 88 ? 3.67 -31.031 -2.189 1 98.88 88 VAL B C 1
ATOM 3679 O O . VAL B 1 88 ? 3.844 -29.859 -2.562 1 98.88 88 VAL B O 1
ATOM 3682 N N . ASN B 1 89 ? 4.57 -31.938 -2.25 1 98.56 89 ASN B N 1
ATOM 3683 C CA . ASN B 1 89 ? 5.84 -31.719 -2.939 1 98.56 89 ASN B CA 1
ATOM 3684 C C . ASN B 1 89 ? 5.68 -31.828 -4.453 1 98.56 89 ASN B C 1
ATOM 3686 O O . ASN B 1 89 ? 5.277 -32.875 -4.961 1 98.56 89 ASN B O 1
ATOM 3690 N N . ILE B 1 90 ? 5.969 -30.797 -5.18 1 98.56 90 ILE B N 1
ATOM 3691 C CA . ILE B 1 90 ? 6.074 -30.891 -6.629 1 98.56 90 ILE B CA 1
ATOM 3692 C C . ILE B 1 90 ? 7.52 -31.188 -7.023 1 98.56 90 ILE B C 1
ATOM 3694 O O . ILE B 1 90 ? 8.352 -30.281 -7.098 1 98.56 90 ILE B O 1
ATOM 3698 N N . THR B 1 91 ? 7.805 -32.406 -7.227 1 97.88 91 THR B N 1
ATOM 3699 C CA . THR B 1 91 ? 9.172 -32.781 -7.57 1 97.88 91 THR B CA 1
ATOM 3700 C C . THR B 1 91 ? 9.555 -32.219 -8.938 1 97.88 91 THR B C 1
ATOM 3702 O O . THR B 1 91 ? 8.766 -32.25 -9.883 1 97.88 91 THR B O 1
ATOM 3705 N N . MET B 1 92 ? 10.68 -31.625 -9.031 1 96.56 92 MET B N 1
ATOM 3706 C CA . MET B 1 92 ? 11.156 -31.078 -10.297 1 96.56 92 MET B CA 1
ATOM 3707 C C . MET B 1 92 ? 12.031 -32.094 -11.031 1 96.56 92 MET B C 1
ATOM 3709 O O . MET B 1 92 ? 12.695 -31.734 -12.008 1 96.56 92 MET B O 1
ATOM 3713 N N . LEU B 1 93 ? 12.016 -33.25 -10.523 1 96.62 93 LEU B N 1
ATOM 3714 C CA . LEU B 1 93 ? 12.805 -34.344 -11.094 1 96.62 93 LEU B CA 1
ATOM 3715 C C . LEU B 1 93 ? 11.945 -35.219 -12.008 1 96.62 93 LEU B C 1
ATOM 3717 O O . LEU B 1 93 ? 10.719 -35.188 -11.93 1 96.62 93 LEU B O 1
ATOM 3721 N N . THR B 1 94 ? 12.625 -35.969 -12.906 1 97.12 94 THR B N 1
ATOM 3722 C CA . THR B 1 94 ? 11.961 -36.906 -13.797 1 97.12 94 THR B CA 1
ATOM 3723 C C . THR B 1 94 ? 12.617 -38.281 -13.734 1 97.12 94 THR B C 1
ATOM 3725 O O . THR B 1 94 ? 13.664 -38.438 -13.102 1 97.12 94 THR B O 1
ATOM 3728 N N . GLY B 1 95 ? 11.914 -39.25 -14.266 1 96.56 95 GLY B N 1
ATOM 3729 C CA . GLY B 1 95 ? 12.469 -40.594 -14.312 1 96.56 95 GLY B CA 1
ATOM 3730 C C . GLY B 1 95 ? 12.664 -41.188 -12.945 1 96.56 95 GLY B C 1
ATOM 3731 O O . GLY B 1 95 ? 11.82 -41.031 -12.062 1 96.56 95 GLY B O 1
ATOM 3732 N N . ASP B 1 96 ? 13.711 -41.906 -12.781 1 97.19 96 ASP B N 1
ATOM 3733 C CA . ASP B 1 96 ? 13.984 -42.625 -11.539 1 97.19 96 ASP B CA 1
ATOM 3734 C C . ASP B 1 96 ? 14.188 -41.656 -10.375 1 97.19 96 ASP B C 1
ATOM 3736 O O . ASP B 1 96 ? 13.836 -41.969 -9.234 1 97.19 96 ASP B O 1
ATOM 3740 N N . ALA B 1 97 ? 14.727 -40.531 -10.68 1 97.12 97 ALA B N 1
ATOM 3741 C CA . ALA B 1 97 ? 14.953 -39.562 -9.633 1 97.12 97 ALA B CA 1
ATOM 3742 C C . ALA B 1 97 ? 13.625 -39.062 -9.055 1 97.12 97 ALA B C 1
ATOM 3744 O O . ALA B 1 97 ? 13.523 -38.812 -7.852 1 97.12 97 ALA B O 1
ATOM 3745 N N . ALA B 1 98 ? 12.641 -38.938 -9.93 1 97.88 98 ALA B N 1
ATOM 3746 C CA . ALA B 1 98 ? 11.312 -38.531 -9.453 1 97.88 98 ALA B CA 1
ATOM 3747 C C . ALA B 1 98 ? 10.719 -39.625 -8.547 1 97.88 98 ALA B C 1
ATOM 3749 O O . ALA B 1 98 ? 10.141 -39.312 -7.5 1 97.88 98 ALA B O 1
ATOM 3750 N N . LEU B 1 99 ? 10.938 -40.844 -8.922 1 98.06 99 LEU B N 1
ATOM 3751 C CA . LEU B 1 99 ? 10.414 -41.969 -8.125 1 98.06 99 LEU B CA 1
ATOM 3752 C C . LEU B 1 99 ? 11.086 -42.031 -6.758 1 98.06 99 LEU B C 1
ATOM 3754 O O . LEU B 1 99 ? 10.438 -42.344 -5.758 1 98.06 99 LEU B O 1
ATOM 3758 N N . GLU B 1 100 ? 12.336 -41.719 -6.77 1 97.44 100 GLU B N 1
ATOM 3759 C CA . GLU B 1 100 ? 13.055 -41.656 -5.5 1 97.44 100 GLU B CA 1
ATOM 3760 C C . GLU B 1 100 ? 12.516 -40.562 -4.602 1 97.44 100 GLU B C 1
ATOM 3762 O O . GLU B 1 100 ? 12.414 -40.719 -3.387 1 97.44 100 GLU B O 1
ATOM 3767 N N . SER B 1 101 ? 12.25 -39.438 -5.18 1 97.12 101 SER B N 1
ATOM 3768 C CA . SER B 1 101 ? 11.672 -38.344 -4.418 1 97.12 101 SER B CA 1
ATOM 3769 C C . SER B 1 101 ? 10.312 -38.719 -3.846 1 97.12 101 SER B C 1
ATOM 3771 O O . SER B 1 101 ? 10.016 -38.438 -2.682 1 97.12 101 SER B O 1
ATOM 3773 N N . ILE B 1 102 ? 9.461 -39.344 -4.648 1 97.94 102 ILE B N 1
ATOM 3774 C CA . ILE B 1 102 ? 8.156 -39.812 -4.199 1 97.94 102 ILE B CA 1
ATOM 3775 C C . ILE B 1 102 ? 8.336 -40.75 -2.992 1 97.94 102 ILE B C 1
ATOM 3777 O O . ILE B 1 102 ? 7.68 -40.562 -1.962 1 97.94 102 ILE B O 1
ATOM 3781 N N . ARG B 1 103 ? 9.234 -41.656 -3.105 1 97.81 103 ARG B N 1
ATOM 3782 C CA . ARG B 1 103 ? 9.477 -42.625 -2.045 1 97.81 103 ARG B CA 1
ATOM 3783 C C . ARG B 1 103 ? 9.992 -41.938 -0.783 1 97.81 103 ARG B C 1
ATOM 3785 O O . ARG B 1 103 ? 9.555 -42.25 0.325 1 97.81 103 ARG B O 1
ATOM 3792 N N . LYS B 1 104 ? 10.898 -41.031 -0.946 1 97.75 104 LYS B N 1
ATOM 3793 C CA . LYS B 1 104 ? 11.516 -40.312 0.16 1 97.75 104 LYS B CA 1
ATOM 3794 C C . LYS B 1 104 ? 10.461 -39.656 1.059 1 97.75 104 LYS B C 1
ATOM 3796 O O . LYS B 1 104 ? 10.445 -39.906 2.27 1 97.75 104 LYS B O 1
ATOM 3801 N N . PHE B 1 105 ? 9.555 -39 0.533 1 98.12 105 PHE B N 1
ATOM 3802 C CA . PHE B 1 105 ? 8.586 -38.25 1.321 1 98.12 105 PHE B CA 1
ATOM 3803 C C . PHE B 1 105 ? 7.441 -39.156 1.771 1 98.12 105 PHE B C 1
ATOM 3805 O O . PHE B 1 105 ? 6.914 -39 2.873 1 98.12 105 PHE B O 1
ATOM 3812 N N . HIS B 1 106 ? 7.105 -40.125 0.921 1 96.88 106 HIS B N 1
ATOM 3813 C CA . HIS B 1 106 ? 6.105 -41.125 1.313 1 96.88 106 HIS B CA 1
ATOM 3814 C C . HIS B 1 106 ? 6.562 -41.906 2.529 1 96.88 106 HIS B C 1
ATOM 3816 O O . HIS B 1 106 ? 5.781 -42.156 3.451 1 96.88 106 HIS B O 1
ATOM 3822 N N . MET B 1 107 ? 7.766 -42.312 2.535 1 97.69 107 MET B N 1
ATOM 3823 C CA . MET B 1 107 ? 8.312 -43.125 3.609 1 97.69 107 MET B CA 1
ATOM 3824 C C . MET B 1 107 ? 8.453 -42.312 4.895 1 97.69 107 MET B C 1
ATOM 3826 O O . MET B 1 107 ? 8.289 -42.844 5.992 1 97.69 107 MET B O 1
ATOM 3830 N N . ALA B 1 108 ? 8.805 -41.094 4.734 1 98.12 108 ALA B N 1
ATOM 3831 C CA . ALA B 1 108 ? 8.922 -40.25 5.922 1 98.12 108 ALA B CA 1
ATOM 3832 C C . ALA B 1 108 ? 7.582 -40.125 6.645 1 98.12 108 ALA B C 1
ATOM 3834 O O . ALA B 1 108 ? 7.508 -40.312 7.859 1 98.12 108 ALA B O 1
ATOM 3835 N N . ASP B 1 109 ? 6.512 -39.812 5.891 1 98.44 109 ASP B N 1
ATOM 3836 C CA . ASP B 1 109 ? 5.168 -39.719 6.457 1 98.44 109 ASP B CA 1
ATOM 3837 C C . ASP B 1 109 ? 4.113 -39.625 5.359 1 98.44 109 ASP B C 1
ATOM 3839 O O . ASP B 1 109 ? 3.855 -38.531 4.844 1 98.44 109 ASP B O 1
ATOM 3843 N N . LYS B 1 110 ? 3.467 -40.656 5.035 1 97.06 110 LYS B N 1
ATOM 3844 C CA . LYS B 1 110 ? 2.555 -40.719 3.896 1 97.06 110 LYS B CA 1
ATOM 3845 C C . LYS B 1 110 ? 1.314 -39.875 4.137 1 97.06 110 LYS B C 1
ATOM 3847 O O . LYS B 1 110 ? 0.598 -39.531 3.193 1 97.06 110 LYS B O 1
ATOM 3852 N N . ASP B 1 111 ? 1.019 -39.562 5.391 1 97.94 111 ASP B N 1
ATOM 3853 C CA . ASP B 1 111 ? -0.164 -38.781 5.707 1 97.94 111 ASP B CA 1
ATOM 3854 C C . ASP B 1 111 ? 0.148 -37.281 5.652 1 97.94 111 ASP B C 1
ATOM 3856 O O . ASP B 1 111 ? -0.749 -36.469 5.441 1 97.94 111 ASP B O 1
ATOM 3860 N N . ARG B 1 112 ? 1.439 -36.938 5.762 1 98.69 112 ARG B N 1
ATOM 3861 C CA . ARG B 1 112 ? 1.844 -35.531 5.883 1 98.69 112 ARG B CA 1
ATOM 3862 C C . ARG B 1 112 ? 2.432 -35.031 4.574 1 98.69 112 ARG B C 1
ATOM 3864 O O . ARG B 1 112 ? 2.582 -33.812 4.391 1 98.69 112 ARG B O 1
ATOM 3871 N N . PHE B 1 113 ? 2.791 -35.969 3.707 1 98.75 113 PHE B N 1
ATOM 3872 C CA . PHE B 1 113 ? 3.379 -35.562 2.438 1 98.75 113 PHE B CA 1
ATOM 3873 C C . PHE B 1 113 ? 2.67 -36.25 1.271 1 98.75 113 PHE B C 1
ATOM 3875 O O . PHE B 1 113 ? 2.273 -37.406 1.365 1 98.75 113 PHE B O 1
ATOM 3882 N N . ALA B 1 114 ? 2.428 -35.562 0.244 1 98.5 114 ALA B N 1
ATOM 3883 C CA . ALA B 1 114 ? 2.088 -36.062 -1.091 1 98.5 114 ALA B CA 1
ATOM 3884 C C . ALA B 1 114 ? 3.051 -35.5 -2.137 1 98.5 114 ALA B C 1
ATOM 3886 O O . ALA B 1 114 ? 3.816 -34.562 -1.856 1 98.5 114 ALA B O 1
ATOM 3887 N N . THR B 1 115 ? 3.088 -36.125 -3.283 1 98.62 115 THR B N 1
ATOM 3888 C CA . THR B 1 115 ? 4.012 -35.656 -4.312 1 98.62 115 THR B CA 1
ATOM 3889 C C . THR B 1 115 ? 3.305 -35.5 -5.656 1 98.62 115 THR B C 1
ATOM 3891 O O . THR B 1 115 ? 2.529 -36.375 -6.047 1 98.62 115 THR B O 1
ATOM 3894 N N . MET B 1 116 ? 3.471 -34.406 -6.27 1 98.62 116 MET B N 1
ATOM 3895 C CA . MET B 1 116 ? 3.074 -34.156 -7.652 1 98.62 116 MET B CA 1
ATOM 3896 C C . MET B 1 116 ? 4.25 -34.344 -8.602 1 98.62 116 MET B C 1
ATOM 3898 O O . MET B 1 116 ? 5.379 -33.969 -8.281 1 98.62 116 MET B O 1
ATOM 3902 N N . GLY B 1 117 ? 3.969 -35 -9.719 1 98.31 117 GLY B N 1
ATOM 3903 C CA . GLY B 1 117 ? 5.023 -35.219 -10.688 1 98.31 117 GLY B CA 1
ATOM 3904 C C . GLY B 1 117 ? 5.301 -34.031 -11.578 1 98.31 117 GLY B C 1
ATOM 3905 O O . GLY B 1 117 ? 4.609 -33 -11.492 1 98.31 117 GLY B O 1
ATOM 3906 N N . TRP B 1 118 ? 6.273 -34.188 -12.461 1 98 118 TRP B N 1
ATOM 3907 C CA . TRP B 1 118 ? 6.773 -33.156 -13.375 1 98 118 TRP B CA 1
ATOM 3908 C C . TRP B 1 118 ? 6.781 -33.656 -14.812 1 98 118 TRP B C 1
ATOM 3910 O O . TRP B 1 118 ? 7.262 -34.75 -15.086 1 98 118 TRP B O 1
ATOM 3920 N N . MET B 1 119 ? 6.27 -32.875 -15.711 1 98 119 MET B N 1
ATOM 3921 C CA . MET B 1 119 ? 6.254 -33.281 -17.109 1 98 119 MET B CA 1
ATOM 3922 C C . MET B 1 119 ? 7.672 -33.375 -17.672 1 98 119 MET B C 1
ATOM 3924 O O . MET B 1 119 ? 8.469 -32.438 -17.531 1 98 119 MET B O 1
ATOM 3928 N N . ASP B 1 120 ? 7.961 -34.469 -18.25 1 97.81 120 ASP B N 1
ATOM 3929 C CA . ASP B 1 120 ? 9.258 -34.75 -18.859 1 97.81 120 ASP B CA 1
ATOM 3930 C C . ASP B 1 120 ? 9.219 -34.562 -20.375 1 97.81 120 ASP B C 1
ATOM 3932 O O . ASP B 1 120 ? 8.578 -35.375 -21.078 1 97.81 120 ASP B O 1
ATOM 3936 N N . TRP B 1 121 ? 9.945 -33.625 -20.922 1 97.44 121 TRP B N 1
ATOM 3937 C CA . TRP B 1 121 ? 9.898 -33.344 -22.359 1 97.44 121 TRP B CA 1
ATOM 3938 C C . TRP B 1 121 ? 11.047 -34 -23.094 1 97.44 121 TRP B C 1
ATOM 3940 O O . TRP B 1 121 ? 11.234 -33.812 -24.297 1 97.44 121 TRP B O 1
ATOM 3950 N N . THR B 1 122 ? 11.805 -34.812 -22.344 1 96.44 122 THR B N 1
ATOM 3951 C CA . THR B 1 122 ? 12.898 -35.531 -22.984 1 96.44 122 THR B CA 1
ATOM 3952 C C . THR B 1 122 ? 12.383 -36.375 -24.141 1 96.44 122 THR B C 1
ATOM 3954 O O . THR B 1 122 ? 11.445 -37.156 -23.969 1 96.44 122 THR B O 1
ATOM 3957 N N . GLY B 1 123 ? 12.938 -36.219 -25.312 1 96.25 123 GLY B N 1
ATOM 3958 C CA . GLY B 1 123 ? 12.539 -36.969 -26.484 1 96.25 123 GLY B CA 1
ATOM 3959 C C . GLY B 1 123 ? 11.336 -36.406 -27.203 1 96.25 123 GLY B C 1
ATOM 3960 O O . GLY B 1 123 ? 10.625 -37.094 -27.922 1 96.25 123 GLY B O 1
ATOM 3961 N N . VAL B 1 124 ? 11.086 -35.156 -27.047 1 95.38 124 VAL B N 1
ATOM 3962 C CA . VAL B 1 124 ? 9.898 -34.5 -27.578 1 95.38 124 VAL B CA 1
ATOM 3963 C C . VAL B 1 124 ? 9.93 -34.562 -29.109 1 95.38 124 VAL B C 1
ATOM 3965 O O . VAL B 1 124 ? 8.891 -34.438 -29.75 1 95.38 124 VAL B O 1
ATOM 3968 N N . GLU B 1 125 ? 11.055 -34.844 -29.703 1 93.81 125 GLU B N 1
ATOM 3969 C CA . GLU B 1 125 ? 11.211 -34.875 -31.156 1 93.81 125 GLU B CA 1
ATOM 3970 C C . GLU B 1 125 ? 10.742 -36.219 -31.734 1 93.81 125 GLU B C 1
ATOM 3972 O O . GLU B 1 125 ? 10.578 -36.344 -32.938 1 93.81 125 GLU B O 1
ATOM 3977 N N . ARG B 1 126 ? 10.523 -37.125 -30.844 1 94.94 126 ARG B N 1
ATOM 3978 C CA . ARG B 1 126 ? 10.133 -38.438 -31.281 1 94.94 126 ARG B CA 1
ATOM 3979 C C . ARG B 1 126 ? 8.703 -38.438 -31.828 1 94.94 126 ARG B C 1
ATOM 3981 O O . ARG B 1 126 ? 7.84 -37.75 -31.297 1 94.94 126 ARG B O 1
ATOM 3988 N N . ASP B 1 127 ? 8.477 -39.406 -32.75 1 94.19 127 ASP B N 1
ATOM 3989 C CA . ASP B 1 127 ? 7.145 -39.562 -33.344 1 94.19 127 ASP B CA 1
ATOM 3990 C C . ASP B 1 127 ? 6.188 -40.188 -32.344 1 94.19 127 ASP B C 1
ATOM 3992 O O . ASP B 1 127 ? 4.98 -39.969 -32.375 1 94.19 127 ASP B O 1
ATOM 3996 N N . ASP B 1 128 ? 6.773 -40.969 -31.438 1 96.81 128 ASP B N 1
ATOM 3997 C CA . ASP B 1 128 ? 5.926 -41.656 -30.484 1 96.81 128 ASP B CA 1
ATOM 3998 C C . ASP B 1 128 ? 5.98 -41 -29.109 1 96.81 128 ASP B C 1
ATOM 4000 O O . ASP B 1 128 ? 5.789 -41.656 -28.078 1 96.81 128 ASP B O 1
ATOM 4004 N N . PHE B 1 129 ? 6.305 -39.719 -29.047 1 97.5 129 PHE B N 1
ATOM 4005 C CA . PHE B 1 129 ? 6.527 -38.969 -27.812 1 97.5 129 PHE B CA 1
ATOM 4006 C C . PHE B 1 129 ? 5.312 -39.062 -26.891 1 97.5 129 PHE B C 1
ATOM 4008 O O . PHE B 1 129 ? 5.453 -39.25 -25.672 1 97.5 129 PHE B O 1
ATOM 4015 N N . VAL B 1 130 ? 4.137 -39 -27.406 1 97.94 130 VAL B N 1
ATOM 4016 C CA . VAL B 1 130 ? 2.922 -39.031 -26.594 1 97.94 130 VAL B CA 1
ATOM 4017 C C . VAL B 1 130 ? 2.787 -40.375 -25.906 1 97.94 130 VAL B C 1
ATOM 4019 O O . VAL B 1 130 ? 2.48 -40.469 -24.719 1 97.94 130 VAL B O 1
ATOM 4022 N N . ALA B 1 131 ? 3.039 -41.406 -26.656 1 98.06 131 ALA B N 1
ATOM 4023 C CA . ALA B 1 131 ? 2.971 -42.75 -26.078 1 98.06 131 ALA B CA 1
ATOM 4024 C C . ALA B 1 131 ? 4 -42.938 -24.969 1 98.06 131 ALA B C 1
ATOM 4026 O O . ALA B 1 131 ? 3.691 -43.469 -23.922 1 98.06 131 ALA B O 1
ATOM 4027 N N . VAL B 1 132 ? 5.148 -42.438 -25.234 1 97.81 132 VAL B N 1
ATOM 4028 C CA . VAL B 1 132 ? 6.227 -42.531 -24.25 1 97.81 132 VAL B CA 1
ATOM 4029 C C . VAL B 1 132 ? 5.844 -41.719 -23 1 97.81 132 VAL B C 1
ATOM 4031 O O . VAL B 1 132 ? 6.066 -42.188 -21.875 1 97.81 132 VAL B O 1
ATOM 4034 N N . THR B 1 133 ? 5.328 -40.594 -23.219 1 98.12 133 THR B N 1
ATOM 4035 C CA . THR B 1 133 ? 4.914 -39.719 -22.125 1 98.12 133 THR B CA 1
ATOM 4036 C C . THR B 1 133 ? 3.816 -40.375 -21.297 1 98.12 133 THR B C 1
ATOM 4038 O O . THR B 1 133 ? 3.85 -40.344 -20.062 1 98.12 133 THR B O 1
ATOM 4041 N N . LEU B 1 134 ? 2.869 -41 -21.938 1 98.44 134 LEU B N 1
ATOM 4042 C CA . LEU B 1 134 ? 1.794 -41.688 -21.234 1 98.44 134 LEU B CA 1
ATOM 4043 C C . LEU B 1 134 ? 2.344 -42.844 -20.391 1 98.44 134 LEU B C 1
ATOM 4045 O O . LEU B 1 134 ? 1.876 -43.062 -19.281 1 98.44 134 LEU B O 1
ATOM 4049 N N . ASP B 1 135 ? 3.316 -43.5 -20.922 1 98.12 135 ASP B N 1
ATOM 4050 C CA . ASP B 1 135 ? 3.979 -44.562 -20.156 1 98.12 135 ASP B CA 1
ATOM 4051 C C . ASP B 1 135 ? 4.66 -44 -18.922 1 98.12 135 ASP B C 1
ATOM 4053 O O . ASP B 1 135 ? 4.559 -44.562 -17.828 1 98.12 135 ASP B O 1
ATOM 4057 N N . ARG B 1 136 ? 5.348 -42.906 -19.062 1 98.12 136 ARG B N 1
ATOM 4058 C CA . ARG B 1 136 ? 6.016 -42.25 -17.953 1 98.12 136 ARG B CA 1
ATOM 4059 C C . ARG B 1 136 ? 5.012 -41.812 -16.891 1 98.12 136 ARG B C 1
ATOM 4061 O O . ARG B 1 136 ? 5.242 -42 -15.695 1 98.12 136 ARG B O 1
ATOM 4068 N N . LEU B 1 137 ? 3.906 -41.281 -17.328 1 98.06 137 LEU B N 1
ATOM 4069 C CA . LEU B 1 137 ? 2.877 -40.812 -16.422 1 98.06 137 LEU B CA 1
ATOM 4070 C C . LEU B 1 137 ? 2.217 -41.969 -15.68 1 98.06 137 LEU B C 1
ATOM 4072 O O . LEU B 1 137 ? 1.92 -41.844 -14.484 1 98.06 137 LEU B O 1
ATOM 4076 N N . GLU B 1 138 ? 1.991 -43 -16.422 1 98 138 GLU B N 1
ATOM 4077 C CA . GLU B 1 138 ? 1.419 -44.188 -15.789 1 98 138 GLU B CA 1
ATOM 4078 C C . GLU B 1 138 ? 2.316 -44.719 -14.664 1 98 138 GLU B C 1
ATOM 4080 O O . GLU B 1 138 ? 1.83 -45.094 -13.602 1 98 138 GLU B O 1
ATOM 4085 N N . ARG B 1 139 ? 3.557 -44.719 -14.945 1 97.81 139 ARG B N 1
ATOM 4086 C CA . ARG B 1 139 ? 4.512 -45.125 -13.93 1 97.81 139 ARG B CA 1
ATOM 4087 C C . ARG B 1 139 ? 4.43 -44.25 -12.695 1 97.81 139 ARG B C 1
ATOM 4089 O O . ARG B 1 139 ? 4.461 -44.719 -11.562 1 97.81 139 ARG B O 1
ATOM 4096 N N . LEU B 1 140 ? 4.363 -42.938 -12.867 1 98.12 140 LEU B N 1
ATOM 4097 C CA . LEU B 1 140 ? 4.219 -42 -11.758 1 98.12 140 LEU B CA 1
ATOM 4098 C C . LEU B 1 140 ? 2.9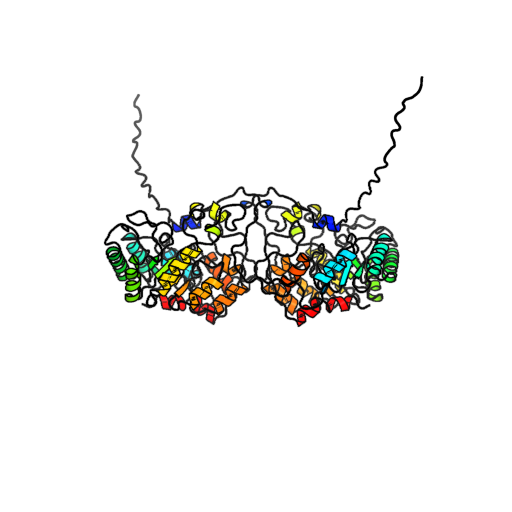28 -42.281 -10.992 1 98.12 140 LEU B C 1
ATOM 4100 O O . LEU B 1 140 ? 2.922 -42.25 -9.758 1 98.12 140 LEU B O 1
ATOM 4104 N N . VAL B 1 141 ? 1.848 -42.5 -11.719 1 97.69 141 VAL B N 1
ATOM 4105 C CA . VAL B 1 141 ? 0.549 -42.781 -11.109 1 97.69 141 VAL B CA 1
ATOM 4106 C C . VAL B 1 141 ? 0.627 -44.031 -10.258 1 97.69 141 VAL B C 1
ATOM 4108 O O . VAL B 1 141 ? 0.123 -44.062 -9.133 1 97.69 141 VAL B O 1
ATOM 4111 N N . GLU B 1 142 ? 1.284 -45 -10.773 1 97.25 142 GLU B N 1
ATOM 4112 C CA . GLU B 1 142 ? 1.454 -46.281 -10.055 1 97.25 142 GLU B CA 1
ATOM 4113 C C . GLU B 1 142 ? 2.234 -46.062 -8.758 1 97.25 142 GLU B C 1
ATOM 4115 O O . GLU B 1 142 ? 2.053 -46.812 -7.793 1 97.25 142 GLU B O 1
ATOM 4120 N N . HIS B 1 143 ? 3.043 -45.062 -8.773 1 97.25 143 HIS B N 1
ATOM 4121 C CA . HIS B 1 143 ? 3.855 -44.812 -7.594 1 97.25 143 HIS B CA 1
ATOM 4122 C C . HIS B 1 143 ? 3.193 -43.781 -6.691 1 97.25 143 HIS B C 1
ATOM 4124 O O . HIS B 1 143 ? 3.795 -43.312 -5.715 1 97.25 143 HIS B O 1
ATOM 4130 N N . GLY B 1 144 ? 2.055 -43.312 -7.082 1 96.5 144 GLY B N 1
ATOM 4131 C CA . GLY B 1 144 ? 1.215 -42.625 -6.125 1 96.5 144 GLY B CA 1
ATOM 4132 C C . GLY B 1 144 ? 1.271 -41.125 -6.27 1 96.5 144 GLY B C 1
ATOM 4133 O O . GLY B 1 144 ? 0.992 -40.375 -5.32 1 96.5 144 GLY B O 1
ATOM 4134 N N . VAL B 1 145 ? 1.609 -40.562 -7.387 1 97.94 145 VAL B N 1
ATOM 4135 C CA . VAL B 1 145 ? 1.579 -39.125 -7.555 1 97.94 145 VAL B CA 1
ATOM 4136 C C . VAL B 1 145 ? 0.142 -38.625 -7.438 1 97.94 145 VAL B C 1
ATOM 4138 O O . VAL B 1 145 ? -0.803 -39.344 -7.766 1 97.94 145 VAL B O 1
ATOM 4141 N N . CYS B 1 146 ? 0.005 -37.406 -6.965 1 98.06 146 CYS B N 1
ATOM 4142 C CA . CYS B 1 146 ? -1.33 -36.844 -6.77 1 98.06 146 CYS B CA 1
ATOM 4143 C C . CYS B 1 146 ? -1.664 -35.812 -7.859 1 98.06 146 CYS B C 1
ATOM 4145 O O . CYS B 1 146 ? -2.715 -35.188 -7.812 1 98.06 146 CYS B O 1
ATOM 4147 N N . GLY B 1 147 ? -0.867 -35.625 -8.828 1 98.44 147 GLY B N 1
ATOM 4148 C CA . GLY B 1 147 ? -1.021 -34.719 -9.945 1 98.44 147 GLY B CA 1
ATOM 4149 C C . GLY B 1 147 ? 0.217 -34.625 -10.812 1 98.44 147 GLY B C 1
ATOM 4150 O O . GLY B 1 147 ? 1.224 -35.281 -10.547 1 98.44 147 GLY B O 1
ATOM 4151 N N . ILE B 1 148 ? 0.152 -33.875 -11.844 1 98.62 148 ILE B N 1
ATOM 4152 C CA . ILE B 1 148 ? 1.274 -33.625 -12.742 1 98.62 148 ILE B CA 1
ATOM 4153 C C . ILE B 1 148 ? 1.366 -32.125 -13.062 1 98.62 148 ILE B C 1
ATOM 4155 O O . ILE B 1 148 ? 0.346 -31.469 -13.273 1 98.62 148 ILE B O 1
ATOM 4159 N N . LYS B 1 149 ? 2.59 -31.609 -13.023 1 98.69 149 LYS B N 1
ATOM 4160 C CA . LYS B 1 149 ? 2.812 -30.188 -13.305 1 98.69 149 LYS B CA 1
ATOM 4161 C C . LYS B 1 149 ? 3.439 -30 -14.68 1 98.69 149 LYS B C 1
ATOM 4163 O O . LYS B 1 149 ? 4.418 -30.672 -15.023 1 98.69 149 LYS B O 1
ATOM 4168 N N . PHE B 1 150 ? 2.807 -29.172 -15.469 1 98.5 150 PHE B N 1
ATOM 4169 C CA . PHE B 1 150 ? 3.389 -28.625 -16.688 1 98.5 150 PHE B CA 1
ATOM 4170 C C . PHE B 1 150 ? 3.99 -27.25 -16.422 1 98.5 150 PHE B C 1
ATOM 4172 O O . PHE B 1 150 ? 3.279 -26.312 -16.016 1 98.5 150 PHE B O 1
ATOM 4179 N N . TRP B 1 151 ? 5.254 -27.109 -16.609 1 97.75 151 TRP B N 1
ATOM 4180 C CA . TRP B 1 151 ? 5.977 -25.875 -16.297 1 97.75 151 TRP B CA 1
ATOM 4181 C C . TRP B 1 151 ? 6.035 -24.953 -17.516 1 97.75 151 TRP B C 1
ATOM 4183 O O . TRP B 1 151 ? 5.602 -25.328 -18.594 1 97.75 151 TRP B O 1
ATOM 4193 N N . LYS B 1 152 ? 6.602 -23.797 -17.328 1 96.31 152 LYS B N 1
ATOM 4194 C CA . LYS B 1 152 ? 6.535 -22.719 -18.297 1 96.31 152 LYS B CA 1
ATOM 4195 C C . LYS B 1 152 ? 7.461 -22.984 -19.484 1 96.31 152 LYS B C 1
ATOM 4197 O O . LYS B 1 152 ? 7.41 -22.266 -20.484 1 96.31 152 LYS B O 1
ATOM 4202 N N . ASP B 1 153 ? 8.305 -24.016 -19.406 1 95.56 153 ASP B N 1
ATOM 4203 C CA . ASP B 1 153 ? 9.062 -24.391 -20.594 1 95.56 153 ASP B CA 1
ATOM 4204 C C . ASP B 1 153 ? 8.133 -24.734 -21.766 1 95.56 153 ASP B C 1
ATOM 4206 O O . ASP B 1 153 ? 8.453 -24.469 -22.922 1 95.56 153 ASP B O 1
ATOM 4210 N N . PHE B 1 154 ? 6.977 -25.391 -21.406 1 96.94 154 PHE B N 1
ATOM 4211 C CA . PHE B 1 154 ? 5.934 -25.609 -22.406 1 96.94 154 PHE B CA 1
ATOM 4212 C C . PHE B 1 154 ? 5.324 -24.297 -22.859 1 96.94 154 PHE B C 1
ATOM 4214 O O . PHE B 1 154 ? 4.707 -23.578 -22.078 1 96.94 154 PHE B O 1
ATOM 4221 N N . GLY B 1 155 ? 5.48 -23.875 -24.078 1 96.75 155 GLY B N 1
ATOM 4222 C CA . GLY B 1 155 ? 5.012 -22.609 -24.625 1 96.75 155 GLY B CA 1
ATOM 4223 C C . GLY B 1 155 ? 6.113 -21.578 -24.766 1 96.75 155 GLY B C 1
ATOM 4224 O O . GLY B 1 155 ? 6.008 -20.656 -25.578 1 96.75 155 GLY B O 1
ATOM 4225 N N . LEU B 1 156 ? 7.211 -21.75 -23.969 1 96.81 156 LEU B N 1
ATOM 4226 C CA . LEU B 1 156 ? 8.203 -20.672 -23.984 1 96.81 156 LEU B CA 1
ATOM 4227 C C . LEU B 1 156 ? 9.531 -21.188 -24.547 1 96.81 156 LEU B C 1
ATOM 4229 O O . LEU B 1 156 ? 10.289 -20.406 -25.156 1 96.81 156 LEU B O 1
ATOM 4233 N N . THR B 1 157 ? 9.883 -22.5 -24.328 1 95.44 157 THR B N 1
ATOM 4234 C CA . THR B 1 157 ? 11.234 -22.891 -24.688 1 95.44 157 THR B CA 1
ATOM 4235 C C . THR B 1 157 ? 11.227 -24.219 -25.438 1 95.44 157 THR B C 1
ATOM 4237 O O . THR B 1 157 ? 12.078 -24.453 -26.312 1 95.44 157 THR B O 1
ATOM 4240 N N . VAL B 1 158 ? 10.336 -25.172 -25.188 1 96.94 158 VAL B N 1
ATOM 4241 C CA . VAL B 1 158 ? 10.344 -26.5 -25.766 1 96.94 158 VAL B CA 1
ATOM 4242 C C . VAL B 1 158 ? 10.039 -26.406 -27.266 1 96.94 158 VAL B C 1
ATOM 4244 O O . VAL B 1 158 ? 9.078 -25.75 -27.672 1 96.94 158 VAL B O 1
ATOM 4247 N N . ARG B 1 159 ? 10.82 -27.031 -28.047 1 96.44 159 ARG B N 1
ATOM 4248 C CA . ARG B 1 159 ? 10.68 -27.031 -29.5 1 96.44 159 ARG B CA 1
ATOM 4249 C C . ARG B 1 159 ? 10.594 -28.469 -30.031 1 96.44 159 ARG B C 1
ATOM 4251 O O . ARG B 1 159 ? 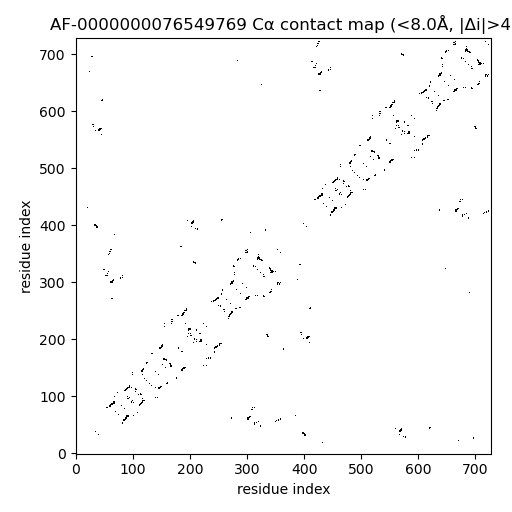11.148 -29.391 -29.438 1 96.44 159 ARG B O 1
ATOM 4258 N N . ASP B 1 160 ? 9.891 -28.656 -31.141 1 94.69 160 ASP B N 1
ATOM 4259 C CA . ASP B 1 160 ? 9.766 -29.969 -31.734 1 94.69 160 ASP B CA 1
ATOM 4260 C C . ASP B 1 160 ? 10.945 -30.266 -32.656 1 94.69 160 ASP B C 1
ATOM 4262 O O . ASP B 1 160 ? 11.945 -29.547 -32.656 1 94.69 160 ASP B O 1
ATOM 4266 N N . ALA B 1 161 ? 10.805 -31.406 -33.375 1 93.88 161 ALA B N 1
ATOM 4267 C CA . ALA B 1 161 ? 11.883 -31.906 -34.25 1 93.88 161 ALA B CA 1
ATOM 4268 C C . ALA B 1 161 ? 12.227 -30.891 -35.344 1 93.88 161 ALA B C 1
ATOM 4270 O O . ALA B 1 161 ? 13.367 -30.844 -35.781 1 93.88 161 ALA B O 1
ATOM 4271 N N . GLU B 1 162 ? 11.352 -30.078 -35.75 1 95.44 162 GLU B N 1
ATOM 4272 C CA . GLU B 1 162 ? 11.547 -29.109 -36.812 1 95.44 162 GLU B CA 1
ATOM 4273 C C . GLU B 1 162 ? 12.039 -27.766 -36.25 1 95.44 162 GLU B C 1
ATOM 4275 O O . GLU B 1 162 ? 12.227 -26.812 -37 1 95.44 162 GLU B O 1
ATOM 4280 N N . GLY B 1 163 ? 12.125 -27.672 -34.938 1 95.06 163 GLY B N 1
ATOM 4281 C CA . GLY B 1 163 ? 12.602 -26.453 -34.312 1 95.06 163 GLY B CA 1
ATOM 4282 C C . GLY B 1 163 ? 11.492 -25.469 -34 1 95.06 163 GLY B C 1
ATOM 4283 O O . GLY B 1 163 ? 11.75 -24.328 -33.594 1 95.06 163 GLY B O 1
ATOM 4284 N N . LYS B 1 164 ? 10.359 -25.891 -34.188 1 96.12 164 LYS B N 1
ATOM 4285 C CA . LYS B 1 164 ? 9.219 -25.016 -33.906 1 96.12 164 LYS B CA 1
ATOM 4286 C C . LYS B 1 164 ? 8.844 -25.031 -32.438 1 96.12 164 LYS B C 1
ATOM 4288 O O . LYS B 1 164 ? 8.781 -26.094 -31.828 1 96.12 164 LYS B O 1
ATOM 4293 N N . LEU B 1 165 ? 8.641 -23.812 -31.906 1 97.12 165 LEU B N 1
ATOM 4294 C CA . LEU B 1 165 ? 8.195 -23.688 -30.516 1 97.12 165 LEU B CA 1
ATOM 4295 C C . LEU B 1 165 ? 6.84 -24.359 -30.328 1 97.12 165 LEU B C 1
ATOM 4297 O O . LEU B 1 165 ? 5.91 -24.125 -31.094 1 97.12 165 LEU B O 1
ATOM 4301 N N . LEU B 1 166 ? 6.773 -25.203 -29.344 1 97.31 166 LEU B N 1
ATOM 4302 C CA . LEU B 1 166 ? 5.504 -25.859 -29.047 1 97.31 166 LEU B CA 1
ATOM 4303 C C . LEU B 1 166 ? 4.547 -24.891 -28.344 1 97.31 166 LEU B C 1
ATOM 4305 O O . LEU B 1 166 ? 4.918 -24.266 -27.359 1 97.31 166 LEU B O 1
ATOM 4309 N N . SER B 1 167 ? 3.383 -24.781 -28.891 1 97.81 167 SER B N 1
ATOM 4310 C CA . SER B 1 167 ? 2.35 -23.984 -28.234 1 97.81 167 SER B CA 1
ATOM 4311 C C . SER B 1 167 ? 1.678 -24.766 -27.109 1 97.81 167 SER B C 1
ATOM 4313 O O . SER B 1 167 ? 1.567 -26 -27.188 1 97.81 167 SER B O 1
ATOM 4315 N N . VAL B 1 168 ? 1.177 -24.078 -26.141 1 98.25 168 VAL B N 1
ATOM 4316 C CA . VAL B 1 168 ? 0.569 -24.719 -24.984 1 98.25 168 VAL B CA 1
ATOM 4317 C C . VAL B 1 168 ? -0.673 -25.5 -25.406 1 98.25 168 VAL B C 1
ATOM 4319 O O . VAL B 1 168 ? -0.995 -26.531 -24.844 1 98.25 168 VAL B O 1
ATOM 4322 N N . ASP B 1 169 ? -1.33 -24.969 -26.453 1 98.38 169 ASP B N 1
ATOM 4323 C CA . ASP B 1 169 ? -2.564 -25.609 -26.906 1 98.38 169 ASP B CA 1
ATOM 4324 C C . ASP B 1 169 ? -2.305 -26.547 -28.078 1 98.38 169 ASP B C 1
ATOM 4326 O O . ASP B 1 169 ? -3.215 -26.844 -28.859 1 98.38 169 ASP B O 1
ATOM 4330 N N . ASP B 1 170 ? -1.095 -26.953 -28.297 1 97.69 170 ASP B N 1
ATOM 4331 C CA . ASP B 1 170 ? -0.781 -27.922 -29.344 1 97.69 170 ASP B CA 1
ATOM 4332 C C . ASP B 1 170 ? -1.62 -29.188 -29.188 1 97.69 170 ASP B C 1
ATOM 4334 O O . ASP B 1 170 ? -1.517 -29.891 -28.188 1 97.69 170 ASP B O 1
ATOM 4338 N N . GLU B 1 171 ? -2.32 -29.578 -30.172 1 96.94 171 GLU B N 1
ATOM 4339 C CA . GLU B 1 171 ? -3.307 -30.656 -30.125 1 96.94 171 GLU B CA 1
ATOM 4340 C C . GLU B 1 171 ? -2.629 -32.031 -30.047 1 96.94 171 GLU B C 1
ATOM 4342 O O . GLU B 1 171 ? -3.256 -33 -29.656 1 96.94 171 GLU B O 1
ATOM 4347 N N . ARG B 1 172 ? -1.39 -32.094 -30.375 1 95.88 172 ARG B N 1
ATOM 4348 C CA . ARG B 1 172 ? -0.643 -33.344 -30.297 1 95.88 172 ARG B CA 1
ATOM 4349 C C . ARG B 1 172 ? -0.646 -33.906 -28.875 1 95.88 172 ARG B C 1
ATOM 4351 O O . ARG B 1 172 ? -0.507 -35.125 -28.672 1 95.88 172 ARG B O 1
ATOM 4358 N N . PHE B 1 173 ? -0.891 -33.031 -27.953 1 97.31 173 PHE B N 1
ATOM 4359 C CA . PHE B 1 173 ? -0.727 -33.438 -26.562 1 97.31 173 PHE B CA 1
ATOM 4360 C C . PHE B 1 173 ? -2.082 -33.656 -25.891 1 97.31 173 PHE B C 1
ATOM 4362 O O . PHE B 1 173 ? -2.152 -33.969 -24.703 1 97.31 173 PHE B O 1
ATOM 4369 N N . ALA B 1 174 ? -3.18 -33.5 -26.578 1 98.19 174 ALA B N 1
ATOM 4370 C CA . ALA B 1 174 ? -4.543 -33.656 -26.078 1 98.19 174 ALA B CA 1
ATOM 4371 C C . ALA B 1 174 ? -4.723 -35 -25.406 1 98.19 174 ALA B C 1
ATOM 4373 O O . ALA B 1 174 ? -5.352 -35.094 -24.344 1 98.19 174 ALA B O 1
ATOM 4374 N N . PRO B 1 175 ? -4.133 -36.125 -25.938 1 98.5 175 PRO B N 1
ATOM 4375 C CA . PRO B 1 175 ? -4.32 -37.438 -25.312 1 98.5 175 PRO B CA 1
ATOM 4376 C C . PRO B 1 175 ? -3.77 -37.469 -23.891 1 98.5 175 PRO B C 1
ATOM 4378 O O . PRO B 1 175 ? -4.258 -38.25 -23.062 1 98.5 175 PRO B O 1
ATOM 4381 N N . ILE B 1 176 ? -2.768 -36.656 -23.641 1 98.56 176 ILE B N 1
ATOM 4382 C CA . ILE B 1 176 ? -2.178 -36.625 -22.312 1 98.56 176 ILE B CA 1
ATOM 4383 C C . ILE B 1 176 ? -3.197 -36.094 -21.312 1 98.56 176 ILE B C 1
ATOM 4385 O O . ILE B 1 176 ? -3.387 -36.688 -20.234 1 98.56 176 ILE B O 1
ATOM 4389 N N . PHE B 1 177 ? -3.912 -35.062 -21.641 1 98.75 177 PHE B N 1
ATOM 4390 C CA . PHE B 1 177 ? -4.91 -34.469 -20.766 1 98.75 177 PHE B CA 1
ATOM 4391 C C . PHE B 1 177 ? -6.129 -35.375 -20.641 1 98.75 177 PHE B C 1
ATOM 4393 O O . PHE B 1 177 ? -6.73 -35.469 -19.562 1 98.75 177 PHE B O 1
ATOM 4400 N N . GLU B 1 178 ? -6.469 -36.062 -21.703 1 98.44 178 GLU B N 1
ATOM 4401 C CA . GLU B 1 178 ? -7.57 -37.031 -21.656 1 98.44 178 GLU B CA 1
ATOM 4402 C C . GLU B 1 178 ? -7.258 -38.188 -20.703 1 98.44 178 GLU B C 1
ATOM 4404 O O . GLU B 1 178 ? -8.117 -38.594 -19.938 1 98.44 178 GLU B O 1
ATOM 4409 N N . LYS B 1 179 ? -6.098 -38.688 -20.797 1 98.56 179 LYS B N 1
ATOM 4410 C CA . LYS B 1 179 ? -5.707 -39.781 -19.906 1 98.56 179 LYS B CA 1
ATOM 4411 C C . LYS B 1 179 ? -5.645 -39.312 -18.453 1 98.56 179 LYS B C 1
ATOM 4413 O O . LYS B 1 179 ? -5.973 -40.094 -17.547 1 98.56 179 LYS B O 1
ATOM 4418 N N . ALA B 1 180 ? -5.168 -38.094 -18.234 1 98.44 180 ALA B N 1
ATOM 4419 C CA . ALA B 1 180 ? -5.18 -37.531 -16.891 1 98.44 180 ALA B CA 1
ATOM 4420 C C . ALA B 1 180 ? -6.594 -37.531 -16.312 1 98.44 180 ALA B C 1
ATOM 4422 O O . ALA B 1 180 ? -6.785 -37.844 -15.133 1 98.44 180 ALA B O 1
ATOM 4423 N N . ALA B 1 181 ? -7.551 -37.219 -17.125 1 98.38 181 ALA B N 1
ATOM 4424 C CA . ALA B 1 181 ? -8.945 -37.25 -16.703 1 98.38 181 ALA B CA 1
ATOM 4425 C C . ALA B 1 181 ? -9.352 -38.688 -16.312 1 98.38 181 ALA B C 1
ATOM 4427 O O . ALA B 1 181 ? -9.992 -38.875 -15.273 1 98.38 181 ALA B O 1
ATOM 4428 N N . ASP B 1 182 ? -8.922 -39.594 -17.141 1 97.94 182 ASP B N 1
ATOM 4429 C CA . ASP B 1 182 ? -9.25 -41 -16.875 1 97.94 182 ASP B CA 1
ATOM 4430 C C . ASP B 1 182 ? -8.688 -41.438 -15.523 1 97.94 182 ASP B C 1
ATOM 4432 O O . ASP B 1 182 ? -9.328 -42.219 -14.805 1 97.94 182 ASP B O 1
ATOM 4436 N N . TRP B 1 183 ? -7.516 -40.969 -15.234 1 97.5 183 TRP B N 1
ATOM 4437 C CA . TRP B 1 183 ? -6.844 -41.344 -13.992 1 97.5 183 TRP B CA 1
ATOM 4438 C C . TRP B 1 183 ? -7.293 -40.469 -12.836 1 97.5 183 TRP B C 1
ATOM 4440 O O . TRP B 1 183 ? -6.824 -40.625 -11.703 1 97.5 183 TRP B O 1
ATOM 4450 N N . LYS B 1 184 ? -8.148 -39.469 -13.07 1 97.12 184 LYS B N 1
ATOM 4451 C CA . LYS B 1 184 ? -8.516 -38.469 -12.086 1 97.12 184 LYS B CA 1
ATOM 4452 C C . LYS B 1 184 ? -7.281 -37.781 -11.508 1 97.12 184 LYS B C 1
ATOM 4454 O O . LYS B 1 184 ? -7.188 -37.562 -10.297 1 97.12 184 LYS B O 1
ATOM 4459 N N . LEU B 1 185 ? -6.324 -37.562 -12.375 1 97.94 185 LEU B N 1
ATOM 4460 C CA . LEU B 1 185 ? -5.066 -36.906 -12.031 1 97.94 185 LEU B CA 1
ATOM 4461 C C . LEU B 1 185 ? -5.113 -35.438 -12.367 1 97.94 185 LEU B C 1
ATOM 4463 O O . LEU B 1 185 ? -5.07 -35.062 -13.547 1 97.94 185 LEU B O 1
ATOM 4467 N N . PRO B 1 186 ? -5.195 -34.562 -11.328 1 98.62 186 PRO B N 1
ATOM 4468 C CA . PRO B 1 186 ? -5.168 -33.125 -11.633 1 98.62 186 PRO B CA 1
ATOM 4469 C C . PRO B 1 186 ? -3.91 -32.719 -12.391 1 98.62 186 PRO B C 1
ATOM 4471 O O . PRO B 1 186 ? -2.838 -33.281 -12.18 1 98.62 186 PRO B O 1
ATOM 4474 N N . VAL B 1 187 ? -4.082 -31.766 -13.281 1 98.81 187 VAL B N 1
ATOM 4475 C CA . VAL B 1 187 ? -2.988 -31.188 -14.055 1 98.81 187 VAL B CA 1
ATOM 4476 C C . VAL B 1 187 ? -2.766 -29.734 -13.633 1 98.81 187 VAL B C 1
ATOM 4478 O O . VAL B 1 187 ? -3.666 -28.906 -13.75 1 98.81 187 VAL B O 1
ATOM 4481 N N . MET B 1 188 ? -1.562 -29.438 -13.125 1 98.88 188 MET B N 1
ATOM 4482 C CA . MET B 1 188 ? -1.214 -28.062 -12.781 1 98.88 188 MET B CA 1
ATOM 4483 C C . MET B 1 188 ? -0.421 -27.391 -13.898 1 98.88 188 MET B C 1
ATOM 4485 O O . MET B 1 188 ? 0.569 -27.953 -14.375 1 98.88 188 MET B O 1
ATOM 4489 N N . PHE B 1 189 ? -0.897 -26.25 -14.281 1 98.69 189 PHE B N 1
ATOM 4490 C CA . PHE B 1 189 ? -0.181 -25.453 -15.273 1 98.69 189 PHE B CA 1
ATOM 4491 C C . PHE B 1 189 ? 0.54 -24.281 -14.617 1 98.69 189 PHE B C 1
ATOM 4493 O O . PHE B 1 189 ? -0.071 -23.516 -13.875 1 98.69 189 PHE B O 1
ATOM 4500 N N . HIS B 1 190 ? 1.77 -24.172 -14.75 1 98.38 190 HIS B N 1
ATOM 4501 C CA . HIS B 1 190 ? 2.57 -22.969 -14.633 1 98.38 190 HIS B CA 1
ATOM 4502 C C . HIS B 1 190 ? 3.033 -22.469 -16 1 98.38 190 HIS B C 1
ATOM 4504 O O . HIS B 1 190 ? 4.102 -22.875 -16.469 1 98.38 190 HIS B O 1
ATOM 4510 N N . THR B 1 191 ? 2.336 -21.562 -16.594 1 94.75 191 THR B N 1
ATOM 4511 C CA . THR B 1 191 ? 2.438 -21.266 -18.016 1 94.75 191 THR B CA 1
ATOM 4512 C C . THR B 1 191 ? 3.27 -20.016 -18.266 1 94.75 191 THR B C 1
ATOM 4514 O O . THR B 1 191 ? 3.9 -19.859 -19.312 1 94.75 191 THR B O 1
ATOM 4517 N N . ALA B 1 192 ? 3.234 -19.156 -17.312 1 96.38 192 ALA B N 1
ATOM 4518 C CA . ALA B 1 192 ? 3.879 -17.859 -17.469 1 96.38 192 ALA B CA 1
ATOM 4519 C C . ALA B 1 192 ? 4.488 -17.391 -16.156 1 96.38 192 ALA B C 1
ATOM 4521 O O . ALA B 1 192 ? 4.781 -18.203 -15.266 1 96.38 192 ALA B O 1
ATOM 4522 N N . ASP B 1 193 ? 4.855 -16.156 -16.141 1 97 193 ASP B N 1
ATOM 4523 C CA . ASP B 1 193 ? 5.414 -15.484 -14.977 1 97 193 ASP B CA 1
ATOM 4524 C C . ASP B 1 193 ? 4.824 -14.086 -14.805 1 97 193 ASP B C 1
ATOM 4526 O O . ASP B 1 193 ? 3.926 -13.695 -15.547 1 97 193 ASP B O 1
ATOM 4530 N N . PRO B 1 194 ? 5.219 -13.414 -13.75 1 97.31 194 PRO B N 1
ATOM 4531 C CA . PRO B 1 194 ? 4.684 -12.062 -13.562 1 97.31 194 PRO B CA 1
ATOM 4532 C C . PRO B 1 194 ? 4.824 -11.195 -14.812 1 97.31 194 PRO B C 1
ATOM 4534 O O . PRO B 1 194 ? 5.797 -11.336 -15.555 1 97.31 194 PRO B O 1
ATOM 4537 N N . ALA B 1 195 ? 3.891 -10.289 -15.008 1 97.94 195 ALA B N 1
ATOM 4538 C CA . ALA B 1 195 ? 3.865 -9.43 -16.188 1 97.94 195 ALA B CA 1
ATOM 4539 C C . ALA B 1 195 ? 5.176 -8.664 -16.328 1 97.94 195 ALA B C 1
ATOM 4541 O O . ALA B 1 195 ? 5.664 -8.461 -17.453 1 97.94 195 ALA B O 1
ATOM 4542 N N . ALA B 1 196 ? 5.754 -8.25 -15.297 1 98.31 196 ALA B N 1
ATOM 4543 C CA . ALA B 1 196 ? 6.988 -7.465 -15.297 1 98.31 196 ALA B CA 1
ATOM 4544 C C . ALA B 1 196 ? 8.133 -8.242 -15.945 1 98.31 196 ALA B C 1
ATOM 4546 O O . ALA B 1 196 ? 9.07 -7.645 -16.484 1 98.31 196 ALA B O 1
ATOM 4547 N N . PHE B 1 197 ? 8.078 -9.602 -15.883 1 98.25 197 PHE B N 1
ATOM 4548 C CA . PHE B 1 197 ? 9.133 -10.438 -16.438 1 98.25 197 PHE B CA 1
ATOM 4549 C C . PHE B 1 197 ? 9.117 -10.383 -17.969 1 98.25 197 PHE B C 1
ATOM 4551 O O . PHE B 1 197 ? 10.086 -10.781 -18.609 1 98.25 197 PHE B O 1
ATOM 4558 N N . PHE B 1 198 ? 8.055 -9.93 -18.531 1 98.12 198 PHE B N 1
ATOM 4559 C CA . PHE B 1 198 ? 7.922 -9.828 -19.969 1 98.12 198 PHE B CA 1
ATOM 4560 C C . PHE B 1 198 ? 8.203 -8.406 -20.453 1 98.12 198 PHE B C 1
ATOM 4562 O O . PHE B 1 198 ? 7.961 -8.078 -21.609 1 98.12 198 PHE B O 1
ATOM 4569 N N . ARG B 1 199 ? 8.656 -7.512 -19.531 1 97.62 199 ARG B N 1
ATOM 4570 C CA . ARG B 1 199 ? 9.047 -6.133 -19.828 1 97.62 199 ARG B CA 1
ATOM 4571 C C . ARG B 1 199 ? 10.562 -5.988 -19.859 1 97.62 199 ARG B C 1
ATOM 4573 O O . ARG B 1 199 ? 11.281 -6.836 -19.312 1 97.62 199 ARG B O 1
ATOM 4580 N N . PRO B 1 200 ? 11.062 -4.879 -20.516 1 97.19 200 PRO B N 1
ATOM 4581 C CA . PRO B 1 200 ? 12.5 -4.617 -20.391 1 97.19 200 PRO B CA 1
ATOM 4582 C C . PRO B 1 200 ? 12.953 -4.5 -18.938 1 97.19 200 PRO B C 1
ATOM 4584 O O . PRO B 1 200 ? 12.234 -3.941 -18.109 1 97.19 200 PRO B O 1
ATOM 4587 N N . ILE B 1 201 ? 14.117 -5.016 -18.656 1 96.62 201 ILE B N 1
ATOM 4588 C CA . ILE B 1 201 ? 14.688 -4.918 -17.312 1 96.62 201 ILE B CA 1
ATOM 4589 C C . ILE B 1 201 ? 15.398 -3.574 -17.156 1 96.62 201 ILE B C 1
ATOM 4591 O O . ILE B 1 201 ? 16.609 -3.486 -17.328 1 96.62 201 ILE B O 1
ATOM 4595 N N . ASP B 1 202 ? 14.648 -2.582 -16.797 1 96.69 202 ASP B N 1
ATOM 4596 C CA . ASP B 1 202 ? 15.18 -1.226 -16.672 1 96.69 202 ASP B CA 1
ATOM 4597 C C . ASP B 1 202 ? 14.523 -0.479 -15.516 1 96.69 202 ASP B C 1
ATOM 4599 O O . ASP B 1 202 ? 13.883 -1.091 -14.664 1 96.69 202 ASP B O 1
ATOM 4603 N N . ALA B 1 203 ? 14.742 0.827 -15.453 1 97.31 203 ALA B N 1
ATOM 4604 C CA . ALA B 1 203 ? 14.391 1.659 -14.305 1 97.31 203 ALA B CA 1
ATOM 4605 C C . ALA B 1 203 ? 12.875 1.741 -14.133 1 97.31 203 ALA B C 1
ATOM 4607 O O . ALA B 1 203 ? 12.391 2.195 -13.094 1 97.31 203 ALA B O 1
ATOM 4608 N N . ALA B 1 204 ? 12.133 1.289 -15.047 1 98.06 204 ALA B N 1
ATOM 4609 C CA . ALA B 1 204 ? 10.672 1.341 -14.969 1 98.06 204 ALA B CA 1
ATOM 4610 C C . ALA B 1 204 ? 10.094 -0.009 -14.555 1 98.06 204 ALA B C 1
ATOM 4612 O O . ALA B 1 204 ? 8.898 -0.121 -14.273 1 98.06 204 ALA B O 1
ATOM 4613 N N . ASN B 1 205 ? 10.938 -1.064 -14.5 1 98.31 205 ASN B N 1
ATOM 4614 C CA . ASN B 1 205 ? 10.477 -2.406 -14.164 1 98.31 205 ASN B CA 1
ATOM 4615 C C . ASN B 1 205 ? 10.312 -2.58 -12.656 1 98.31 205 ASN B C 1
ATOM 4617 O O . ASN B 1 205 ? 11.281 -2.498 -11.906 1 98.31 205 ASN B O 1
ATOM 4621 N N . GLU B 1 206 ? 9.133 -2.855 -12.188 1 98 206 GLU B N 1
ATOM 4622 C CA . GLU B 1 206 ? 8.852 -2.896 -10.758 1 98 206 GLU B CA 1
ATOM 4623 C C . GLU B 1 206 ? 9.484 -4.125 -10.102 1 98 206 GLU B C 1
ATOM 4625 O O . GLU B 1 206 ? 9.555 -4.215 -8.875 1 98 206 GLU B O 1
ATOM 4630 N N . ARG B 1 207 ? 9.922 -5.109 -10.906 1 97.5 207 ARG B N 1
ATOM 4631 C CA . ARG B 1 207 ? 10.633 -6.285 -10.406 1 97.5 207 ARG B CA 1
ATOM 4632 C C . ARG B 1 207 ? 12.117 -6.223 -10.75 1 97.5 207 ARG B C 1
ATOM 4634 O O . ARG B 1 207 ? 12.758 -7.258 -10.922 1 97.5 207 ARG B O 1
ATOM 4641 N N . TYR B 1 208 ? 12.641 -5.027 -10.828 1 97.19 208 TYR B N 1
ATOM 4642 C CA . TYR B 1 208 ? 14 -4.773 -11.305 1 97.19 208 TYR B CA 1
ATOM 4643 C C . TYR B 1 208 ? 15.016 -5.535 -10.461 1 97.19 208 TYR B C 1
ATOM 4645 O O . TYR B 1 208 ? 15.883 -6.227 -11 1 97.19 208 TYR B O 1
ATOM 4653 N N . GLU B 1 209 ? 14.945 -5.445 -9.148 1 95.88 209 GLU B N 1
ATOM 4654 C CA . GLU B 1 209 ? 15.938 -6.066 -8.273 1 95.88 209 GLU B CA 1
ATOM 4655 C C . GLU B 1 209 ? 15.836 -7.59 -8.328 1 95.88 209 GLU B C 1
ATOM 4657 O O . GLU B 1 209 ? 16.859 -8.281 -8.297 1 95.88 209 GLU B O 1
ATOM 4662 N N . GLU B 1 210 ? 14.617 -8.109 -8.383 1 95.88 210 GLU B N 1
ATOM 4663 C CA . GLU B 1 210 ? 14.43 -9.555 -8.547 1 95.88 210 GLU B CA 1
ATOM 4664 C C . GLU B 1 210 ? 15.062 -10.055 -9.836 1 95.88 210 GLU B C 1
ATOM 4666 O O . GLU B 1 210 ? 15.773 -11.062 -9.836 1 95.88 210 GLU B O 1
ATOM 4671 N N . LEU B 1 211 ? 14.852 -9.328 -10.891 1 96.81 211 LEU B N 1
ATOM 4672 C CA . LEU B 1 211 ? 15.344 -9.727 -12.203 1 96.81 211 LEU B CA 1
ATOM 4673 C C . LEU B 1 211 ? 16.844 -9.5 -12.312 1 96.81 211 LEU B C 1
ATOM 4675 O O . LEU B 1 211 ? 17.531 -10.148 -13.109 1 96.81 211 LEU B O 1
ATOM 4679 N N . ALA B 1 212 ? 17.328 -8.539 -11.516 1 94.62 212 ALA B N 1
ATOM 4680 C CA . ALA B 1 212 ? 18.781 -8.383 -11.438 1 94.62 212 ALA B CA 1
ATOM 4681 C C . ALA B 1 212 ? 19.438 -9.617 -10.82 1 94.62 212 ALA B C 1
ATOM 4683 O O . ALA B 1 212 ? 20.531 -10.016 -11.227 1 94.62 212 ALA B O 1
ATOM 4684 N N . ALA B 1 213 ? 18.75 -10.164 -9.844 1 92.75 213 ALA B N 1
ATOM 4685 C CA . ALA B 1 213 ? 19.25 -11.367 -9.195 1 92.75 213 ALA B CA 1
ATOM 4686 C C . ALA B 1 213 ? 19.047 -12.594 -10.078 1 92.75 213 ALA B C 1
ATOM 4688 O O . ALA B 1 213 ? 19.781 -13.578 -9.961 1 92.75 213 ALA B O 1
ATOM 4689 N N . HIS B 1 214 ? 18.031 -12.516 -10.953 1 93.81 214 HIS B N 1
ATOM 4690 C CA . HIS B 1 214 ? 17.672 -13.617 -11.844 1 93.81 214 HIS B CA 1
ATOM 4691 C C . HIS B 1 214 ? 17.422 -13.125 -13.266 1 93.81 214 HIS B C 1
ATOM 4693 O O . HIS B 1 214 ? 16.297 -13.227 -13.773 1 93.81 214 HIS B O 1
ATOM 4699 N N . PRO B 1 215 ? 18.484 -12.711 -13.914 1 92.31 215 PRO B N 1
ATOM 4700 C CA . PRO B 1 215 ? 18.266 -12.164 -15.258 1 92.31 215 PRO B CA 1
ATOM 4701 C C . PRO B 1 215 ? 17.641 -13.18 -16.203 1 92.31 215 PRO B C 1
ATOM 4703 O O . PRO B 1 215 ? 16.922 -12.797 -17.141 1 92.31 215 PRO B O 1
ATOM 4706 N N . GLU B 1 216 ? 17.844 -14.469 -15.953 1 91.69 216 GLU B N 1
ATOM 4707 C CA . GLU B 1 216 ? 17.328 -15.531 -16.812 1 91.69 216 GLU B CA 1
ATOM 4708 C C . GLU B 1 216 ? 15.82 -15.695 -16.656 1 91.69 216 GLU B C 1
ATOM 4710 O O . GLU B 1 216 ? 15.18 -16.375 -17.453 1 91.69 216 GLU B O 1
ATOM 4715 N N . TRP B 1 217 ? 15.203 -15.008 -15.664 1 94.5 217 TRP B N 1
ATOM 4716 C CA . TRP B 1 217 ? 13.766 -15.062 -15.461 1 94.5 217 TRP B CA 1
ATOM 4717 C C . TRP B 1 217 ? 13.039 -14.102 -16.391 1 94.5 217 TRP B C 1
ATOM 4719 O O . TRP B 1 217 ? 11.812 -14.148 -16.516 1 94.5 217 TRP B O 1
ATOM 4729 N N . GLY B 1 218 ? 13.797 -13.281 -17.109 1 95.81 218 GLY B N 1
ATOM 4730 C CA . GLY B 1 218 ? 13.195 -12.305 -18 1 95.81 218 GLY B CA 1
ATOM 4731 C C . GLY B 1 218 ? 12.805 -12.891 -19.344 1 95.81 218 GLY B C 1
ATOM 4732 O O . GLY B 1 218 ? 13.547 -13.695 -19.922 1 95.81 218 GLY B O 1
ATOM 4733 N N . PHE B 1 219 ? 11.641 -12.391 -19.891 1 96.88 219 PHE B N 1
ATOM 4734 C CA . PHE B 1 219 ? 11.117 -12.891 -21.156 1 96.88 219 PHE B CA 1
ATOM 4735 C C . PHE B 1 219 ? 10.883 -11.758 -22.141 1 96.88 219 PHE B C 1
ATOM 4737 O O . PHE B 1 219 ? 10 -11.836 -22.984 1 96.88 219 PHE B O 1
ATOM 4744 N N . GLN B 1 220 ? 11.57 -10.672 -21.984 1 92.88 220 GLN B N 1
ATOM 4745 C CA . GLN B 1 220 ? 11.383 -9.523 -22.875 1 92.88 220 GLN B CA 1
ATOM 4746 C C . GLN B 1 220 ? 11.641 -9.898 -24.328 1 92.88 220 GLN B C 1
ATOM 4748 O O . GLN B 1 220 ? 11.062 -9.305 -25.234 1 92.88 220 GLN B O 1
ATOM 4753 N N . GLY B 1 221 ? 12.383 -10.844 -24.656 1 92.38 221 GLY B N 1
ATOM 4754 C CA . GLY B 1 221 ? 12.703 -11.258 -26.016 1 92.38 221 GLY B CA 1
ATOM 4755 C C . GLY B 1 221 ? 11.898 -12.461 -26.484 1 92.38 221 GLY B C 1
ATOM 4756 O O . GLY B 1 221 ? 12.109 -12.969 -27.578 1 92.38 221 GLY B O 1
ATOM 4757 N N . SER B 1 222 ? 10.984 -12.938 -25.672 1 94.19 222 SER B N 1
ATOM 4758 C CA . SER B 1 222 ? 10.18 -14.102 -26.0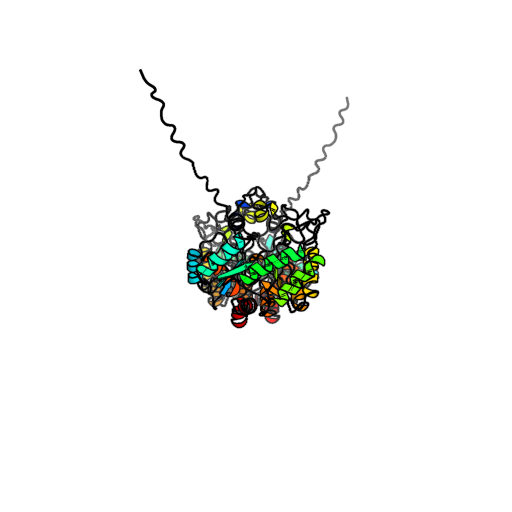16 1 94.19 222 SER B CA 1
ATOM 4759 C C . SER B 1 222 ? 9.32 -13.828 -27.25 1 94.19 222 SER B C 1
ATOM 4761 O O . SER B 1 222 ? 8.758 -12.742 -27.391 1 94.19 222 SER B O 1
ATOM 4763 N N . PRO B 1 223 ? 9.18 -14.82 -28.141 1 94.94 223 PRO B N 1
ATOM 4764 C CA . PRO B 1 223 ? 8.328 -14.633 -29.312 1 94.94 223 PRO B CA 1
ATOM 4765 C C . PRO B 1 223 ? 6.84 -14.68 -28.969 1 94.94 223 PRO B C 1
ATOM 4767 O O . PRO B 1 223 ? 6.004 -14.305 -29.797 1 94.94 223 PRO B O 1
ATOM 4770 N N . VAL B 1 224 ? 6.504 -15.234 -27.844 1 96.69 224 VAL B N 1
ATOM 4771 C CA . VAL B 1 224 ? 5.117 -15.305 -27.391 1 96.69 224 VAL B CA 1
ATOM 4772 C C . VAL B 1 224 ? 4.938 -14.453 -26.141 1 96.69 224 VAL B C 1
ATOM 4774 O O . VAL B 1 224 ? 5.695 -14.586 -25.172 1 96.69 224 VAL B O 1
ATOM 4777 N N . GLY B 1 225 ? 3.969 -13.602 -26.125 1 97.06 225 GLY B N 1
ATOM 4778 C CA . GLY B 1 225 ? 3.707 -12.758 -24.969 1 97.06 225 GLY B CA 1
ATOM 4779 C C . GLY B 1 225 ? 2.92 -13.461 -23.875 1 97.06 225 GLY B C 1
ATOM 4780 O O . GLY B 1 225 ? 2.369 -14.539 -24.109 1 97.06 2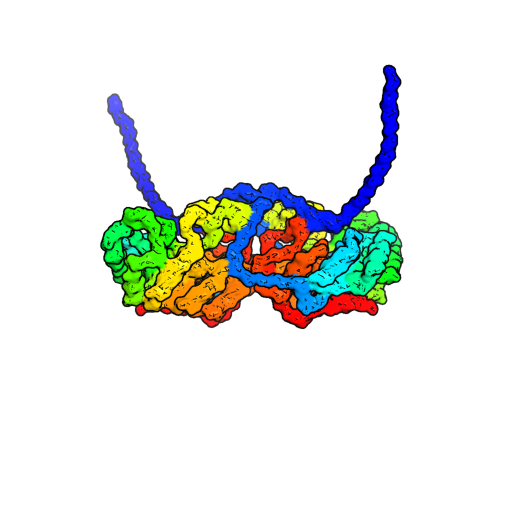25 GLY B O 1
ATOM 4781 N N . LYS B 1 226 ? 2.846 -12.859 -22.75 1 97.75 226 LYS B N 1
ATOM 4782 C CA . LYS B 1 226 ? 2.178 -13.453 -21.594 1 97.75 226 LYS B CA 1
ATOM 4783 C C . LYS B 1 226 ? 0.708 -13.734 -21.891 1 97.75 226 LYS B C 1
ATOM 4785 O O . LYS B 1 226 ? 0.215 -14.836 -21.625 1 97.75 226 LYS B O 1
ATOM 4790 N N . ARG B 1 227 ? 0.039 -12.734 -22.422 1 97.31 227 ARG B N 1
ATOM 4791 C CA . ARG B 1 227 ? -1.39 -12.883 -22.672 1 97.31 227 ARG B CA 1
ATOM 4792 C C . ARG B 1 227 ? -1.655 -14.031 -23.641 1 97.31 227 ARG B C 1
ATOM 4794 O O . ARG B 1 227 ? -2.576 -14.828 -23.438 1 97.31 227 ARG B O 1
ATOM 4801 N N . GLU B 1 228 ? -0.896 -14.102 -24.641 1 98 228 GLU B N 1
ATOM 4802 C CA . GLU B 1 228 ? -1.053 -15.18 -25.609 1 98 228 GLU B CA 1
ATOM 4803 C C . GLU B 1 228 ? -0.82 -16.547 -24.953 1 98 228 GLU B C 1
ATOM 4805 O O . GLU B 1 228 ? -1.557 -17.5 -25.219 1 98 228 GLU B O 1
ATOM 4810 N N . LEU B 1 229 ? 0.209 -16.656 -24.172 1 98.5 229 LEU B N 1
ATOM 4811 C CA . LEU B 1 229 ? 0.48 -17.891 -23.453 1 98.5 229 LEU B CA 1
ATOM 4812 C C . LEU B 1 229 ? -0.73 -18.312 -22.625 1 98.5 229 LEU B C 1
ATOM 4814 O O . LEU B 1 229 ? -1.137 -19.484 -22.656 1 98.5 229 LEU B O 1
ATOM 4818 N N . LEU B 1 230 ? -1.295 -17.359 -21.906 1 98.62 230 LEU B N 1
ATOM 4819 C CA . LEU B 1 230 ? -2.416 -17.656 -21.016 1 98.62 230 LEU B CA 1
ATOM 4820 C C . LEU B 1 230 ? -3.658 -18.031 -21.812 1 98.62 230 LEU B C 1
ATOM 4822 O O . LEU B 1 230 ? -4.43 -18.906 -21.406 1 98.62 230 LEU B O 1
ATOM 4826 N N . GLU B 1 231 ? -3.818 -17.391 -22.922 1 98.25 231 GLU B N 1
ATOM 4827 C CA . GLU B 1 231 ? -4.949 -17.719 -23.781 1 98.25 231 GLU B CA 1
ATOM 4828 C C . GLU B 1 231 ? -4.801 -19.125 -24.359 1 98.25 231 GLU B C 1
ATOM 4830 O O . GLU B 1 231 ? -5.781 -19.875 -24.469 1 98.25 231 GLU B O 1
ATOM 4835 N N . GLN B 1 232 ? -3.605 -19.5 -24.781 1 98.62 232 GLN B N 1
ATOM 4836 C CA . GLN B 1 232 ? -3.355 -20.859 -25.219 1 98.62 232 GLN B CA 1
ATOM 4837 C C . GLN B 1 232 ? -3.713 -21.875 -24.141 1 98.62 232 GLN B C 1
ATOM 4839 O O . GLN B 1 232 ? -4.371 -22.875 -24.406 1 98.62 232 GLN B O 1
ATOM 4844 N N . ARG B 1 233 ? -3.268 -21.609 -22.922 1 98.75 233 ARG B N 1
ATOM 4845 C CA . ARG B 1 233 ? -3.588 -22.469 -21.781 1 98.75 233 ARG B CA 1
ATOM 4846 C C . ARG B 1 233 ? -5.098 -22.594 -21.609 1 98.75 233 ARG B C 1
ATOM 4848 O O . ARG B 1 233 ? -5.609 -23.688 -21.391 1 98.75 233 ARG B O 1
ATOM 4855 N N . ASN B 1 234 ? -5.766 -21.422 -21.672 1 98.75 234 ASN B N 1
ATOM 4856 C CA . ASN B 1 234 ? -7.207 -21.422 -21.469 1 98.75 234 ASN B CA 1
ATOM 4857 C C . ASN B 1 234 ? -7.922 -22.25 -22.547 1 98.75 234 ASN B C 1
ATOM 4859 O O . ASN B 1 234 ? -8.945 -22.875 -22.281 1 98.75 234 ASN B O 1
ATOM 4863 N N . VAL B 1 235 ? -7.391 -22.266 -23.719 1 98.69 235 VAL B N 1
ATOM 4864 C CA . VAL B 1 235 ? -7.926 -23.109 -24.781 1 98.69 235 VAL B CA 1
ATOM 4865 C C . VAL B 1 235 ? -7.875 -24.578 -24.344 1 98.69 235 VAL B C 1
ATOM 4867 O O . VAL B 1 235 ? -8.828 -25.328 -24.547 1 98.69 235 VAL B O 1
ATOM 4870 N N . VAL B 1 236 ? -6.812 -25 -23.75 1 98.81 236 VAL B N 1
ATOM 4871 C CA . VAL B 1 236 ? -6.664 -26.375 -23.266 1 98.81 236 VAL B CA 1
ATOM 4872 C C . VAL B 1 236 ? -7.723 -26.656 -22.203 1 98.81 236 VAL B C 1
ATOM 4874 O O . VAL B 1 236 ? -8.352 -27.719 -22.219 1 98.81 236 VAL B O 1
ATOM 4877 N N . PHE B 1 237 ? -7.941 -25.688 -21.266 1 98.75 237 PHE B N 1
ATOM 4878 C CA . PHE B 1 237 ? -8.969 -25.844 -20.25 1 98.75 237 PHE B CA 1
ATOM 4879 C C . PHE B 1 237 ? -10.32 -26.141 -20.891 1 98.75 237 PHE B C 1
ATOM 4881 O O . PHE B 1 237 ? -11.023 -27.062 -20.469 1 98.75 237 PHE B O 1
ATOM 4888 N N . GLY B 1 238 ? -10.625 -25.406 -21.875 1 98.62 238 GLY B N 1
ATOM 4889 C CA . GLY B 1 238 ? -11.922 -25.516 -22.531 1 98.62 238 GLY B CA 1
ATOM 4890 C C . GLY B 1 238 ? -12.062 -26.812 -23.328 1 98.62 238 GLY B C 1
ATOM 4891 O O . GLY B 1 238 ? -13.141 -27.391 -23.375 1 98.62 238 GLY B O 1
ATOM 4892 N N . ARG B 1 239 ? -11 -27.297 -23.891 1 98.5 239 ARG B N 1
ATOM 4893 C CA . ARG B 1 239 ? -11.016 -28.469 -24.75 1 98.5 239 ARG B CA 1
ATOM 4894 C C . ARG B 1 239 ? -11.133 -29.75 -23.922 1 98.5 239 ARG B C 1
ATOM 4896 O O . ARG B 1 239 ? -11.484 -30.812 -24.453 1 98.5 239 ARG B O 1
ATOM 4903 N N . HIS B 1 240 ? -10.82 -29.688 -22.656 1 98.75 240 HIS B N 1
ATOM 4904 C CA . HIS B 1 240 ? -10.773 -30.906 -21.844 1 98.75 240 HIS B CA 1
ATOM 4905 C C . HIS B 1 240 ? -11.578 -30.719 -20.562 1 98.75 240 HIS B C 1
ATOM 4907 O O . HIS B 1 240 ? -11.023 -30.781 -19.453 1 98.75 240 HIS B O 1
ATOM 4913 N N . PRO B 1 241 ? -12.852 -30.672 -20.594 1 98.31 241 PRO B N 1
ATOM 4914 C CA . PRO B 1 241 ? -13.711 -30.375 -19.453 1 98.31 241 PRO B CA 1
ATOM 4915 C C . PRO B 1 241 ? -13.727 -31.5 -18.422 1 98.31 241 PRO B C 1
ATOM 4917 O O . PRO B 1 241 ? -14.156 -31.297 -17.281 1 98.31 241 PRO B O 1
ATOM 4920 N N . ARG B 1 242 ? -13.266 -32.719 -18.812 1 98.25 242 ARG B N 1
ATOM 4921 C CA . ARG B 1 242 ? -13.242 -33.812 -17.891 1 98.25 242 ARG B CA 1
ATOM 4922 C C . ARG B 1 242 ? -11.992 -33.781 -17.016 1 98.25 242 ARG B C 1
ATOM 4924 O O . ARG B 1 242 ? -11.906 -34.5 -16 1 98.25 242 ARG B O 1
ATOM 4931 N N . THR B 1 243 ? -11 -33.062 -17.422 1 98.69 243 THR B N 1
ATOM 4932 C CA . THR B 1 243 ? -9.742 -32.938 -16.688 1 98.69 243 THR B CA 1
ATOM 4933 C C . THR B 1 243 ? -9.82 -31.844 -15.641 1 98.69 243 THR B C 1
ATOM 4935 O O . THR B 1 243 ? -10.352 -30.766 -15.914 1 98.69 243 THR B O 1
ATOM 4938 N N . THR B 1 244 ? -9.406 -32.125 -14.43 1 98.62 244 THR B N 1
ATOM 4939 C CA . THR B 1 244 ? -9.281 -31.109 -13.406 1 98.62 244 THR B CA 1
ATOM 4940 C C . THR B 1 244 ? -7.957 -30.359 -13.547 1 98.62 244 THR B C 1
ATOM 4942 O O . THR B 1 244 ? -6.891 -30.984 -13.562 1 98.62 244 THR B O 1
ATOM 4945 N N . PHE B 1 245 ? -8.07 -29.047 -13.688 1 98.88 245 PHE B N 1
ATOM 4946 C CA . PHE B 1 245 ? -6.863 -28.234 -13.852 1 98.88 245 PHE B CA 1
ATOM 4947 C C . PHE B 1 245 ? -6.656 -27.328 -12.648 1 98.88 245 PHE B C 1
ATOM 4949 O O . PHE B 1 245 ? -7.625 -26.891 -12.016 1 98.88 245 PHE B O 1
ATOM 4956 N N . VAL B 1 246 ? -5.406 -27.047 -12.32 1 98.88 246 VAL B N 1
ATOM 4957 C CA . VAL B 1 246 ? -5 -26.047 -11.352 1 98.88 246 VAL B CA 1
ATOM 4958 C C . VAL B 1 246 ? -4.09 -25.016 -12.023 1 98.88 246 VAL B C 1
ATOM 4960 O O . VAL B 1 246 ? -3.01 -25.359 -12.508 1 98.88 246 VAL B O 1
ATOM 4963 N N . GLY B 1 247 ? -4.57 -23.781 -12.164 1 98.81 247 GLY B N 1
ATOM 4964 C CA . GLY B 1 247 ? -3.678 -22.719 -12.578 1 98.81 247 GLY B CA 1
ATOM 4965 C C . GLY B 1 247 ? -2.77 -22.234 -11.461 1 98.81 247 GLY B C 1
ATOM 4966 O O . GLY B 1 247 ? -3.242 -21.672 -10.461 1 98.81 247 GLY B O 1
ATOM 4967 N N . ALA B 1 248 ? -1.483 -22.406 -11.648 1 98.81 248 ALA B N 1
ATOM 4968 C CA . ALA B 1 248 ? -0.535 -22.031 -10.602 1 98.81 248 ALA B CA 1
ATOM 4969 C C . ALA B 1 248 ? -0.492 -20.516 -10.422 1 98.81 248 ALA B C 1
ATOM 4971 O O . ALA B 1 248 ? -0.75 -19.766 -11.367 1 98.81 248 ALA B O 1
ATOM 4972 N N . HIS B 1 249 ? -0.141 -20.031 -9.203 1 98.62 249 HIS B N 1
ATOM 4973 C CA . HIS B 1 249 ? 0.162 -18.641 -8.906 1 98.62 249 HIS B CA 1
ATOM 4974 C C . HIS B 1 249 ? -0.96 -17.719 -9.375 1 98.62 249 HIS B C 1
ATOM 4976 O O . HIS B 1 249 ? -0.713 -16.75 -10.102 1 98.62 249 HIS B O 1
ATOM 4982 N N . MET B 1 250 ? -2.166 -18.125 -9.039 1 98.75 250 MET B N 1
ATOM 4983 C CA . MET B 1 250 ? -3.365 -17.375 -9.422 1 98.75 250 MET B CA 1
ATOM 4984 C C . MET B 1 250 ? -3.561 -17.391 -10.93 1 98.75 250 MET B C 1
ATOM 4986 O O . MET B 1 250 ? -3.863 -16.359 -11.531 1 98.75 250 MET B O 1
ATOM 4990 N N . GLY B 1 251 ? -3.369 -18.594 -11.523 1 98.5 251 GLY B N 1
ATOM 4991 C CA . GLY B 1 251 ? -3.486 -18.672 -12.969 1 98.5 251 GLY B CA 1
ATOM 4992 C C . GLY B 1 251 ? -2.492 -17.781 -13.695 1 98.5 251 GLY B C 1
ATOM 4993 O O . GLY B 1 251 ? -2.756 -17.328 -14.812 1 98.5 251 GLY B O 1
ATOM 4994 N N . GLU B 1 252 ? -1.475 -17.422 -12.992 1 98.12 252 GLU B N 1
ATOM 4995 C CA . GLU B 1 252 ? -0.369 -16.625 -13.508 1 98.12 252 GLU B CA 1
ATOM 4996 C C . GLU B 1 252 ? -0.838 -15.227 -13.898 1 98.12 252 GLU B C 1
ATOM 4998 O O . GLU B 1 252 ? -0.292 -14.617 -14.828 1 98.12 252 GLU B O 1
ATOM 5003 N N . SER B 1 253 ? -1.854 -14.734 -13.32 1 98.19 253 SER B N 1
ATOM 5004 C CA . SER B 1 253 ? -2.322 -13.375 -13.57 1 98.19 253 SER B CA 1
ATOM 5005 C C . SER B 1 253 ? -2.812 -12.719 -12.289 1 98.19 253 SER B C 1
ATOM 5007 O O . SER B 1 253 ? -3.922 -12.18 -12.242 1 98.19 253 SER B O 1
ATOM 5009 N N . PRO B 1 254 ? -1.976 -12.773 -11.258 1 98.25 254 PRO B N 1
ATOM 5010 C CA . PRO B 1 254 ? -2.393 -12.141 -10 1 98.25 254 PRO B CA 1
ATOM 5011 C C . PRO B 1 254 ? -2.58 -10.633 -10.133 1 98.25 254 PRO B C 1
ATOM 5013 O O . PRO B 1 254 ? -3.301 -10.023 -9.336 1 98.25 254 PRO B O 1
ATOM 5016 N N . GLU B 1 255 ? -1.938 -9.945 -11.148 1 98.38 255 GLU B N 1
ATOM 5017 C CA . GLU B 1 255 ? -2.021 -8.508 -11.367 1 98.38 255 GLU B CA 1
ATOM 5018 C C . GLU B 1 255 ? -3.367 -8.117 -11.969 1 98.38 255 GLU B C 1
ATOM 5020 O O . GLU B 1 255 ? -3.742 -6.945 -11.953 1 98.38 255 GLU B O 1
ATOM 5025 N N . ASP B 1 256 ? -4.055 -9.039 -12.555 1 98.5 256 ASP B N 1
ATOM 5026 C CA . ASP B 1 256 ? -5.316 -8.82 -13.25 1 98.5 256 ASP B CA 1
ATOM 5027 C C . ASP B 1 256 ? -6.359 -9.852 -12.828 1 98.5 256 ASP B C 1
ATOM 5029 O O . ASP B 1 256 ? -6.648 -10.789 -13.57 1 98.5 256 ASP B O 1
ATOM 5033 N N . LEU B 1 257 ? -6.984 -9.609 -11.68 1 98.75 257 LEU B N 1
ATOM 5034 C CA . LEU B 1 257 ? -7.906 -10.586 -11.117 1 98.75 257 LEU B CA 1
ATOM 5035 C C . LEU B 1 257 ? -9.203 -10.633 -11.914 1 98.75 257 LEU B C 1
ATOM 5037 O O . LEU B 1 257 ? -9.938 -11.617 -11.852 1 98.75 257 LEU B O 1
ATOM 5041 N N . ALA B 1 258 ? -9.5 -9.578 -12.672 1 98.56 258 ALA B N 1
ATOM 5042 C CA . ALA B 1 258 ? -10.648 -9.641 -13.57 1 98.56 258 ALA B CA 1
ATOM 5043 C C . ALA B 1 258 ? -10.453 -10.719 -14.641 1 98.56 258 ALA B C 1
ATOM 5045 O O . ALA B 1 258 ? -11.398 -11.438 -14.977 1 98.56 258 ALA B O 1
ATOM 5046 N N . PHE B 1 259 ? -9.266 -10.812 -15.141 1 98.5 259 PHE B N 1
ATOM 5047 C CA . PHE B 1 259 ? -8.938 -11.844 -16.125 1 98.5 259 PHE B CA 1
ATOM 5048 C C . PHE B 1 259 ? -9.086 -13.234 -15.508 1 98.5 259 PHE B C 1
ATOM 5050 O O . PHE B 1 259 ? -9.633 -14.141 -16.141 1 98.5 259 PHE B O 1
ATOM 5057 N N . VAL B 1 260 ? -8.617 -13.438 -14.312 1 98.81 260 VAL B N 1
ATOM 5058 C CA . VAL B 1 260 ? -8.711 -14.727 -13.625 1 98.81 260 VAL B CA 1
ATOM 5059 C C . VAL B 1 260 ? -10.18 -15.07 -13.383 1 98.81 260 VAL B C 1
ATOM 5061 O O . VAL B 1 260 ? -10.586 -16.219 -13.547 1 98.81 260 VAL B O 1
ATOM 5064 N N . SER B 1 261 ? -10.898 -14.055 -12.969 1 98.81 261 SER B N 1
ATOM 5065 C CA . SER B 1 261 ? -12.32 -14.266 -12.742 1 98.81 261 SER B CA 1
ATOM 5066 C C . SER B 1 261 ? -13.008 -14.781 -14.008 1 98.81 261 SER B C 1
ATOM 5068 O O . SER B 1 261 ? -13.789 -15.734 -13.945 1 98.81 261 SER B O 1
ATOM 5070 N N . LYS B 1 262 ? -12.719 -14.141 -15.07 1 98.69 262 LYS B N 1
ATOM 5071 C CA . LYS B 1 262 ? -13.305 -14.578 -16.328 1 98.69 262 LYS B CA 1
ATOM 5072 C C . LYS B 1 262 ? -12.93 -16.031 -16.641 1 98.69 262 LYS B C 1
ATOM 5074 O O . LYS B 1 262 ? -13.766 -16.812 -17.109 1 98.69 262 LYS B O 1
ATOM 5079 N N . MET B 1 263 ? -11.734 -16.375 -16.406 1 98.81 263 MET B N 1
ATOM 5080 C CA . MET B 1 263 ? -11.273 -17.75 -16.625 1 98.81 263 MET B CA 1
ATOM 5081 C C . MET B 1 263 ? -12.055 -18.719 -15.758 1 98.81 263 MET B C 1
ATOM 5083 O O . MET B 1 263 ? -12.594 -19.719 -16.25 1 98.81 263 MET B O 1
ATOM 5087 N N . LEU B 1 264 ? -12.172 -18.422 -14.477 1 98.88 264 LEU B N 1
ATOM 5088 C CA . LEU B 1 264 ? -12.852 -19.328 -13.547 1 98.88 264 LEU B CA 1
ATOM 5089 C C . LEU B 1 264 ? -14.336 -19.438 -13.891 1 98.88 264 LEU B C 1
ATOM 5091 O O . LEU B 1 264 ? -14.93 -20.516 -13.758 1 98.88 264 LEU B O 1
ATOM 5095 N N . ASP B 1 265 ? -14.906 -18.344 -14.336 1 98.81 265 ASP B N 1
ATOM 5096 C CA . ASP B 1 265 ? -16.312 -18.359 -14.727 1 98.81 265 ASP B CA 1
ATOM 5097 C C . ASP B 1 265 ? -16.531 -19.203 -15.992 1 98.81 265 ASP B C 1
ATOM 5099 O O . ASP B 1 265 ? -17.578 -19.828 -16.156 1 98.81 265 ASP B O 1
ATOM 5103 N N . SER B 1 266 ? -15.578 -19.219 -16.844 1 98.75 266 SER B N 1
ATOM 5104 C CA . SER B 1 266 ? -15.695 -19.891 -18.125 1 98.75 266 SER B CA 1
ATOM 5105 C C . SER B 1 266 ? -15.414 -21.375 -18 1 98.75 266 SER B C 1
ATOM 5107 O O . SER B 1 266 ? -15.953 -22.188 -18.766 1 98.75 266 SER B O 1
ATOM 5109 N N . TYR B 1 267 ? -14.555 -21.75 -17.062 1 98.81 267 TYR B N 1
ATOM 5110 C CA . TYR B 1 267 ? -14.078 -23.125 -17 1 98.81 267 TYR B CA 1
ATOM 5111 C C . TYR B 1 267 ? -14.297 -23.719 -15.602 1 98.81 267 TYR B C 1
ATOM 5113 O O . TYR B 1 267 ? -13.422 -23.625 -14.742 1 98.81 267 TYR B O 1
ATOM 5121 N N . PRO B 1 268 ? -15.352 -24.422 -15.383 1 98.38 268 PRO B N 1
ATOM 5122 C CA . PRO B 1 268 ? -15.703 -24.953 -14.062 1 98.38 268 PRO B CA 1
ATOM 5123 C C . PRO B 1 268 ? -14.734 -26.031 -13.586 1 98.38 268 PRO B C 1
ATOM 5125 O O . PRO B 1 268 ? -14.727 -26.391 -12.406 1 98.38 268 PRO B O 1
ATOM 5128 N N . ASN B 1 269 ? -13.938 -26.578 -14.516 1 98.5 269 ASN B N 1
ATOM 5129 C CA . ASN B 1 269 ? -12.992 -27.641 -14.18 1 98.5 269 ASN B CA 1
ATOM 5130 C C . ASN B 1 269 ? -11.648 -27.078 -13.75 1 98.5 269 ASN B C 1
ATOM 5132 O O . ASN B 1 269 ? -10.664 -27.828 -13.641 1 98.5 269 ASN B O 1
ATOM 5136 N N . VAL B 1 270 ? -11.633 -25.734 -13.477 1 98.81 270 VAL B N 1
ATOM 5137 C CA . VAL B 1 270 ? -10.359 -25.078 -13.156 1 98.81 270 VAL B CA 1
ATOM 5138 C C . VAL B 1 270 ? -10.43 -24.469 -11.766 1 98.81 270 VAL B C 1
ATOM 5140 O O . VAL B 1 270 ? -11.438 -23.859 -11.398 1 98.81 270 VAL B O 1
ATOM 5143 N N . CYS B 1 271 ? -9.43 -24.672 -10.93 1 98.69 271 CYS B N 1
ATOM 5144 C CA . CYS B 1 271 ? -9.148 -23.859 -9.758 1 98.69 271 CYS B CA 1
ATOM 5145 C C . CYS B 1 271 ? -7.754 -23.25 -9.836 1 98.69 271 CYS B C 1
ATOM 5147 O O . CYS B 1 271 ? -7.02 -23.5 -10.797 1 98.69 271 CYS B O 1
ATOM 5149 N N . VAL B 1 272 ? -7.445 -22.312 -8.914 1 98.94 272 VAL B N 1
ATOM 5150 C CA . VAL B 1 272 ? -6.129 -21.688 -8.906 1 98.94 272 VAL B CA 1
ATOM 5151 C C . VAL B 1 272 ? -5.473 -21.875 -7.543 1 98.94 272 VAL B C 1
ATOM 5153 O O . VAL B 1 272 ? -6.16 -22.031 -6.531 1 98.94 272 VAL B O 1
ATOM 5156 N N . ASP B 1 273 ? -4.145 -21.953 -7.492 1 98.44 273 ASP B N 1
ATOM 5157 C CA . ASP B 1 273 ? -3.457 -21.812 -6.211 1 98.44 273 ASP B CA 1
ATOM 5158 C C . ASP B 1 273 ? -2.85 -20.406 -6.078 1 98.44 273 ASP B C 1
ATOM 5160 O O . ASP B 1 273 ? -2.572 -19.75 -7.082 1 98.44 273 ASP B O 1
ATOM 5164 N N . MET B 1 274 ? -2.637 -19.969 -4.957 1 98.44 274 MET B N 1
ATOM 5165 C CA . MET B 1 274 ? -2.236 -18.594 -4.738 1 98.44 274 MET B CA 1
ATOM 5166 C C . MET B 1 274 ? -0.75 -18.5 -4.406 1 98.44 274 MET B C 1
ATOM 5168 O O . MET B 1 274 ? -0.265 -17.438 -3.994 1 98.44 274 MET B O 1
ATOM 5172 N N . SER B 1 275 ? -0.016 -19.516 -4.637 1 98.38 275 SER B N 1
ATOM 5173 C CA . SER B 1 275 ? 1.374 -19.609 -4.207 1 98.38 275 SER B CA 1
ATOM 5174 C C . SER B 1 275 ? 2.217 -18.484 -4.785 1 98.38 275 SER B C 1
ATOM 5176 O O . SER B 1 275 ? 2.041 -18.109 -5.941 1 98.38 275 SER B O 1
ATOM 5178 N N . SER B 1 276 ? 3.045 -17.891 -3.945 1 97.31 276 SER B N 1
ATOM 5179 C CA . SER B 1 276 ? 4.066 -16.906 -4.301 1 97.31 276 SER B CA 1
ATOM 5180 C C . SER B 1 276 ? 3.443 -15.625 -4.844 1 97.31 276 SER B C 1
ATOM 5182 O O . SER B 1 276 ? 4.094 -14.875 -5.574 1 97.31 276 SER B O 1
ATOM 5184 N N . ARG B 1 277 ? 2.158 -15.336 -4.555 1 98.19 277 ARG B N 1
ATOM 5185 C CA . ARG B 1 277 ? 1.522 -14.172 -5.16 1 98.19 277 ARG B CA 1
ATOM 5186 C C . ARG B 1 277 ? 0.892 -13.273 -4.098 1 98.19 277 ARG B C 1
ATOM 5188 O O . ARG B 1 277 ? 0.106 -12.383 -4.422 1 98.19 277 ARG B O 1
ATOM 5195 N N . THR B 1 278 ? 1.314 -13.461 -2.836 1 98.25 278 THR B N 1
ATOM 5196 C CA . THR B 1 278 ? 0.863 -12.562 -1.78 1 98.25 278 THR B CA 1
ATOM 5197 C C . THR B 1 278 ? 1.265 -11.117 -2.088 1 98.25 278 THR B C 1
ATOM 5199 O O . THR B 1 278 ? 0.537 -10.18 -1.755 1 98.25 278 THR B O 1
ATOM 5202 N N . PRO B 1 279 ? 2.445 -10.875 -2.729 1 97.69 279 PRO B N 1
ATOM 5203 C CA . PRO B 1 279 ? 2.812 -9.492 -3.031 1 97.69 279 PRO B CA 1
ATOM 5204 C C . PRO B 1 279 ? 1.797 -8.797 -3.934 1 97.69 279 PRO B C 1
ATOM 5206 O O . PRO B 1 279 ? 1.488 -7.621 -3.729 1 97.69 279 PRO B O 1
ATOM 5209 N N . GLU B 1 280 ? 1.302 -9.477 -4.957 1 98.44 280 GLU B N 1
ATOM 5210 C CA . GLU B 1 280 ? 0.311 -8.883 -5.844 1 98.44 280 GLU B CA 1
ATOM 5211 C C . GLU B 1 280 ? -1.058 -8.805 -5.172 1 98.44 280 GLU B C 1
ATOM 5213 O O . GLU B 1 280 ? -1.745 -7.785 -5.27 1 98.44 280 GLU B O 1
ATOM 5218 N N . LEU B 1 281 ? -1.45 -9.883 -4.52 1 98.81 281 LEU B N 1
ATOM 5219 C CA . LEU B 1 281 ? -2.76 -9.938 -3.881 1 98.81 281 LEU B CA 1
ATOM 5220 C C . LEU B 1 281 ? -2.857 -8.914 -2.752 1 98.81 281 LEU B C 1
ATOM 5222 O O . LEU B 1 281 ? -3.859 -8.211 -2.635 1 98.81 281 LEU B O 1
ATOM 5226 N N . GLY B 1 282 ? -1.786 -8.789 -1.974 1 98.69 282 GLY B N 1
ATOM 5227 C CA . GLY B 1 282 ? -1.8 -7.926 -0.804 1 98.69 282 GLY B CA 1
ATOM 5228 C C . GLY B 1 282 ? -1.707 -6.453 -1.15 1 98.69 282 GLY B C 1
ATOM 5229 O O . GLY B 1 282 ? -1.964 -5.594 -0.304 1 98.69 282 GLY B O 1
ATOM 5230 N N . ARG B 1 283 ? -1.339 -6.105 -2.346 1 97.75 283 ARG B N 1
ATOM 5231 C CA . ARG B 1 283 ? -1.256 -4.703 -2.74 1 97.75 283 ARG B CA 1
ATOM 5232 C C . ARG B 1 283 ? -2.551 -4.242 -3.4 1 97.75 283 ARG B C 1
ATOM 5234 O O . ARG B 1 283 ? -2.646 -3.104 -3.863 1 97.75 283 ARG B O 1
ATOM 5241 N N . GLN B 1 284 ? -3.469 -5.129 -3.588 1 98.69 284 GLN B N 1
ATOM 5242 C CA . GLN B 1 284 ? -4.848 -4.836 -3.961 1 98.69 284 GLN B CA 1
ATOM 5243 C C . GLN B 1 284 ? -5.832 -5.516 -3.014 1 98.69 284 GLN B C 1
ATOM 5245 O O . GLN B 1 284 ? -6.637 -6.348 -3.438 1 98.69 284 GLN B O 1
ATOM 5250 N N . PRO B 1 285 ? -5.793 -5.172 -1.816 1 98.81 285 PRO B N 1
ATOM 5251 C CA . PRO B 1 285 ? -6.477 -5.957 -0.784 1 98.81 285 PRO B CA 1
ATOM 5252 C C . PRO B 1 285 ? -7.996 -5.949 -0.945 1 98.81 285 PRO B C 1
ATOM 5254 O O . PRO B 1 285 ? -8.656 -6.934 -0.618 1 98.81 285 PRO B O 1
ATOM 5257 N N . TYR B 1 286 ? -8.609 -4.816 -1.457 1 98.81 286 TYR B N 1
ATOM 5258 C CA . TYR B 1 286 ? -10.047 -4.801 -1.677 1 98.81 286 TYR B CA 1
ATOM 5259 C C . TYR B 1 286 ? -10.445 -5.805 -2.752 1 98.81 286 TYR B C 1
ATOM 5261 O O . TYR B 1 286 ? -11.32 -6.648 -2.529 1 98.81 286 TYR B O 1
ATOM 5269 N N . THR B 1 287 ? -9.758 -5.746 -3.814 1 98.88 287 THR B N 1
ATOM 5270 C CA . THR B 1 287 ? -10.047 -6.613 -4.953 1 98.88 287 THR B CA 1
ATOM 5271 C C . THR B 1 287 ? -9.75 -8.07 -4.609 1 98.88 287 THR B C 1
ATOM 5273 O O . THR B 1 287 ? -10.516 -8.969 -4.969 1 98.88 287 THR B O 1
ATOM 5276 N N . ALA B 1 288 ? -8.688 -8.312 -3.955 1 98.94 288 ALA B N 1
ATOM 5277 C CA . ALA B 1 288 ? -8.305 -9.672 -3.572 1 98.94 288 ALA B CA 1
ATOM 5278 C C . ALA B 1 288 ? -9.344 -10.281 -2.633 1 98.94 288 ALA B C 1
ATOM 5280 O O . ALA B 1 288 ? -9.766 -11.43 -2.824 1 98.94 288 ALA B O 1
ATOM 5281 N N . ARG B 1 289 ? -9.672 -9.492 -1.596 1 98.94 289 ARG B N 1
ATOM 5282 C CA . ARG B 1 289 ? -10.672 -10.008 -0.67 1 98.94 289 ARG B CA 1
ATOM 5283 C C . ARG B 1 289 ? -11.961 -10.367 -1.404 1 98.94 289 ARG B C 1
ATOM 5285 O O . ARG B 1 289 ? -12.523 -11.438 -1.191 1 98.94 289 ARG B O 1
ATOM 5292 N N . GLU B 1 290 ? -12.43 -9.477 -2.227 1 98.81 290 GLU B N 1
ATOM 5293 C CA . GLU B 1 290 ? -13.648 -9.742 -2.988 1 98.81 290 GLU B CA 1
ATOM 5294 C C . GLU B 1 290 ? -13.508 -11 -3.84 1 98.81 290 GLU B C 1
ATOM 5296 O O . GLU B 1 290 ? -14.453 -11.773 -3.969 1 98.81 290 GLU B O 1
ATOM 5301 N N . PHE B 1 291 ? -12.359 -11.156 -4.453 1 98.94 291 PHE B N 1
ATOM 5302 C CA . PHE B 1 291 ? -12.086 -12.32 -5.289 1 98.94 291 PHE B CA 1
ATOM 5303 C C . PHE B 1 291 ? -12.211 -13.609 -4.48 1 98.94 291 PHE B C 1
ATOM 5305 O O . PHE B 1 291 ? -12.883 -14.555 -4.902 1 98.94 291 PHE B O 1
ATOM 5312 N N . PHE B 1 292 ? -11.633 -13.68 -3.295 1 98.94 292 PHE B N 1
ATOM 5313 C CA . PHE B 1 292 ? -11.656 -14.867 -2.443 1 98.94 292 PHE B CA 1
ATOM 5314 C C . PHE B 1 292 ? -13.07 -15.148 -1.956 1 98.94 292 PHE B C 1
ATOM 5316 O O . PHE B 1 292 ? -13.461 -16.312 -1.806 1 98.94 292 PHE B O 1
ATOM 5323 N N . LEU B 1 293 ? -13.82 -14.102 -1.708 1 98.94 293 LEU B N 1
ATOM 5324 C CA . LEU B 1 293 ? -15.203 -14.258 -1.271 1 98.94 293 LEU B CA 1
ATOM 5325 C C . LEU B 1 293 ? -16.062 -14.797 -2.404 1 98.94 293 LEU B C 1
ATOM 5327 O O . LEU B 1 293 ? -17.016 -15.547 -2.162 1 98.94 293 LEU B O 1
ATOM 5331 N N . ARG B 1 294 ? -15.703 -14.43 -3.578 1 98.81 294 ARG B N 1
ATOM 5332 C CA . ARG B 1 294 ? -16.5 -14.805 -4.738 1 98.81 294 ARG B CA 1
ATOM 5333 C C . ARG B 1 294 ? -16.234 -16.25 -5.156 1 98.81 294 ARG B C 1
ATOM 5335 O O . ARG B 1 294 ? -17.141 -16.953 -5.609 1 98.81 294 ARG B O 1
ATOM 5342 N N . TYR B 1 295 ? -14.977 -16.688 -5.047 1 98.88 295 TYR B N 1
ATOM 5343 C CA . TYR B 1 295 ? -14.594 -18 -5.543 1 98.88 295 TYR B CA 1
ATOM 5344 C C . TYR B 1 295 ? -13.992 -18.844 -4.43 1 98.88 295 TYR B C 1
ATOM 5346 O O . TYR B 1 295 ? -12.93 -19.453 -4.598 1 98.88 295 TYR B O 1
ATOM 5354 N N . PRO B 1 296 ? -14.648 -18.984 -3.295 1 98.75 296 PRO B N 1
ATOM 5355 C CA . PRO B 1 296 ? -14.055 -19.656 -2.137 1 98.75 296 PRO B CA 1
ATOM 5356 C C . PRO B 1 296 ? -13.758 -21.125 -2.398 1 98.75 296 PRO B C 1
ATOM 5358 O O . PRO B 1 296 ? -12.891 -21.719 -1.742 1 98.75 296 PRO B O 1
ATOM 5361 N N . ASP B 1 297 ? -14.375 -21.766 -3.422 1 98.69 297 ASP B N 1
ATOM 5362 C CA . ASP B 1 297 ? -14.227 -23.188 -3.68 1 98.69 297 ASP B CA 1
ATOM 5363 C C . ASP B 1 297 ? -13.188 -23.453 -4.77 1 98.69 297 ASP B C 1
ATOM 5365 O O . ASP B 1 297 ? -12.922 -24.594 -5.129 1 98.69 297 ASP B O 1
ATOM 5369 N N . ARG B 1 298 ? -12.602 -22.344 -5.27 1 98.81 298 ARG B N 1
ATOM 5370 C CA . ARG B 1 298 ? -11.781 -22.484 -6.465 1 98.81 298 ARG B CA 1
ATOM 5371 C C . ARG B 1 298 ? -10.344 -22.047 -6.199 1 98.81 298 ARG B C 1
ATOM 5373 O O . ARG B 1 298 ? -9.547 -21.922 -7.133 1 98.81 298 ARG B O 1
ATOM 5380 N N . ILE B 1 299 ? -9.984 -21.75 -4.961 1 98.94 299 ILE B N 1
ATOM 5381 C CA . ILE B 1 299 ? -8.656 -21.25 -4.613 1 98.94 299 ILE B CA 1
ATOM 5382 C C . ILE B 1 299 ? -8.008 -22.203 -3.605 1 98.94 299 ILE B C 1
ATOM 5384 O O . ILE B 1 299 ? -8.617 -22.562 -2.598 1 98.94 299 ILE B O 1
ATOM 5388 N N . VAL B 1 300 ? -6.793 -22.578 -3.857 1 98.88 300 VAL B N 1
ATOM 5389 C CA . VAL B 1 300 ? -6.07 -23.484 -2.973 1 98.88 300 VAL B CA 1
ATOM 5390 C C . VAL B 1 300 ? -4.828 -22.781 -2.418 1 98.88 300 VAL B C 1
ATOM 5392 O O . VAL B 1 300 ? -4.137 -22.062 -3.145 1 98.88 300 VAL B O 1
ATOM 5395 N N . PHE B 1 301 ? -4.566 -23.016 -1.111 1 98.88 301 PHE B N 1
ATOM 5396 C CA . PHE B 1 301 ? -3.369 -22.469 -0.475 1 98.88 301 PHE B CA 1
ATOM 5397 C C . PHE B 1 301 ? -2.123 -23.203 -0.96 1 98.88 301 PHE B C 1
ATOM 5399 O O . PHE B 1 301 ? -2.135 -24.422 -1.113 1 98.88 301 PHE B O 1
ATOM 5406 N N . GLY B 1 302 ? -1.106 -22.5 -1.241 1 98.81 302 GLY B N 1
ATOM 5407 C CA . GLY B 1 302 ? 0.244 -22.922 -1.571 1 98.81 302 GLY B CA 1
ATOM 5408 C C . GLY B 1 302 ? 1.283 -21.844 -1.346 1 98.81 302 GLY B C 1
ATOM 5409 O O . GLY B 1 302 ? 0.963 -20.656 -1.366 1 98.81 302 GLY B O 1
ATOM 5410 N N . THR B 1 303 ? 2.525 -22.25 -1.129 1 98.44 303 THR B N 1
ATOM 5411 C CA . THR B 1 303 ? 3.498 -21.219 -0.779 1 98.44 303 THR B CA 1
ATOM 5412 C C . THR B 1 303 ? 4.535 -21.062 -1.889 1 98.44 303 THR B C 1
ATOM 5414 O O . THR B 1 303 ? 4.898 -19.938 -2.242 1 98.44 303 THR B O 1
ATOM 5417 N N . ASP B 1 304 ? 5.02 -22.188 -2.445 1 97.94 304 ASP B N 1
ATOM 5418 C CA . ASP B 1 304 ? 6.062 -22.203 -3.465 1 97.94 304 ASP B CA 1
ATOM 5419 C C . ASP B 1 304 ? 7.27 -21.375 -3.025 1 97.94 304 ASP B C 1
ATOM 5421 O O . ASP B 1 304 ? 7.832 -20.625 -3.818 1 97.94 304 ASP B O 1
ATOM 5425 N N . LEU B 1 305 ? 7.609 -21.391 -1.81 1 96.75 305 LEU B N 1
ATOM 5426 C CA . LEU B 1 305 ? 8.766 -20.797 -1.157 1 96.75 305 LEU B CA 1
ATOM 5427 C C . LEU B 1 305 ? 9.461 -21.812 -0.251 1 96.75 305 LEU B C 1
ATOM 5429 O O . LEU B 1 305 ? 8.852 -22.797 0.179 1 96.75 305 LEU B O 1
ATOM 5433 N N . VAL B 1 306 ? 10.695 -21.578 -0.009 1 94.56 306 VAL B N 1
ATOM 5434 C CA . VAL B 1 306 ? 11.352 -22.438 0.974 1 94.56 306 VAL B CA 1
ATOM 5435 C C . VAL B 1 306 ? 10.625 -22.328 2.312 1 94.56 306 VAL B C 1
ATOM 5437 O O . VAL B 1 306 ? 10.461 -21.234 2.857 1 94.56 306 VAL B O 1
ATOM 5440 N N . PRO B 1 307 ? 10.242 -23.453 2.807 1 96.94 307 PRO B N 1
ATOM 5441 C CA . PRO B 1 307 ? 9.438 -23.422 4.031 1 96.94 307 PRO B CA 1
ATOM 5442 C C . PRO B 1 307 ? 10.234 -22.953 5.246 1 96.94 307 PRO B C 1
ATOM 5444 O O . PRO B 1 307 ? 11.32 -23.469 5.512 1 96.94 307 PRO B O 1
ATOM 5447 N N . THR B 1 308 ? 9.805 -21.969 5.883 1 97.25 308 THR B N 1
ATOM 5448 C CA . THR B 1 308 ? 10.242 -21.516 7.199 1 97.25 308 THR B CA 1
ATOM 5449 C C . THR B 1 308 ? 9.047 -21.156 8.07 1 97.25 308 THR B C 1
ATOM 5451 O O . THR B 1 308 ? 7.941 -20.953 7.566 1 97.25 308 THR B O 1
ATOM 5454 N N . ILE B 1 309 ? 9.25 -21.188 9.328 1 98.12 309 ILE B N 1
ATOM 5455 C CA . ILE B 1 309 ? 8.195 -20.828 10.266 1 98.12 309 ILE B CA 1
ATOM 5456 C C . ILE B 1 309 ? 7.684 -19.422 9.961 1 98.12 309 ILE B C 1
ATOM 5458 O O . ILE B 1 309 ? 6.477 -19.203 9.859 1 98.12 309 ILE B O 1
ATOM 5462 N N . GLU B 1 310 ? 8.578 -18.5 9.766 1 97.25 310 GLU B N 1
ATOM 5463 C CA . GLU B 1 310 ? 8.211 -17.109 9.484 1 97.25 310 GLU B CA 1
ATOM 5464 C C . GLU B 1 310 ? 7.414 -17 8.195 1 97.25 310 GLU B C 1
ATOM 5466 O O . GLU B 1 310 ? 6.438 -16.25 8.125 1 97.25 310 GLU B O 1
ATOM 5471 N N . MET B 1 311 ? 7.836 -17.719 7.242 1 97.62 311 MET B N 1
ATOM 5472 C CA . MET B 1 311 ? 7.168 -17.688 5.941 1 97.62 311 MET B CA 1
ATOM 5473 C C . MET B 1 311 ? 5.703 -18.094 6.078 1 97.62 311 MET B C 1
ATOM 5475 O O . MET B 1 311 ? 4.816 -17.406 5.57 1 97.62 311 MET B O 1
ATOM 5479 N N . TYR B 1 312 ? 5.34 -19.156 6.746 1 98.69 312 TYR B N 1
ATOM 5480 C CA . TYR B 1 312 ? 3.967 -19.609 6.926 1 98.69 312 TYR B CA 1
ATOM 5481 C C . TYR B 1 312 ? 3.162 -18.609 7.738 1 98.69 312 TYR B C 1
ATOM 5483 O O . TYR B 1 312 ? 2.025 -18.281 7.387 1 98.69 312 TYR B O 1
ATOM 5491 N N . ARG B 1 313 ? 3.797 -18.109 8.758 1 98.56 313 ARG B N 1
ATOM 5492 C CA . ARG B 1 313 ? 3.088 -17.219 9.664 1 98.56 313 ARG B CA 1
ATOM 5493 C C . ARG B 1 313 ? 2.746 -15.906 8.969 1 98.56 313 ARG B C 1
ATOM 5495 O O . ARG B 1 313 ? 1.698 -15.312 9.234 1 98.56 313 ARG B O 1
ATOM 5502 N N . LEU B 1 314 ? 3.582 -15.445 8.133 1 98.12 314 LEU B N 1
ATOM 5503 C CA . LEU B 1 314 ? 3.293 -14.25 7.355 1 98.12 314 LEU B CA 1
ATOM 5504 C C . LEU B 1 314 ? 2.119 -14.484 6.41 1 98.12 314 LEU B C 1
ATOM 5506 O O . LEU B 1 314 ? 1.318 -13.578 6.172 1 98.12 314 LEU B O 1
ATOM 5510 N N . HIS B 1 315 ? 2.035 -15.695 5.852 1 98.81 315 HIS B N 1
ATOM 5511 C CA . HIS B 1 315 ? 0.87 -16.031 5.039 1 98.81 315 HIS B CA 1
ATOM 5512 C C . HIS B 1 315 ? -0.414 -15.938 5.859 1 98.81 315 HIS B C 1
ATOM 5514 O O . HIS B 1 315 ? -1.417 -15.398 5.391 1 98.81 315 HIS B O 1
ATOM 5520 N N . TYR B 1 316 ? -0.349 -16.484 7.074 1 98.88 316 TYR B N 1
ATOM 5521 C CA . TYR B 1 316 ? -1.53 -16.469 7.93 1 98.88 316 TYR B CA 1
ATOM 5522 C C . TYR B 1 316 ? -1.926 -15.039 8.289 1 98.88 316 TYR B C 1
ATOM 5524 O O . TYR B 1 316 ? -3.113 -14.703 8.312 1 98.88 316 TYR B O 1
ATOM 5532 N N . ARG B 1 317 ? -0.91 -14.219 8.562 1 98.75 317 ARG B N 1
ATOM 5533 C CA . ARG B 1 317 ? -1.175 -12.812 8.828 1 98.75 317 ARG B CA 1
ATOM 5534 C C . ARG B 1 317 ? -1.904 -12.164 7.656 1 98.75 317 ARG B C 1
ATOM 5536 O O . ARG B 1 317 ? -2.867 -11.414 7.852 1 98.75 317 ARG B O 1
ATOM 5543 N N . PHE B 1 318 ? -1.497 -12.422 6.453 1 98.88 318 PHE B N 1
ATOM 5544 C CA . PHE B 1 318 ? -2.111 -11.891 5.242 1 98.88 318 PHE B CA 1
ATOM 5545 C C . PHE B 1 318 ? -3.57 -12.32 5.141 1 98.88 318 PHE B C 1
ATOM 5547 O O . PHE B 1 318 ? -4.449 -11.5 4.875 1 98.88 318 PHE B O 1
ATOM 5554 N N . PHE B 1 319 ? -3.879 -13.57 5.395 1 98.94 319 PHE B N 1
ATOM 5555 C CA . PHE B 1 319 ? -5.203 -14.125 5.145 1 98.94 319 PHE B CA 1
ATOM 5556 C C . PHE B 1 319 ? -6.16 -13.766 6.277 1 98.94 319 PHE B C 1
ATOM 5558 O O . PHE B 1 319 ? -7.352 -13.555 6.047 1 98.94 319 PHE B O 1
ATOM 5565 N N . GLU B 1 320 ? -5.656 -13.688 7.531 1 98.88 320 GLU B N 1
ATOM 5566 C CA . GLU B 1 320 ? -6.555 -13.758 8.68 1 98.88 320 GLU B CA 1
ATOM 5567 C C . GLU B 1 320 ? -6.75 -12.383 9.312 1 98.88 320 GLU B C 1
ATOM 5569 O O . GLU B 1 320 ? -7.68 -12.18 10.094 1 98.88 320 GLU B O 1
ATOM 5574 N N . THR B 1 321 ? -5.863 -11.453 8.992 1 98.81 321 THR B N 1
ATOM 5575 C CA . THR B 1 321 ? -5.902 -10.195 9.727 1 98.81 321 THR B CA 1
ATOM 5576 C C . THR B 1 321 ? -6.203 -9.031 8.789 1 98.81 321 THR B C 1
ATOM 5578 O O . THR B 1 321 ? -6.113 -9.164 7.57 1 98.81 321 THR B O 1
ATOM 5581 N N . ALA B 1 322 ? -6.578 -7.957 9.391 1 98.69 322 ALA B N 1
ATOM 5582 C CA . ALA B 1 322 ? -6.715 -6.684 8.688 1 98.69 322 ALA B CA 1
ATOM 5583 C C . ALA B 1 322 ? -5.508 -5.785 8.945 1 98.69 322 ALA B C 1
ATOM 5585 O O . ALA B 1 322 ? -5.648 -4.562 9.062 1 98.69 322 ALA B O 1
ATOM 5586 N N . ASP B 1 323 ? -4.328 -6.422 9.18 1 98.69 323 ASP B N 1
ATOM 5587 C CA . ASP B 1 323 ? -3.113 -5.637 9.367 1 98.69 323 ASP B CA 1
ATOM 5588 C C . ASP B 1 323 ? -2.766 -4.852 8.102 1 98.69 323 ASP B C 1
ATOM 5590 O O . ASP B 1 323 ? -3.154 -5.238 6.996 1 98.69 323 ASP B O 1
ATOM 5594 N N . GLU B 1 324 ? -2.078 -3.75 8.336 1 98.69 324 GLU B N 1
ATOM 5595 C CA . GLU B 1 324 ? -1.824 -2.836 7.23 1 98.69 324 GLU B CA 1
ATOM 5596 C C . GLU B 1 324 ? -0.331 -2.572 7.062 1 98.69 324 GLU B C 1
ATOM 5598 O O . GLU B 1 324 ? 0.401 -2.473 8.055 1 98.69 324 GLU B O 1
ATOM 5603 N N . TYR B 1 325 ? 0.121 -2.539 5.766 1 98.31 325 TYR B N 1
ATOM 5604 C CA . TYR B 1 325 ? 1.433 -2.047 5.363 1 98.31 325 TYR B CA 1
ATOM 5605 C C . TYR B 1 325 ? 2.545 -2.869 6 1 98.31 325 TYR B C 1
ATOM 5607 O O . TYR B 1 325 ? 3.43 -2.322 6.66 1 98.31 325 TYR B O 1
ATOM 5615 N N . PHE B 1 326 ? 2.572 -4.117 5.797 1 97.75 326 PHE B N 1
ATOM 5616 C CA . PHE B 1 326 ? 3.59 -4.996 6.359 1 97.75 326 PHE B CA 1
ATOM 5617 C C . PHE B 1 326 ? 4.27 -5.812 5.27 1 97.75 326 PHE B C 1
ATOM 5619 O O . PHE B 1 326 ? 3.805 -5.84 4.125 1 97.75 326 PHE B O 1
ATOM 5626 N N . GLU B 1 327 ? 5.355 -6.406 5.566 1 96.31 327 GLU B N 1
ATOM 5627 C CA . GLU B 1 327 ? 6.141 -7.184 4.617 1 96.31 327 GLU B CA 1
ATOM 5628 C C . GLU B 1 327 ? 5.414 -8.461 4.211 1 96.31 327 GLU B C 1
ATOM 5630 O O . GLU B 1 327 ? 4.605 -8.992 4.977 1 96.31 327 GLU B O 1
ATOM 5635 N N . TYR B 1 328 ? 5.672 -8.93 3.07 1 97.38 328 TYR B N 1
ATOM 5636 C CA . TYR B 1 328 ? 5.094 -10.172 2.557 1 97.38 328 TYR B CA 1
ATOM 5637 C C . TYR B 1 328 ? 6.125 -11.289 2.557 1 97.38 328 TYR B C 1
ATOM 5639 O O . TYR B 1 328 ? 7.332 -11.039 2.6 1 97.38 328 TYR B O 1
ATOM 5647 N N . PRO B 1 329 ? 5.598 -12.578 2.629 1 96.19 329 PRO B N 1
ATOM 5648 C CA . PRO B 1 329 ? 6.543 -13.68 2.465 1 96.19 329 PRO B CA 1
ATOM 5649 C C . PRO B 1 329 ? 7.176 -13.719 1.076 1 96.19 329 PRO B C 1
ATOM 5651 O O . PRO B 1 329 ? 6.473 -13.586 0.07 1 96.19 329 PRO B O 1
ATOM 5654 N N . SER B 1 330 ? 8.469 -13.805 1.079 1 92.38 330 SER B N 1
ATOM 5655 C CA . SER B 1 330 ? 9.156 -13.789 -0.206 1 92.38 330 SER B CA 1
ATOM 5656 C C . SER B 1 330 ? 10.508 -14.492 -0.119 1 92.38 330 SER B C 1
ATOM 5658 O O . SER B 1 330 ? 10.945 -14.867 0.969 1 92.38 330 SER B O 1
ATOM 5660 N N . HIS B 1 331 ? 11.031 -14.766 -1.3 1 91.44 331 HIS B N 1
ATOM 5661 C CA . HIS B 1 331 ? 12.43 -15.195 -1.354 1 91.44 331 HIS B CA 1
ATOM 5662 C C . HIS B 1 331 ? 13.375 -14.016 -1.177 1 91.44 331 HIS B C 1
ATOM 5664 O O . HIS B 1 331 ? 12.93 -12.867 -1.047 1 91.44 331 HIS B O 1
ATOM 5670 N N . THR B 1 332 ? 14.617 -14.195 -1.209 1 85.06 332 THR B N 1
ATOM 5671 C CA . THR B 1 332 ? 15.648 -13.273 -0.744 1 85.06 332 THR B CA 1
ATOM 5672 C C . THR B 1 332 ? 15.703 -12.031 -1.629 1 85.06 332 THR B C 1
ATOM 5674 O O . THR B 1 332 ? 15.961 -10.93 -1.145 1 85.06 332 THR B O 1
ATOM 5677 N N . SER B 1 333 ? 15.453 -12.172 -2.875 1 87.69 333 SER B N 1
ATOM 5678 C CA . SER B 1 333 ? 15.57 -11.047 -3.795 1 87.69 333 SER B CA 1
ATOM 5679 C C . SER B 1 333 ? 14.328 -10.156 -3.742 1 87.69 333 SER B C 1
ATOM 5681 O O . SER B 1 333 ? 14.305 -9.086 -4.355 1 87.69 333 SER B O 1
ATOM 5683 N N . ARG B 1 334 ? 13.383 -10.539 -3.068 1 89.88 334 ARG B N 1
ATOM 5684 C CA . ARG B 1 334 ? 12.117 -9.82 -2.924 1 89.88 334 ARG B CA 1
ATOM 5685 C C . ARG B 1 334 ? 11.422 -9.664 -4.27 1 89.88 334 ARG B C 1
ATOM 5687 O O . ARG B 1 334 ? 12.07 -9.664 -5.316 1 89.88 334 ARG B O 1
ATOM 5694 N N . GLN B 1 335 ? 10.203 -9.5 -4.332 1 94.62 335 GLN B N 1
ATOM 5695 C CA . GLN B 1 335 ? 9.391 -9.469 -5.547 1 94.62 335 GLN B CA 1
ATOM 5696 C C . GLN B 1 335 ? 8.859 -8.062 -5.816 1 94.62 335 GLN B C 1
ATOM 5698 O O . GLN B 1 335 ? 7.891 -7.891 -6.559 1 94.62 335 GLN B O 1
ATOM 5703 N N . GLY B 1 336 ? 9.469 -7.031 -5.301 1 95.25 336 GLY B N 1
ATOM 5704 C CA . GLY B 1 336 ? 9.07 -5.637 -5.383 1 95.25 336 GLY B CA 1
ATOM 5705 C C . GLY B 1 336 ? 9.234 -4.891 -4.074 1 95.25 336 GLY B C 1
ATOM 5706 O O . GLY B 1 336 ? 9.445 -5.504 -3.025 1 95.25 336 GLY B O 1
ATOM 5707 N N . ARG B 1 337 ? 9.094 -3.605 -4.082 1 96.06 337 ARG B N 1
ATOM 5708 C CA . ARG B 1 337 ? 9.461 -2.797 -2.924 1 96.06 337 ARG B CA 1
ATOM 5709 C C . ARG B 1 337 ? 8.219 -2.342 -2.16 1 96.06 337 ARG B C 1
ATOM 5711 O O . ARG B 1 337 ? 8.312 -1.521 -1.245 1 96.06 337 ARG B O 1
ATOM 5718 N N . TRP B 1 338 ? 7.086 -2.832 -2.469 1 97.06 338 TRP B N 1
ATOM 5719 C CA . TRP B 1 338 ? 5.883 -2.387 -1.771 1 97.06 338 TRP B CA 1
ATOM 5720 C C . TRP B 1 338 ? 5.586 -3.281 -0.573 1 97.06 338 TRP B C 1
ATOM 5722 O O . TRP B 1 338 ? 6.164 -4.363 -0.438 1 97.06 338 TRP B O 1
ATOM 5732 N N . ASN B 1 339 ? 4.801 -2.82 0.379 1 97.62 339 ASN B N 1
ATOM 5733 C CA . ASN B 1 339 ? 4.211 -3.584 1.475 1 97.62 339 ASN B CA 1
ATOM 5734 C C . ASN B 1 339 ? 2.77 -3.98 1.171 1 97.62 339 ASN B C 1
ATOM 5736 O O . ASN B 1 339 ? 2.188 -3.516 0.19 1 97.62 339 ASN B O 1
ATOM 5740 N N . ILE B 1 340 ? 2.287 -4.906 2.016 1 98.56 340 ILE B N 1
ATOM 5741 C CA . ILE B 1 340 ? 0.979 -5.457 1.677 1 98.56 340 ILE B CA 1
ATOM 5742 C C . ILE B 1 340 ? 0.014 -5.254 2.842 1 98.56 340 ILE B C 1
ATOM 5744 O O . ILE B 1 340 ? 0.392 -4.703 3.881 1 98.56 340 ILE B O 1
ATOM 5748 N N . TYR B 1 341 ? -1.205 -5.598 2.592 1 98.88 341 TYR B N 1
ATOM 5749 C CA . TYR B 1 341 ? -2.322 -5.488 3.523 1 98.88 341 TYR B CA 1
ATOM 5750 C C . TYR B 1 341 ? -3.031 -6.828 3.686 1 98.88 341 TYR B C 1
ATOM 5752 O O . TYR B 1 341 ? -3.221 -7.559 2.711 1 98.88 341 TYR B O 1
ATOM 5760 N N . GLY B 1 342 ? -3.387 -7.176 4.957 1 98.81 342 GLY B N 1
ATOM 5761 C CA . GLY B 1 342 ? -4.176 -8.383 5.172 1 98.81 342 GLY B CA 1
ATOM 5762 C C . GLY B 1 342 ? -5.566 -8.297 4.57 1 98.81 342 GLY B C 1
ATOM 5763 O O . GLY B 1 342 ? -6.105 -7.203 4.387 1 98.81 342 GLY B O 1
ATOM 5764 N N . ILE B 1 343 ? -6.164 -9.461 4.254 1 98.88 343 ILE B N 1
ATOM 5765 C CA . ILE B 1 343 ? -7.465 -9.438 3.594 1 98.88 343 ILE B CA 1
ATOM 5766 C C . ILE B 1 343 ? -8.523 -10.031 4.523 1 98.88 343 ILE B C 1
ATOM 5768 O O . ILE B 1 343 ? -9.703 -10.117 4.156 1 98.88 343 ILE B O 1
ATOM 5772 N N . PHE B 1 344 ? -8.203 -10.477 5.707 1 98.75 344 PHE B N 1
ATOM 5773 C CA . PHE B 1 344 ? -9.078 -10.844 6.816 1 98.75 344 PHE B CA 1
ATOM 5774 C C . PHE B 1 344 ? -10.266 -11.656 6.332 1 98.75 344 PHE B C 1
ATOM 5776 O O . PHE B 1 344 ? -11.422 -11.266 6.535 1 98.75 344 PHE B O 1
ATOM 5783 N N . LEU B 1 345 ? -10.07 -12.781 5.836 1 98.94 345 LEU B N 1
ATOM 5784 C CA . LEU B 1 345 ? -11.094 -13.648 5.273 1 98.94 345 LEU B CA 1
ATOM 5785 C C . LEU B 1 345 ? -11.945 -14.273 6.379 1 98.94 345 LEU B C 1
ATOM 5787 O O . LEU B 1 345 ? -11.438 -14.57 7.461 1 98.94 345 LEU B O 1
ATOM 5791 N N . PRO B 1 346 ? -13.258 -14.477 6.141 1 98.88 346 PRO B N 1
ATOM 5792 C CA . PRO B 1 346 ? -14.094 -15.18 7.125 1 98.88 346 PRO B CA 1
ATOM 5793 C C . PRO B 1 346 ? -13.75 -16.656 7.242 1 98.88 346 PRO B C 1
ATOM 5795 O O . PRO B 1 346 ? -13.156 -17.234 6.324 1 98.88 346 PRO B O 1
ATOM 5798 N N . ASP B 1 347 ? -14.18 -17.281 8.281 1 98.81 347 ASP B N 1
ATOM 5799 C CA . ASP B 1 347 ? -13.844 -18.672 8.625 1 98.81 347 ASP B CA 1
ATOM 5800 C C . ASP B 1 347 ? -14.242 -19.625 7.504 1 98.81 347 ASP B C 1
ATOM 5802 O O . ASP B 1 347 ? -13.492 -20.547 7.176 1 98.81 347 ASP B O 1
ATOM 5806 N N . GLU B 1 348 ? -15.391 -19.406 6.961 1 98.75 348 GLU B N 1
ATOM 5807 C CA . GLU B 1 348 ? -15.875 -20.297 5.922 1 98.75 348 GLU B CA 1
ATOM 5808 C C . GLU B 1 348 ? -14.938 -20.328 4.719 1 98.75 348 GLU B C 1
ATOM 5810 O O . GLU B 1 348 ? -14.664 -21.391 4.156 1 98.75 348 GLU B O 1
ATOM 5815 N N . VAL B 1 349 ? -14.414 -19.172 4.32 1 98.94 349 VAL B N 1
ATOM 5816 C CA . VAL B 1 349 ? -13.5 -19.062 3.188 1 98.94 349 VAL B CA 1
ATOM 5817 C C . VAL B 1 349 ? -12.133 -19.641 3.57 1 98.94 349 VAL B C 1
ATOM 5819 O O . VAL B 1 349 ? -11.523 -20.375 2.795 1 98.94 349 VAL B O 1
ATOM 5822 N N . LEU B 1 350 ? -11.672 -19.344 4.809 1 98.94 350 LEU B N 1
ATOM 5823 C CA . LEU B 1 350 ? -10.383 -19.828 5.277 1 98.94 350 LEU B CA 1
ATOM 5824 C C . LEU B 1 350 ? -10.344 -21.359 5.281 1 98.94 350 LEU B C 1
ATOM 5826 O O . LEU B 1 350 ? -9.359 -21.953 4.836 1 98.94 350 LEU B O 1
ATOM 5830 N N . ARG B 1 351 ? -11.391 -22 5.73 1 98.81 351 ARG B N 1
ATOM 5831 C CA . ARG B 1 351 ? -11.461 -23.453 5.781 1 98.81 351 ARG B CA 1
ATOM 5832 C C . ARG B 1 351 ? -11.289 -24.062 4.395 1 98.81 351 ARG B C 1
ATOM 5834 O O . ARG B 1 351 ? -10.555 -25.031 4.219 1 98.81 351 ARG B O 1
ATOM 5841 N N . LYS B 1 352 ? -11.945 -23.469 3.477 1 98.88 352 LYS B N 1
ATOM 5842 C CA . LYS B 1 352 ? -11.914 -23.969 2.104 1 98.88 352 LYS B CA 1
ATOM 5843 C C . LYS B 1 352 ? -10.547 -23.734 1.467 1 98.88 352 LYS B C 1
ATOM 5845 O O . LYS B 1 352 ? -9.93 -24.672 0.954 1 98.88 352 LYS B O 1
ATOM 5850 N N . VAL B 1 353 ? -10.031 -22.547 1.579 1 98.94 353 VAL B N 1
ATOM 5851 C CA . VAL B 1 353 ? -8.781 -22.172 0.937 1 98.94 353 VAL B CA 1
ATOM 5852 C C . VAL B 1 353 ? -7.621 -22.922 1.584 1 98.94 353 VAL B C 1
ATOM 5854 O O . VAL B 1 353 ? -6.73 -23.406 0.89 1 98.94 353 VAL B O 1
ATOM 5857 N N . TYR B 1 354 ? -7.633 -23.078 2.904 1 98.88 354 TYR B N 1
ATOM 5858 C CA . TYR B 1 354 ? -6.527 -23.672 3.645 1 98.88 354 TYR B CA 1
ATOM 5859 C C . TYR B 1 354 ? -6.48 -25.188 3.422 1 98.88 354 TYR B C 1
ATOM 5861 O O . TYR B 1 354 ? -5.406 -25.797 3.461 1 98.88 354 TYR B O 1
ATOM 5869 N N . ARG B 1 355 ? -7.711 -25.781 3.195 1 98.75 355 ARG B N 1
ATOM 5870 C CA . ARG B 1 355 ? -7.676 -27.219 3.385 1 98.75 355 ARG B CA 1
ATOM 5871 C C . ARG B 1 355 ? -8.672 -27.922 2.461 1 98.75 355 ARG B C 1
ATOM 5873 O O . ARG B 1 355 ? -8.297 -28.812 1.698 1 98.75 355 ARG B O 1
ATOM 5880 N N . GLU B 1 356 ? -9.922 -27.578 2.469 1 98.75 356 GLU B N 1
ATOM 5881 C CA . GLU B 1 356 ? -10.984 -28.375 1.855 1 98.75 356 GLU B CA 1
ATOM 5882 C C . GLU B 1 356 ? -10.812 -28.453 0.342 1 98.75 356 GLU B C 1
ATOM 5884 O O . GLU B 1 356 ? -11.039 -29.5 -0.258 1 98.75 356 GLU B O 1
ATOM 5889 N N . ASN B 1 357 ? -10.438 -27.359 -0.258 1 98.88 357 ASN B N 1
ATOM 5890 C CA . ASN B 1 357 ? -10.242 -27.375 -1.703 1 98.88 357 ASN B CA 1
ATOM 5891 C C . ASN B 1 357 ? -9.086 -28.297 -2.1 1 98.88 357 ASN B C 1
ATOM 5893 O O . ASN B 1 357 ? -9.18 -29.016 -3.09 1 98.88 357 ASN B O 1
ATOM 5897 N N . ALA B 1 358 ? -8 -28.281 -1.359 1 98.88 358 ALA B N 1
ATOM 5898 C CA . ALA B 1 358 ? -6.867 -29.156 -1.634 1 98.88 358 ALA B CA 1
ATOM 5899 C C . ALA B 1 358 ? -7.254 -30.625 -1.445 1 98.88 358 ALA B C 1
ATOM 5901 O O . ALA B 1 358 ? -6.82 -31.484 -2.211 1 98.88 358 ALA B O 1
ATOM 5902 N N . LEU B 1 359 ? -8.07 -30.938 -0.458 1 98.56 359 LEU B N 1
ATOM 5903 C CA . LEU B 1 359 ? -8.508 -32.312 -0.21 1 98.56 359 LEU B CA 1
ATOM 5904 C C . LEU B 1 359 ? -9.281 -32.844 -1.404 1 98.56 359 LEU B C 1
ATOM 5906 O O . LEU B 1 359 ? -9.141 -34.031 -1.755 1 98.56 359 LEU B O 1
ATOM 5910 N N . LYS B 1 360 ? -10.07 -32.031 -2.004 1 97.94 360 LYS B N 1
ATOM 5911 C CA . LYS B 1 360 ? -10.812 -32.438 -3.188 1 97.94 360 LYS B CA 1
ATOM 5912 C C . LYS B 1 360 ? -9.859 -32.844 -4.316 1 97.94 360 LYS B C 1
ATOM 5914 O O . LYS B 1 360 ? -10.133 -33.781 -5.059 1 97.94 360 LYS B O 1
ATOM 5919 N N . LEU B 1 361 ? -8.766 -32.156 -4.434 1 98.31 361 LEU B N 1
ATOM 5920 C CA . LEU B 1 361 ? -7.793 -32.406 -5.484 1 98.31 361 LEU B CA 1
ATOM 5921 C C . LEU B 1 361 ? -7.004 -33.688 -5.184 1 98.31 361 LEU B C 1
ATOM 5923 O O . LEU B 1 361 ? -6.543 -34.375 -6.102 1 98.31 361 LEU B O 1
ATOM 5927 N N . LEU B 1 362 ? -6.867 -33.969 -3.891 1 97.25 362 LEU B N 1
ATOM 5928 C CA . LEU B 1 362 ? -6.039 -35.094 -3.467 1 97.25 362 LEU B CA 1
ATOM 5929 C C . LEU B 1 362 ? -6.852 -36.375 -3.443 1 97.25 362 LEU B C 1
ATOM 5931 O O . LEU B 1 362 ? -6.281 -37.469 -3.379 1 97.25 362 LEU B O 1
ATOM 5935 N N . GLU B 1 363 ? -8.273 -36.219 -3.43 1 84 363 GLU B N 1
ATOM 5936 C CA . GLU B 1 363 ? -9.156 -37.375 -3.42 1 84 363 GLU B CA 1
ATOM 5937 C C . GLU B 1 363 ? -9.227 -38.031 -4.797 1 84 363 GLU B C 1
ATOM 5939 O O . GLU B 1 363 ? -9.305 -37.344 -5.816 1 84 363 GLU B O 1
ATOM 5944 N N . ARG B 1 364 ? -8.547 -39.188 -5.02 1 65.38 364 ARG B N 1
ATOM 5945 C CA . ARG B 1 364 ? -8.609 -39.906 -6.301 1 65.38 364 ARG B CA 1
ATOM 5946 C C . ARG B 1 364 ? -9.836 -40.812 -6.367 1 65.38 364 ARG B C 1
ATOM 5948 O O . ARG B 1 364 ? -10.336 -41.25 -5.332 1 65.38 364 ARG B O 1
#

=== Feature glossary ===
Legend for the data blocks above and below:

— What the protein is —

The amino-acid sequence is the protein's primary structure: the linear order of residues from the N-terminus to the C-terminus, written in one-letter code. Everything else here — the 3D coordinates, the secondary structure, the domain annotations — is ultimately a consequence of this string.

Functional annotations link the protein to curated databases. InterPro entries identify conserved domains and families by matching the sequence against member-database signatures (Pfam, PROSITE, CDD, …). Gene Ontology (GO) terms describe molecular function, biological process, and cellular component in a controlled vocabulary. CATH places the structure in a hierarchical fold classification (Class/Architecture/Topology/Homologous-superfamily). The organism is the source species.

— Where its atoms are —

Atomic coordinates in PDBx/mmCIF format — the same representation the Protein Data Bank distributes. Each line of the _atom_site loop places one backbone atom in Cartesian space (units: ångströms, origin: arbitrary).

The six renders are orthographic views along the three Cartesian axes in both directions. Representation (cartoon, sticks, or surface) and color scheme (sequence-rainbow or by-chain) vary across proteins so the training set covers all the common visualization conventions.

— Local backbone conformation —

Eight-state secondary structure (DSSP): H is the canonical α-helix, G the tighter 3₁₀-helix, I the wider π-helix; E/B are β-structure, T and S are turns and bends, and '-' is everything else. DSSP derives these from the pattern of main-chain N–H···O=C hydrogen bonds, not from the sequence.

Three-state secondary structure (P-SEA) collapses the eight DSSP classes into helix (a), strand (b), and coil (c). P-SEA assigns these from Cα geometry alone — distances and angles — without requiring backbone oxygens, so it works on any Cα trace.

φ (phi) and ψ (psi) are the two rotatable backbone dihedrals per residue: φ is the C(i-1)–N–Cα–C torsion, ψ is the N–Cα–C–N(i+1) torsion, both in degrees on (−180°, 180°]. α-helical residues cluster near (−60°, −45°); β-strand residues near (−120°, +130°). A Ramachandran plot is simply a scatter of (φ, ψ) for every residue.

— Global shape and packing —

The geometric summary reports three shape descriptors. Rg (radius of gyration) measures how spread out the Cα atoms are about their centre of mass; compact globular proteins have small Rg, elongated or unfolded ones large. Cα contacts (<8 Å, |i−j|>4) count long-range residue pairs in spatial proximity — high for tightly packed folds, near zero for rods or random coil. The bounding-box extents give the protein's footprint along x, y, z in Å.

SASA measures how much of the protein is reachable by solvent. It is computed by rolling a water-sized probe over the atomic surface and summing the exposed area (Å²). Per-residue SASA distinguishes core (buried, low SASA) from surface (exposed, high SASA) residues; total SASA is a whole-molecule size measure.

Plot images: a contact map (which residues are close in 3D, as an N×N binary image), a Ramachandran scatter (backbone torsion angles, revealing secondary-structure composition at a glance), and — for AlphaFold structures — a PAE heatmap (pairwise prediction confidence).

— Structural neighborhood —

A 3Di character summarizes, for each residue, the relative orientation of the Cα frame of its nearest spatial neighbor. Because it encodes fold topology rather than chemistry, 3Di alignments detect remote structural similarity that sequence alignment misses.

The Foldseek neighbor list gives the closest experimentally determined structures in the PDB, ranked by structural alignment. TM-score near 1 means near-identical fold; near 0.3 means only rough topology match. This is how one finds what a novel AlphaFold prediction most resembles in the solved-structure universe.

— Confidence and disorder —

For AlphaFold models, the B-factor field carries pLDDT — the model's own estimate of local accuracy on a 0–100 scale. Regions with pLDDT<50 should be treated as essentially unmodeled; they often correspond to intrinsically disordered segments.

Crystallographic B-factors measure how much each atom's electron density is smeared out, in Å². They rise in mobile loops and surface residues and fall in the buried interior. In AlphaFold models this column is repurposed to hold pLDDT instead.

Predicted Aligned Error (PAE) is an AlphaFold confidence matrix: entry (i, j) is the expected error in the position of residue j, in ångströms, when the prediction is superimposed on the true structure at residue i. Low PAE within a block of residues means that block is internally rigid and well-predicted; high PAE between two blocks means their relative placement is uncertain even if each block individually is confident.